Protein AF-A0AAV5CLE2-F1 (afdb_monomer)

Solvent-accessible surface area (backbone atoms only — not comparable to full-atom values): 21535 Å² total; per-residue (Å²): 134,85,81,78,73,83,70,83,76,78,80,53,46,28,32,32,29,35,38,16,73,65,22,66,56,23,38,50,29,52,52,49,49,59,69,63,72,63,48,62,32,37,33,29,28,24,64,65,68,78,72,96,81,70,86,83,71,58,93,36,58,44,81,40,66,35,42,55,84,38,61,68,53,43,37,64,68,43,56,71,22,48,32,38,39,40,46,52,53,86,66,22,74,89,78,46,92,76,43,69,68,51,46,42,49,55,36,42,52,8,49,55,41,46,55,50,30,34,60,76,56,59,30,42,33,38,41,36,38,60,44,45,59,41,48,49,39,56,94,51,90,87,74,97,63,54,62,89,75,55,68,74,45,99,56,63,67,46,72,66,37,45,47,49,41,53,42,48,54,53,47,43,72,41,32,61,53,96,66,17,38,18,31,37,35,18,42,44,50,69,43,59,93,83,54,75,52,64,63,46,49,54,56,50,40,69,72,35,86,64,56,80,61,68,78,81,90,67,76,83,81,81,65,72,36,54,36,67,61,55,33,49,47,52,54,52,48,56,50,35,49,71,79,43,32,93,81,42,43,52,32,72,44,51,60,62,80,54,70,67,58,55,54,50,47,34,40,74,66,56,72,39,58,70,60,24,52,49,52,52,50,51,52,49,51,50,46,42,56,51,70,69,38,99,47,55,62,66,60,44,52,53,48,50,52,50,51,52,51,49,51,53,49,50,57,63,69,50,64,57,63,56,98,88,46,78,54,87,72,78,62,74,78,82,70,73,70,53,73,65,59,53,51,51,53,52,51,51,49,51,51,52,48,52,54,50,52,50,52,53,47,41,47,71,73,63,78,38,64,69,59,52,51,54,54,53,64,72,76,105

pLDDT: mean 77.43, std 15.97, range [35.28, 98.31]

Secondary structure (DSSP, 8-state):
------PPPPPPPEEEEETTTTSHHHHHHHHHHHHTS--SEEEEEESSPPPS--S---TTEEEEE--TT-HHHHHHHHTTEEEEEEE-GGG-TTT--S-HHHHHIIIIIHHHHHHHHHHHHT--EEEEE--GGGS--TTS---S--TTT-PPPSS-SSHHHHHHHHHHHHHHTTTTGGG-EEEEEE--EEE-TT--SHHHHHHHHHHSGGGGPPSTTS-----EEEHHHHHHHHHHHHHHHHH-HHHHTTEEEE-PPPHHHHHHHHHHTTSSHHHHHHHHHHHHHHHIIIIISS--HHHHHHHHHHHHHHHHHHHHHS-SEETTEE-PPPPGGGG---HHHHHHHHHHHHHHHHHHHHHHHHHHTTS-HHHHHHHHHHH-

InterPro domains:
  IPR002225 3-beta hydroxysteroid dehydrogenase/isomerase [PF01073] (20-251)
  IPR003388 Reticulon [PF02453] (265-380)
  IPR036291 NAD(P)-binding domain superfamily [SSF51735] (24-249)
  IPR050425 NAD(P)-dependent dehydratase-like [PTHR10366] (16-247)

Organism: NCBI:txid191504

Radius of gyration: 28.04 Å; Cα contacts (8 Å, |Δi|>4): 487; chains: 1; bounding box: 78×61×86 Å

Sequence (380 aa):
MATTDPGPTPAKPICAVTFGRSTLLGRHLASALAASGRWSAVAVLDPSPSPPNGPSDSPLLRHLAVDLSDPAGLESALSGAAAVFHVDATTAASVSDGSFLSLYRLAVQGTRRLLAACRTVGVGRLVYTGSADVVAAGARDVINVDEDAVPYPDKFGNAVSELRAQVEMMVLSADGMDGMRTCVLRPSNLFGPGDSSLVRFITGYARSPLSKFVIGNGSNMSDFTYVNNVAHANICTEQALCSNAAYVAGKEITWVPTNCIIRAADILLWRDDKRTFSYITVLFLLFYWFLLSDRTFIASAAKILLVTSLALFIHGVLPPQVFGFTFDKVTSDYFEVSHSTLRNSFMCFASAWNGGIHKLRVIAEGDDWSTLLKVSAQLY

Structure (mmCIF, N/CA/C/O backbone):
data_AF-A0AAV5CLE2-F1
#
_entry.id   AF-A0AAV5CLE2-F1
#
loop_
_atom_site.group_PDB
_atom_site.id
_atom_site.type_symbol
_atom_site.label_atom_id
_atom_site.label_alt_id
_atom_site.label_comp_id
_atom_site.label_asym_id
_atom_site.label_entity_id
_atom_site.label_seq_id
_atom_site.pdbx_PDB_ins_code
_atom_site.Cartn_x
_atom_site.Cartn_y
_atom_site.Cartn_z
_atom_site.occupancy
_atom_site.B_iso_or_equiv
_atom_site.auth_seq_id
_atom_site.auth_comp_id
_atom_site.auth_asym_id
_atom_site.auth_atom_id
_atom_site.pdbx_PDB_model_num
ATOM 1 N N . MET A 1 1 ? -47.365 24.277 6.377 1.00 43.19 1 MET A N 1
ATOM 2 C CA . MET A 1 1 ? -46.274 23.450 5.820 1.00 43.19 1 MET A CA 1
ATOM 3 C C . MET A 1 1 ? -45.185 23.382 6.870 1.00 43.19 1 MET A C 1
ATOM 5 O O . MET A 1 1 ? -44.540 24.391 7.111 1.00 43.19 1 MET A O 1
ATOM 9 N N . ALA A 1 2 ? -45.084 22.257 7.578 1.00 38.81 2 ALA A N 1
ATOM 10 C CA . ALA A 1 2 ? -44.044 22.047 8.578 1.00 38.81 2 ALA A CA 1
ATOM 11 C C . ALA A 1 2 ? -42.706 21.847 7.857 1.00 38.81 2 ALA A C 1
ATOM 13 O O . ALA A 1 2 ? -42.580 20.957 7.019 1.00 38.81 2 ALA A O 1
ATOM 14 N N . THR A 1 3 ? -41.745 22.716 8.147 1.00 40.91 3 THR A N 1
ATOM 15 C CA . THR A 1 3 ? -40.355 22.596 7.717 1.00 40.91 3 THR A CA 1
ATOM 16 C C . THR A 1 3 ? -39.729 21.428 8.467 1.00 40.91 3 THR A C 1
ATOM 18 O O . THR A 1 3 ? -39.538 21.495 9.679 1.00 40.91 3 THR A O 1
ATOM 21 N N . THR A 1 4 ? -39.464 20.333 7.763 1.00 44.53 4 THR A N 1
ATOM 22 C CA . THR A 1 4 ? -38.647 19.235 8.275 1.00 44.53 4 THR A CA 1
ATOM 23 C C . THR A 1 4 ? -37.218 19.738 8.428 1.00 44.53 4 THR A C 1
ATOM 25 O O . THR A 1 4 ? -36.547 19.992 7.427 1.00 44.53 4 THR A O 1
ATOM 28 N N . ASP A 1 5 ? -36.780 19.910 9.672 1.00 42.25 5 ASP A N 1
ATOM 29 C CA . ASP A 1 5 ? -35.376 20.130 10.010 1.00 42.25 5 ASP A CA 1
ATOM 30 C C . ASP A 1 5 ? -34.537 18.983 9.413 1.00 42.25 5 ASP A C 1
ATOM 32 O O . ASP A 1 5 ? -34.915 17.813 9.572 1.00 42.25 5 ASP A O 1
ATOM 36 N N . PRO A 1 6 ? -33.426 19.258 8.707 1.00 49.25 6 PRO A N 1
ATOM 37 C CA . PRO A 1 6 ? -32.515 18.205 8.297 1.00 49.25 6 PRO A CA 1
ATOM 38 C C . PRO A 1 6 ? -31.935 17.585 9.571 1.00 49.25 6 PRO A C 1
ATOM 40 O O . PRO A 1 6 ? -31.271 18.260 10.356 1.00 49.25 6 PRO A O 1
ATOM 43 N N . GLY A 1 7 ? -32.233 16.304 9.803 1.00 43.84 7 GLY A N 1
ATOM 44 C CA . GLY A 1 7 ? -31.716 15.562 10.951 1.00 43.84 7 GLY A CA 1
ATOM 45 C C . GLY A 1 7 ? -30.186 15.662 11.065 1.00 43.84 7 GLY A C 1
ATOM 46 O O . GLY A 1 7 ? -29.510 15.963 10.076 1.00 43.84 7 GLY A O 1
ATOM 47 N N . PRO A 1 8 ? -29.621 15.415 12.260 1.00 46.38 8 PRO A N 1
ATOM 48 C CA . PRO A 1 8 ? -28.193 15.580 12.506 1.00 46.38 8 PRO A CA 1
ATOM 49 C C . PRO A 1 8 ? -27.376 14.801 11.472 1.00 46.38 8 PRO A C 1
ATOM 51 O O . PRO A 1 8 ? -27.563 13.596 11.295 1.00 46.38 8 PRO A O 1
ATOM 54 N N . THR A 1 9 ? -26.466 15.493 10.781 1.00 54.78 9 THR A N 1
ATOM 55 C CA . THR A 1 9 ? -25.499 14.850 9.886 1.00 54.78 9 THR A CA 1
ATOM 56 C C . THR A 1 9 ? -24.758 13.759 10.661 1.00 54.78 9 THR A C 1
ATOM 58 O O . THR A 1 9 ? -24.240 14.061 11.742 1.00 54.78 9 THR A O 1
ATOM 61 N N . PRO A 1 10 ? -24.693 12.514 10.153 1.00 63.34 10 PRO A N 1
ATOM 62 C CA . PRO A 1 10 ? -24.039 11.423 10.862 1.00 63.34 10 PRO A CA 1
ATOM 63 C C . PRO A 1 10 ? -22.588 11.798 11.176 1.00 63.34 10 PRO A C 1
ATOM 65 O O . PRO A 1 10 ? -21.881 12.359 10.333 1.00 63.34 10 PRO A O 1
ATOM 68 N N . ALA A 1 11 ? -22.159 11.521 12.408 1.00 77.44 11 ALA A N 1
ATOM 69 C CA . ALA A 1 11 ? -20.804 11.820 12.849 1.00 77.44 11 ALA A CA 1
ATOM 70 C C . ALA A 1 11 ? -19.792 11.116 11.933 1.00 77.44 11 ALA A C 1
ATOM 72 O O . ALA A 1 11 ? -19.913 9.923 11.649 1.00 77.44 11 ALA A O 1
ATOM 73 N N . LYS A 1 12 ? -18.796 11.867 11.451 1.00 87.19 12 LYS A N 1
ATOM 74 C CA . LYS A 1 12 ? -17.763 11.319 10.568 1.00 87.19 12 LYS A CA 1
ATOM 75 C C . LYS A 1 12 ? -16.956 10.247 11.315 1.00 87.19 12 LYS A C 1
ATOM 77 O O . LYS A 1 12 ? -16.539 10.507 12.448 1.00 87.19 12 LYS A O 1
ATOM 82 N N . PRO A 1 13 ? -16.698 9.080 10.707 1.00 93.00 13 PRO A N 1
ATOM 83 C CA . PRO A 1 13 ? -15.938 8.015 11.352 1.00 93.00 13 PRO A CA 1
ATOM 84 C C . PRO A 1 13 ? -14.456 8.379 11.522 1.00 93.00 13 PRO A C 1
ATOM 86 O O . PRO A 1 13 ? -13.963 9.336 10.923 1.00 93.00 13 PRO A O 1
ATOM 89 N N . ILE A 1 14 ? -13.742 7.585 12.320 1.00 95.25 14 ILE A N 1
ATOM 90 C CA . ILE A 1 14 ? -12.280 7.625 12.468 1.00 95.25 14 ILE A CA 1
ATOM 91 C C . ILE A 1 14 ? -11.670 6.521 11.592 1.00 95.25 14 ILE A C 1
ATOM 93 O O . ILE A 1 14 ? -12.281 5.465 11.418 1.00 95.25 14 ILE A O 1
ATOM 97 N N . CYS A 1 15 ? -10.471 6.736 11.052 1.00 97.31 15 CYS A N 1
ATOM 98 C CA . CYS A 1 15 ? -9.659 5.666 10.462 1.00 97.31 15 CYS A CA 1
ATOM 99 C C . CYS A 1 15 ? -8.260 5.624 11.072 1.00 97.31 15 CYS A C 1
ATOM 101 O O . CYS A 1 15 ? -7.803 6.613 11.647 1.00 97.31 15 CYS A O 1
ATOM 103 N N . ALA A 1 16 ? -7.559 4.507 10.888 1.00 97.69 16 ALA A N 1
ATOM 104 C CA . ALA A 1 16 ? -6.160 4.359 11.277 1.00 97.69 16 ALA A CA 1
ATOM 105 C C . ALA A 1 16 ? -5.267 3.991 10.082 1.00 97.69 16 ALA A C 1
ATOM 107 O O . ALA A 1 16 ? -5.701 3.279 9.180 1.00 97.69 16 ALA A O 1
ATOM 108 N N . VAL A 1 17 ? -4.018 4.457 10.088 1.00 97.38 17 VAL A N 1
ATOM 109 C CA . VAL A 1 17 ? -2.975 4.136 9.104 1.00 97.38 17 VAL A CA 1
ATOM 110 C C . VAL A 1 17 ? -1.756 3.611 9.852 1.00 97.38 17 VAL A C 1
ATOM 112 O O . VAL A 1 17 ? -1.193 4.327 10.680 1.00 97.38 17 VAL A O 1
ATOM 115 N N . THR A 1 18 ? -1.329 2.381 9.570 1.00 95.50 18 THR A N 1
ATOM 116 C CA . THR A 1 18 ? -0.093 1.833 10.155 1.00 95.50 18 THR A CA 1
ATOM 117 C C . THR A 1 18 ? 1.126 2.253 9.348 1.00 95.50 18 THR A C 1
ATOM 119 O O . THR A 1 18 ? 1.057 2.306 8.121 1.00 95.50 18 THR A O 1
ATOM 122 N N . PHE A 1 19 ? 2.258 2.452 10.018 1.00 92.56 19 PHE A N 1
ATOM 123 C CA . PHE A 1 19 ? 3.502 2.938 9.416 1.00 92.56 19 PHE A CA 1
ATOM 124 C C . PHE A 1 19 ? 3.304 4.251 8.647 1.00 92.56 19 PHE A C 1
ATOM 126 O O . PHE A 1 19 ? 3.914 4.489 7.596 1.00 92.56 19 PHE A O 1
ATOM 133 N N . GLY A 1 20 ? 2.391 5.081 9.155 1.00 88.31 20 GLY A N 1
ATOM 134 C CA . GLY A 1 20 ? 1.903 6.280 8.491 1.00 88.31 20 GLY A CA 1
ATOM 135 C C . GLY A 1 20 ? 2.921 7.422 8.454 1.00 88.31 20 GLY A C 1
ATOM 136 O O . GLY A 1 20 ? 2.765 8.354 7.674 1.00 88.31 20 GLY A O 1
ATOM 137 N N . ARG A 1 21 ? 4.000 7.351 9.239 1.00 88.44 21 ARG A N 1
ATOM 138 C CA . ARG A 1 21 ? 5.135 8.285 9.189 1.00 88.44 21 ARG A CA 1
ATOM 139 C C . ARG A 1 21 ? 6.376 7.633 8.600 1.00 88.44 21 ARG A C 1
ATOM 141 O O . ARG A 1 21 ? 7.122 8.291 7.867 1.00 88.44 21 ARG A O 1
ATOM 148 N N . SER A 1 22 ? 6.620 6.367 8.935 1.00 86.62 22 SER A N 1
ATOM 149 C CA . SER A 1 22 ? 7.853 5.658 8.587 1.00 86.62 22 SER A CA 1
ATOM 150 C C . SER A 1 22 ? 7.945 5.268 7.111 1.00 86.62 22 SER A C 1
ATOM 152 O O . SER A 1 22 ? 9.054 5.114 6.603 1.00 86.62 22 SER A O 1
ATOM 154 N N . THR A 1 23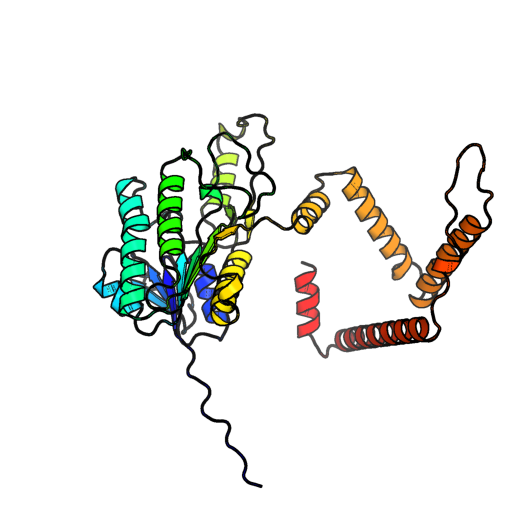 ? 6.820 5.154 6.400 1.00 89.44 23 THR A N 1
ATOM 155 C CA . THR A 1 23 ? 6.796 4.762 4.979 1.00 89.44 23 THR A CA 1
ATOM 156 C C . THR A 1 23 ? 6.430 5.925 4.062 1.00 89.44 23 THR A C 1
ATOM 158 O O . THR A 1 23 ? 5.758 6.877 4.465 1.00 89.44 23 THR A O 1
ATOM 161 N N . LEU A 1 24 ? 6.866 5.852 2.799 1.00 91.12 24 LEU A N 1
ATOM 162 C CA . LEU A 1 24 ? 6.489 6.827 1.774 1.00 91.12 24 LEU A CA 1
ATOM 163 C C . LEU A 1 24 ? 4.966 6.836 1.571 1.00 91.12 24 LEU A C 1
ATOM 165 O O . LEU A 1 24 ? 4.344 7.890 1.682 1.00 91.12 24 LEU A O 1
ATOM 169 N N . LEU A 1 25 ? 4.369 5.662 1.333 1.00 93.62 25 LEU A N 1
ATOM 170 C CA . LEU A 1 25 ? 2.926 5.530 1.134 1.00 93.62 25 LEU A CA 1
ATOM 171 C C . LEU A 1 25 ? 2.136 5.985 2.359 1.00 93.62 25 LEU A C 1
ATOM 173 O O . LEU A 1 25 ? 1.177 6.730 2.199 1.00 93.62 25 LEU A O 1
ATOM 177 N N . GLY A 1 26 ? 2.547 5.585 3.563 1.00 93.88 26 GLY A N 1
ATOM 178 C CA . GLY A 1 26 ? 1.856 5.934 4.800 1.00 93.88 26 GLY A CA 1
ATOM 179 C C . GLY A 1 26 ? 1.679 7.442 4.979 1.00 93.88 26 GLY A C 1
ATOM 180 O O . GLY A 1 26 ? 0.573 7.888 5.280 1.00 93.88 26 GLY A O 1
ATOM 181 N N . ARG A 1 27 ? 2.728 8.234 4.700 1.00 92.50 27 ARG A N 1
ATOM 182 C CA . ARG A 1 27 ? 2.680 9.704 4.815 1.00 92.50 27 ARG A CA 1
ATOM 183 C C . ARG A 1 27 ? 1.691 10.325 3.836 1.00 92.50 27 ARG A C 1
ATOM 185 O O . ARG A 1 27 ? 0.861 11.150 4.220 1.00 92.50 27 ARG A O 1
ATOM 192 N N . HIS A 1 28 ? 1.768 9.912 2.572 1.00 94.69 28 HIS A N 1
ATOM 193 C CA . HIS A 1 28 ? 0.875 10.406 1.521 1.00 94.69 28 HIS A CA 1
ATOM 194 C C . HIS A 1 28 ? -0.569 9.958 1.746 1.00 94.69 28 HIS A C 1
ATOM 196 O O . HIS A 1 28 ? -1.489 10.751 1.565 1.00 94.69 28 HIS A O 1
ATOM 202 N N . LEU A 1 29 ? -0.777 8.727 2.217 1.00 96.06 29 LEU A N 1
ATOM 203 C CA . LEU A 1 29 ? -2.095 8.186 2.527 1.00 96.06 29 LEU A CA 1
ATOM 204 C C . LEU A 1 29 ? -2.737 8.890 3.724 1.00 96.06 29 LEU A C 1
ATOM 206 O O . LEU A 1 29 ? -3.888 9.302 3.624 1.00 96.06 29 LEU A O 1
ATOM 210 N N . ALA A 1 30 ? -2.006 9.094 4.823 1.00 95.38 30 ALA A N 1
ATOM 211 C CA . ALA A 1 30 ? -2.516 9.830 5.979 1.00 95.38 30 ALA A CA 1
ATOM 212 C C . ALA A 1 30 ? -2.931 11.261 5.595 1.00 95.38 30 ALA A C 1
ATOM 214 O O . ALA A 1 30 ? -4.037 11.696 5.925 1.00 95.38 30 ALA A O 1
ATOM 215 N N . SER A 1 31 ? -2.089 11.959 4.825 1.00 94.06 31 SER A N 1
ATOM 216 C CA . SER A 1 31 ? -2.393 13.298 4.307 1.00 94.06 31 SER A CA 1
ATOM 217 C C . SER A 1 31 ? -3.630 13.302 3.397 1.00 94.06 31 SER A C 1
ATOM 219 O O . SER A 1 31 ? -4.551 14.097 3.598 1.00 94.06 31 SER A O 1
ATOM 221 N N . ALA A 1 32 ? -3.717 12.359 2.453 1.00 94.69 32 ALA A N 1
ATOM 222 C CA . ALA A 1 32 ? -4.859 12.231 1.549 1.00 94.69 32 ALA A CA 1
ATOM 223 C C . ALA A 1 32 ? -6.166 11.905 2.296 1.00 94.69 32 ALA A C 1
ATOM 225 O O . ALA A 1 32 ? -7.219 12.462 1.979 1.00 94.69 32 ALA A O 1
ATOM 226 N N . LEU A 1 33 ? -6.113 11.054 3.325 1.00 95.62 33 LEU A N 1
ATOM 227 C CA . LEU A 1 33 ? -7.262 10.740 4.177 1.00 95.62 33 LEU A CA 1
ATOM 228 C C . LEU A 1 33 ? -7.727 11.973 4.957 1.00 95.62 33 LEU A C 1
ATOM 230 O O . LEU A 1 33 ? -8.925 12.262 4.959 1.00 95.62 33 LEU A O 1
ATOM 234 N N . ALA A 1 34 ? -6.808 12.741 5.547 1.00 93.69 34 ALA A N 1
ATOM 235 C CA . ALA A 1 34 ? -7.144 13.988 6.233 1.00 93.69 34 ALA A CA 1
ATOM 236 C C . ALA A 1 34 ? -7.758 15.027 5.278 1.00 93.69 34 ALA A C 1
ATOM 238 O O . ALA A 1 34 ? -8.730 15.694 5.633 1.00 93.69 34 ALA A O 1
ATOM 239 N N . ALA A 1 35 ? -7.247 15.123 4.048 1.00 92.38 35 ALA A N 1
ATOM 240 C CA . ALA A 1 35 ? -7.765 16.026 3.020 1.00 92.38 35 ALA A CA 1
ATOM 241 C C . ALA A 1 35 ? -9.115 15.577 2.424 1.00 92.38 35 ALA A C 1
ATOM 243 O O . ALA A 1 35 ? -9.847 16.400 1.880 1.00 92.38 35 ALA A O 1
ATOM 244 N N . SER A 1 36 ? -9.480 14.295 2.543 1.00 91.00 36 SER A N 1
ATOM 245 C CA . SER A 1 36 ? -10.704 13.743 1.936 1.00 91.00 36 SER A CA 1
ATOM 246 C C . SER A 1 36 ? -12.010 14.304 2.514 1.00 91.00 36 SER A C 1
ATOM 248 O O . SER A 1 36 ? -13.075 14.123 1.926 1.00 91.00 36 SER A O 1
ATOM 250 N N . GLY A 1 37 ? -11.962 14.914 3.705 1.00 89.12 37 GLY A N 1
ATOM 251 C CA . GLY A 1 37 ? -13.137 15.435 4.404 1.00 89.12 37 GLY A CA 1
ATOM 252 C C . GLY A 1 37 ? -14.124 14.368 4.903 1.00 89.12 37 GLY A C 1
ATOM 253 O O . GLY A 1 37 ? -15.157 14.736 5.464 1.00 89.12 37 GLY A O 1
ATOM 254 N N . ARG A 1 38 ? -13.830 13.070 4.733 1.00 91.44 38 ARG A N 1
ATOM 255 C CA . ARG A 1 38 ? -14.688 11.937 5.142 1.00 91.44 38 ARG A CA 1
ATOM 256 C C . ARG A 1 38 ? -14.507 11.522 6.599 1.00 91.44 38 ARG A C 1
ATOM 258 O O . ARG A 1 38 ? -15.430 10.967 7.186 1.00 91.44 38 ARG A O 1
ATOM 265 N N . TRP A 1 39 ? -13.337 11.793 7.167 1.00 94.56 39 TRP A N 1
ATOM 266 C CA . TRP A 1 39 ? -12.934 11.316 8.488 1.00 94.56 39 TRP A CA 1
ATOM 267 C C . TRP A 1 39 ? -12.969 12.448 9.517 1.00 94.56 39 TRP A C 1
ATOM 269 O O . TRP A 1 39 ? -12.668 13.597 9.192 1.00 94.56 39 TRP A O 1
ATOM 279 N N . SER A 1 40 ? -13.346 12.135 10.758 1.00 94.06 40 SER A N 1
ATOM 280 C CA . SER A 1 40 ? -13.245 13.063 11.897 1.00 94.06 40 SER A CA 1
ATOM 281 C C . SER A 1 40 ? -11.848 13.078 12.514 1.00 94.06 40 SER A C 1
ATOM 283 O O . SER A 1 40 ? -11.448 14.082 13.099 1.00 94.06 40 SER A O 1
ATOM 285 N N . ALA A 1 41 ? -11.106 11.980 12.379 1.00 94.62 41 ALA A N 1
ATOM 286 C CA . ALA A 1 41 ? -9.701 11.872 12.740 1.00 94.62 41 ALA A CA 1
ATOM 287 C C . ALA A 1 41 ? -9.033 10.740 11.948 1.00 94.62 41 ALA A C 1
ATOM 289 O O . ALA A 1 41 ? -9.683 9.763 11.566 1.00 94.62 41 ALA A O 1
ATOM 290 N N . VAL A 1 42 ? -7.724 10.868 11.750 1.00 95.94 42 VAL A N 1
ATOM 291 C CA . VAL A 1 42 ? -6.859 9.838 11.170 1.00 95.94 42 VAL A CA 1
ATOM 292 C C . VAL A 1 42 ? -5.790 9.501 12.205 1.00 95.94 42 VAL A C 1
ATOM 294 O O . VAL A 1 42 ? -4.901 10.310 12.472 1.00 95.94 42 VAL A O 1
ATOM 297 N N . ALA A 1 43 ? -5.885 8.323 12.815 1.00 95.44 43 ALA A N 1
ATOM 298 C CA . ALA A 1 43 ? -4.859 7.803 13.708 1.00 95.44 43 ALA A CA 1
ATOM 299 C C . ALA A 1 43 ? -3.664 7.313 12.877 1.00 95.44 43 ALA A C 1
ATOM 301 O O . ALA A 1 43 ? -3.804 6.455 12.012 1.00 95.44 43 ALA A O 1
ATOM 302 N N . VAL A 1 44 ? -2.485 7.870 13.118 1.00 94.50 44 VAL A N 1
ATOM 303 C CA . VAL A 1 44 ? -1.251 7.560 12.394 1.00 94.50 44 VAL A CA 1
ATOM 304 C C . VAL A 1 44 ? -0.350 6.779 13.341 1.00 94.50 44 VAL A C 1
ATOM 306 O O . VAL A 1 44 ? 0.216 7.364 14.264 1.00 94.50 44 VAL A O 1
ATOM 309 N N . LEU A 1 45 ? -0.279 5.462 13.151 1.00 93.94 45 LEU A N 1
ATOM 310 C CA . LEU A 1 45 ? 0.403 4.534 14.051 1.00 93.94 45 LEU A CA 1
ATOM 311 C C . LEU A 1 45 ? 1.815 4.260 13.538 1.00 93.94 45 LEU A C 1
ATOM 313 O O . LEU A 1 45 ? 1.983 3.727 12.441 1.00 93.94 45 LEU A O 1
ATOM 317 N N . ASP A 1 46 ? 2.817 4.546 14.359 1.00 90.50 46 ASP A N 1
ATOM 318 C CA . ASP A 1 46 ? 4.208 4.178 14.104 1.00 90.50 46 ASP A CA 1
ATOM 319 C C . ASP A 1 46 ? 4.878 3.751 15.420 1.00 90.50 46 ASP A C 1
ATOM 321 O O . ASP A 1 46 ? 4.566 4.312 16.468 1.00 90.50 46 ASP A O 1
ATOM 325 N N . PRO A 1 47 ? 5.829 2.801 15.403 1.00 84.75 47 PRO A N 1
ATOM 326 C CA . PRO A 1 47 ? 6.483 2.332 16.627 1.00 84.75 47 PRO A CA 1
ATOM 327 C C . PRO A 1 47 ? 7.410 3.382 17.250 1.00 84.75 47 PRO A C 1
ATOM 329 O O . PRO A 1 47 ? 7.635 3.384 18.458 1.00 84.75 47 PRO A O 1
ATOM 332 N N . SER A 1 48 ? 7.969 4.285 16.441 1.00 77.50 48 SER A N 1
ATOM 333 C CA . SER A 1 48 ? 8.829 5.362 16.934 1.00 77.50 48 SER A CA 1
ATOM 334 C C . SER A 1 48 ? 8.012 6.615 17.264 1.00 77.50 48 SER A C 1
ATOM 336 O O . SER A 1 48 ? 7.166 7.017 16.460 1.00 77.50 48 SER A O 1
ATOM 338 N N . PRO A 1 49 ? 8.288 7.285 18.400 1.00 65.50 49 PRO A N 1
ATOM 339 C CA . PRO A 1 49 ? 7.598 8.515 18.762 1.00 65.50 49 PRO A CA 1
ATOM 340 C C . PRO A 1 49 ? 7.876 9.631 17.751 1.00 65.50 49 PRO A C 1
ATOM 342 O O . PRO A 1 49 ? 8.931 9.687 17.112 1.00 65.50 49 PRO A O 1
ATOM 345 N N . SER A 1 50 ? 6.921 10.550 17.612 1.00 62.72 50 SER A N 1
ATOM 346 C CA . SER A 1 50 ? 7.076 11.715 16.748 1.00 62.72 50 SER A CA 1
ATOM 347 C C . SER A 1 50 ? 8.239 12.600 17.220 1.00 62.72 50 SER A C 1
ATOM 349 O O . SER A 1 50 ? 8.238 12.974 18.396 1.00 62.72 50 SER A O 1
ATOM 351 N N . PRO A 1 51 ? 9.185 13.031 16.357 1.00 59.88 51 PRO A N 1
ATOM 352 C CA . PRO A 1 51 ? 10.009 14.195 16.647 1.00 59.88 51 PRO A CA 1
ATOM 353 C C . PRO A 1 51 ? 9.130 15.371 17.101 1.00 59.88 51 PRO A C 1
ATOM 355 O O . PRO A 1 51 ? 8.098 15.621 16.475 1.00 59.88 51 PRO A O 1
ATOM 358 N N . PRO A 1 52 ? 9.530 16.094 18.160 1.00 46.97 52 PRO A N 1
ATOM 359 C CA . PRO A 1 52 ? 8.672 17.061 18.842 1.00 46.97 52 PRO A CA 1
ATOM 360 C C . PRO A 1 52 ? 8.280 18.298 18.017 1.00 46.97 52 PRO A C 1
ATOM 362 O O . PRO A 1 52 ? 7.487 19.087 18.503 1.00 46.97 52 PRO A O 1
ATOM 365 N N . ASN A 1 53 ? 8.777 18.478 16.789 1.00 45.31 53 ASN A N 1
ATOM 366 C CA . ASN A 1 53 ? 8.423 19.599 15.914 1.00 45.31 53 ASN A CA 1
ATOM 367 C C . ASN A 1 53 ? 8.488 19.165 14.438 1.00 45.31 53 ASN A C 1
ATOM 369 O O . ASN A 1 53 ? 9.553 19.193 13.823 1.00 45.31 53 ASN A O 1
ATOM 373 N N . GLY A 1 54 ? 7.356 18.733 13.878 1.00 48.78 54 GLY A N 1
ATOM 374 C CA . GLY A 1 54 ? 7.152 18.579 12.432 1.00 48.78 54 GLY A CA 1
ATOM 375 C C . GLY A 1 54 ? 6.262 19.713 11.904 1.00 48.78 54 GLY A C 1
ATOM 376 O O . GLY A 1 54 ? 5.412 20.200 12.651 1.00 48.78 54 GLY A O 1
ATOM 377 N N . PRO A 1 55 ? 6.457 20.194 10.665 1.00 47.25 55 PRO A N 1
ATOM 378 C CA . PRO A 1 55 ? 5.686 21.313 10.141 1.00 47.25 55 PRO A CA 1
ATOM 379 C C . PRO A 1 55 ? 4.229 20.901 9.886 1.00 47.25 55 PRO A C 1
ATOM 381 O O . PRO A 1 55 ? 3.976 20.011 9.088 1.00 47.25 55 PRO A O 1
ATOM 384 N N . SER A 1 56 ? 3.301 21.603 10.545 1.00 52.69 56 SER A N 1
ATOM 385 C CA . SER A 1 56 ? 1.871 21.728 10.218 1.00 52.69 56 SER A CA 1
ATOM 386 C C . SER A 1 56 ? 1.185 20.460 9.684 1.00 52.69 56 SER A C 1
ATOM 388 O O . SER A 1 56 ? 0.608 20.471 8.594 1.00 52.69 56 SER A O 1
ATOM 390 N N . ASP A 1 57 ? 1.188 19.390 10.475 1.00 67.00 57 ASP A N 1
ATOM 391 C CA . ASP A 1 57 ? 0.260 18.283 10.257 1.00 67.00 57 ASP A CA 1
ATOM 392 C C . ASP A 1 57 ? -1.178 18.785 10.482 1.00 67.00 57 ASP A C 1
ATOM 394 O O . ASP A 1 57 ? -1.451 19.574 11.391 1.00 67.00 57 ASP A O 1
ATOM 398 N N . SER A 1 58 ? -2.102 18.379 9.605 1.00 76.00 58 SER A N 1
ATOM 399 C CA . SER A 1 58 ? -3.524 18.725 9.726 1.00 76.00 58 SER A CA 1
ATOM 400 C C . SER A 1 58 ? -4.022 18.403 11.142 1.00 76.00 58 SER A C 1
ATOM 402 O O . SER A 1 58 ? -3.678 17.339 11.658 1.00 76.00 58 SER A O 1
ATOM 404 N N . PRO A 1 59 ? -4.888 19.231 11.763 1.00 83.06 59 PRO A N 1
ATOM 405 C CA . PRO A 1 59 ? -5.436 18.948 13.095 1.00 83.06 59 PRO A CA 1
ATOM 406 C C . PRO A 1 59 ? -6.224 17.624 13.166 1.00 83.06 59 PRO A C 1
ATOM 408 O O . PRO A 1 59 ? -6.549 17.151 14.253 1.00 83.06 59 PRO A O 1
ATOM 411 N N . LEU A 1 60 ? -6.540 17.023 12.013 1.00 89.56 60 LEU A N 1
ATOM 412 C CA . LEU A 1 60 ? -7.171 15.708 11.905 1.00 89.56 60 LEU A CA 1
ATOM 413 C C . LEU A 1 60 ? -6.188 14.540 12.086 1.00 89.56 60 LEU A C 1
ATOM 415 O O . LEU A 1 60 ? -6.636 13.430 12.376 1.00 89.56 60 LEU A O 1
ATOM 419 N N . LEU A 1 61 ? -4.880 14.753 11.908 1.00 91.88 61 LEU A N 1
ATOM 420 C CA . LEU A 1 61 ? -3.857 13.720 12.068 1.00 91.88 61 LEU A CA 1
ATOM 421 C C . LEU A 1 61 ? -3.498 13.557 13.547 1.00 91.88 61 LEU A C 1
ATOM 423 O O . LEU A 1 61 ? -3.049 14.490 14.209 1.00 91.88 61 LEU A O 1
ATOM 427 N N . ARG A 1 62 ? -3.672 12.343 14.070 1.00 92.19 62 ARG A N 1
ATOM 428 C CA . ARG A 1 62 ? -3.298 11.978 15.439 1.00 92.19 62 ARG A CA 1
ATOM 429 C C . ARG A 1 62 ? -2.156 10.984 15.391 1.00 92.19 62 ARG A C 1
ATOM 431 O O . ARG A 1 62 ? -2.376 9.806 15.128 1.00 92.19 62 ARG A O 1
ATOM 438 N N . HIS A 1 63 ? -0.939 11.453 15.630 1.00 91.25 63 HIS A N 1
ATOM 439 C CA . HIS A 1 63 ? 0.234 10.584 15.662 1.00 91.25 63 HIS A CA 1
ATOM 440 C C . HIS A 1 63 ? 0.291 9.812 16.977 1.00 91.25 63 HIS A C 1
ATOM 442 O O . HIS A 1 63 ? 0.334 10.413 18.049 1.00 91.25 63 HIS A O 1
ATOM 448 N N . LEU A 1 64 ? 0.298 8.485 16.882 1.00 91.62 64 LEU A N 1
ATOM 449 C CA . LEU A 1 64 ? 0.320 7.572 18.014 1.00 91.62 64 LEU A CA 1
ATOM 450 C C . LEU A 1 64 ? 1.577 6.706 17.929 1.00 91.62 64 LEU A C 1
ATOM 452 O O . LEU A 1 64 ? 1.806 6.027 16.927 1.00 91.62 64 LEU A O 1
ATOM 456 N N . ALA A 1 65 ? 2.381 6.737 18.991 1.00 91.12 65 ALA A N 1
ATOM 457 C CA . ALA A 1 65 ? 3.526 5.851 19.141 1.00 91.12 65 ALA A CA 1
ATOM 458 C C . ALA A 1 65 ? 3.021 4.470 19.582 1.00 91.12 65 ALA A C 1
ATOM 460 O O . ALA A 1 65 ? 2.739 4.265 20.761 1.00 91.12 65 ALA A O 1
ATOM 461 N N . VAL A 1 66 ? 2.833 3.560 18.627 1.00 89.69 66 VAL A N 1
ATOM 462 C CA . VAL A 1 66 ? 2.263 2.226 18.848 1.00 89.69 66 VAL A CA 1
ATOM 463 C C . VAL A 1 66 ? 3.080 1.212 18.066 1.00 89.69 66 VAL A C 1
ATOM 465 O O . VAL A 1 66 ? 3.156 1.266 16.837 1.00 89.69 66 VAL A O 1
ATOM 468 N N . ASP A 1 67 ? 3.682 0.272 18.785 1.00 88.00 67 ASP A N 1
ATOM 469 C CA . ASP A 1 67 ? 4.278 -0.915 18.186 1.00 88.00 67 ASP A CA 1
ATOM 470 C C . ASP A 1 67 ? 3.180 -1.963 17.966 1.00 88.00 67 ASP A C 1
ATOM 472 O O . ASP A 1 67 ? 2.365 -2.223 18.850 1.00 88.00 67 ASP A O 1
ATOM 476 N N . LEU A 1 68 ? 3.176 -2.610 16.798 1.00 89.50 68 LEU A N 1
ATOM 477 C CA . LEU A 1 68 ? 2.272 -3.726 16.525 1.00 89.50 68 LEU A CA 1
ATOM 478 C C . LEU A 1 68 ? 2.516 -4.927 17.461 1.00 89.50 68 LEU A C 1
ATOM 480 O O . LEU A 1 68 ? 1.723 -5.867 17.476 1.00 89.50 68 LEU A O 1
ATOM 484 N N . SER A 1 69 ? 3.621 -4.939 18.212 1.00 87.94 69 SER A N 1
ATOM 485 C CA . SER A 1 69 ? 3.904 -5.916 19.260 1.00 87.94 69 SER A CA 1
ATOM 486 C C . SER A 1 69 ? 3.115 -5.698 20.558 1.00 87.94 69 SER A C 1
ATOM 488 O O . SER A 1 69 ? 3.032 -6.653 21.332 1.00 87.94 69 SER A O 1
ATOM 490 N N . ASP A 1 70 ? 2.498 -4.523 20.758 1.00 91.31 70 ASP A N 1
ATOM 491 C CA . ASP A 1 70 ? 1.694 -4.148 21.931 1.00 91.31 70 ASP A CA 1
ATOM 492 C C . ASP A 1 70 ? 0.178 -4.256 21.643 1.00 91.31 70 ASP A C 1
ATOM 494 O O . ASP A 1 70 ? -0.411 -3.353 21.040 1.00 91.31 70 ASP A O 1
ATOM 498 N N . PRO A 1 71 ? -0.497 -5.338 22.078 1.00 91.06 71 PRO A N 1
ATOM 499 C CA . PRO A 1 71 ? -1.923 -5.525 21.821 1.00 91.06 71 PRO A CA 1
ATOM 500 C C . PRO A 1 71 ? -2.805 -4.466 22.493 1.00 91.06 71 PRO A C 1
ATOM 502 O O . PRO A 1 71 ? -3.784 -4.029 21.895 1.00 91.06 71 PRO A O 1
ATOM 505 N N . ALA A 1 72 ? -2.458 -4.027 23.707 1.00 92.50 72 ALA A N 1
ATOM 506 C CA . ALA A 1 72 ? -3.264 -3.055 24.445 1.00 92.50 72 ALA A CA 1
ATOM 507 C C . ALA A 1 72 ? -3.163 -1.662 23.806 1.00 92.50 72 ALA A C 1
ATOM 509 O O . ALA A 1 72 ? -4.170 -0.967 23.647 1.00 92.50 72 ALA A O 1
ATOM 510 N N . GLY A 1 73 ? -1.954 -1.280 23.380 1.00 93.88 73 GLY A N 1
ATOM 511 C CA . GLY A 1 73 ? -1.726 -0.072 22.591 1.00 93.88 73 GLY A CA 1
ATOM 512 C C . GLY A 1 73 ? -2.492 -0.086 21.268 1.00 93.88 73 GLY A C 1
ATOM 513 O O . GLY A 1 73 ? -3.108 0.919 20.911 1.00 93.88 73 GLY A O 1
ATOM 514 N N . LEU A 1 74 ? -2.526 -1.231 20.575 1.00 95.25 74 LEU A N 1
ATOM 515 C CA . LEU A 1 74 ? -3.299 -1.401 19.341 1.00 95.25 74 LEU A CA 1
ATOM 516 C C . LEU A 1 74 ? -4.803 -1.238 19.558 1.00 95.25 74 LEU A C 1
ATOM 518 O O . LEU A 1 74 ? -5.434 -0.471 18.837 1.00 95.25 74 LEU A O 1
ATOM 522 N N . GLU A 1 75 ? -5.381 -1.923 20.542 1.00 95.31 75 GLU A N 1
ATOM 523 C CA . GLU A 1 75 ? -6.816 -1.821 20.836 1.00 95.31 75 GLU A CA 1
ATOM 524 C C . GLU A 1 75 ? -7.213 -0.385 21.202 1.00 95.31 75 GLU A C 1
ATOM 526 O O . GLU A 1 75 ? -8.206 0.137 20.694 1.00 95.31 75 GLU A O 1
ATOM 531 N N . SER A 1 76 ? -6.392 0.294 22.008 1.00 94.94 76 SER A N 1
ATOM 532 C CA . SER A 1 76 ? -6.592 1.704 22.353 1.00 94.94 76 SER A CA 1
ATOM 533 C C . SER A 1 76 ? -6.534 2.614 21.119 1.00 94.94 76 SER A C 1
ATOM 535 O O . SER A 1 76 ? -7.419 3.446 20.913 1.00 94.94 76 SER A O 1
ATOM 537 N N . ALA A 1 77 ? -5.534 2.424 20.252 1.00 94.25 77 ALA A N 1
ATOM 538 C CA . ALA A 1 77 ? -5.335 3.238 19.054 1.00 94.25 77 ALA A CA 1
ATOM 539 C C . ALA A 1 77 ? -6.403 3.021 17.972 1.00 94.25 77 ALA A C 1
ATOM 541 O O . ALA A 1 77 ? -6.673 3.927 17.182 1.00 94.25 77 ALA A O 1
ATOM 542 N N . LEU A 1 78 ? -6.999 1.828 17.930 1.00 96.75 78 LEU A N 1
ATOM 543 C CA . LEU A 1 78 ? -8.034 1.443 16.972 1.00 96.75 78 LEU A CA 1
ATOM 544 C C . LEU A 1 78 ? -9.459 1.657 17.496 1.00 96.75 78 LEU A C 1
ATOM 546 O O . LEU A 1 78 ? -10.418 1.474 16.745 1.00 96.75 78 LEU A O 1
ATOM 550 N N . SER A 1 79 ? -9.620 2.055 18.759 1.00 94.56 79 SER A N 1
ATOM 551 C CA . SER A 1 79 ? -10.930 2.258 19.373 1.00 94.56 79 SER A CA 1
ATOM 552 C C . SER A 1 79 ? -11.774 3.272 18.590 1.00 94.56 79 SER A C 1
ATOM 554 O O . SER A 1 79 ? -11.384 4.424 18.389 1.00 94.56 79 SER A O 1
ATOM 556 N N . GLY A 1 80 ? -12.939 2.825 18.111 1.00 92.69 80 GLY A N 1
ATOM 557 C CA . GLY A 1 80 ? -13.859 3.631 17.301 1.00 92.69 80 GLY A CA 1
ATOM 558 C C . GLY A 1 80 ? -13.444 3.832 15.836 1.00 92.69 80 GLY A C 1
ATOM 559 O O . GLY A 1 80 ? -14.115 4.577 15.117 1.00 92.69 80 GLY A O 1
ATOM 560 N N . ALA A 1 81 ? -12.368 3.191 15.365 1.00 96.44 81 ALA A N 1
ATOM 561 C CA . ALA A 1 81 ? -11.977 3.240 13.961 1.00 96.44 81 ALA A CA 1
ATOM 562 C C . ALA A 1 81 ? -12.937 2.406 13.096 1.00 96.44 81 ALA A C 1
ATOM 564 O O . ALA A 1 81 ? -13.136 1.215 13.320 1.00 96.44 81 ALA A O 1
ATOM 565 N N . ALA A 1 82 ? -13.504 3.017 12.056 1.00 96.25 82 ALA A N 1
ATOM 566 C CA . ALA A 1 82 ? -14.352 2.310 11.098 1.00 96.25 82 ALA A CA 1
ATOM 567 C C . ALA A 1 82 ? -13.537 1.580 10.018 1.00 96.25 82 ALA A C 1
ATOM 569 O O . ALA A 1 82 ? -14.044 0.636 9.409 1.00 96.25 82 ALA A O 1
ATOM 570 N N . ALA A 1 83 ? -12.305 2.034 9.760 1.00 97.44 83 ALA A N 1
ATOM 571 C CA . ALA A 1 83 ? -11.410 1.438 8.778 1.00 97.44 83 ALA A CA 1
ATOM 572 C C . ALA A 1 83 ? -9.935 1.521 9.196 1.00 97.44 83 ALA A C 1
ATOM 574 O O . ALA A 1 83 ? -9.507 2.497 9.822 1.00 97.44 83 ALA A O 1
ATOM 575 N N . VAL A 1 84 ? -9.157 0.521 8.784 1.00 98.31 84 VAL A N 1
ATOM 576 C CA . VAL A 1 84 ? -7.702 0.453 8.959 1.00 98.31 84 VAL A CA 1
ATOM 577 C C . VAL A 1 84 ? -7.019 0.332 7.600 1.00 98.31 84 VAL A C 1
ATOM 579 O O . VAL A 1 84 ? -7.351 -0.533 6.795 1.00 98.31 84 VAL A O 1
ATOM 582 N N . PHE A 1 85 ? -6.028 1.182 7.362 1.00 98.31 85 PHE A N 1
ATOM 583 C CA . PHE A 1 85 ? -5.135 1.120 6.214 1.00 98.31 85 PHE A CA 1
ATOM 584 C C . PHE A 1 85 ? -3.784 0.574 6.674 1.00 98.31 85 PHE A C 1
ATOM 586 O O . PHE A 1 85 ? -2.991 1.275 7.311 1.00 98.31 85 PHE A O 1
ATOM 593 N N . HIS A 1 86 ? -3.540 -0.700 6.389 1.00 97.56 86 HIS A N 1
ATOM 594 C CA . HIS A 1 86 ? -2.318 -1.385 6.773 1.00 97.56 86 HIS A CA 1
ATOM 595 C C . HIS A 1 86 ? -1.288 -1.307 5.641 1.00 97.56 86 HIS A C 1
ATOM 597 O O . HIS A 1 86 ? -1.468 -1.903 4.584 1.00 97.56 86 HIS A O 1
ATOM 603 N N . VAL A 1 87 ? -0.209 -0.556 5.842 1.00 95.50 87 VAL A N 1
ATOM 604 C CA . VAL A 1 87 ? 0.897 -0.449 4.876 1.00 95.50 87 VAL A CA 1
ATOM 605 C C . VAL A 1 87 ? 1.971 -1.483 5.208 1.00 95.50 87 VAL A C 1
ATOM 607 O O . VAL A 1 87 ? 2.271 -1.700 6.380 1.00 95.50 87 VAL A O 1
ATOM 610 N N . ASP A 1 88 ? 2.564 -2.111 4.193 1.00 91.06 88 ASP A N 1
ATOM 611 C CA . ASP A 1 88 ? 3.644 -3.082 4.370 1.00 91.06 88 ASP A CA 1
ATOM 612 C C . ASP A 1 88 ? 4.837 -2.519 5.171 1.00 91.06 88 ASP A C 1
ATOM 614 O O . ASP A 1 88 ? 5.577 -1.631 4.727 1.00 91.06 88 ASP A O 1
ATOM 618 N N . ALA A 1 89 ? 5.051 -3.113 6.346 1.00 84.38 89 ALA A N 1
ATOM 619 C CA . ALA A 1 89 ? 6.104 -2.772 7.292 1.00 84.38 89 ALA A CA 1
ATOM 620 C C . ALA A 1 89 ? 7.520 -2.957 6.729 1.00 84.38 89 ALA A C 1
ATOM 622 O O . ALA A 1 89 ? 8.449 -2.284 7.171 1.00 84.38 89 ALA A O 1
ATOM 623 N N . THR A 1 90 ? 7.710 -3.857 5.758 1.00 78.94 90 THR A N 1
ATOM 624 C CA . THR A 1 90 ? 9.042 -4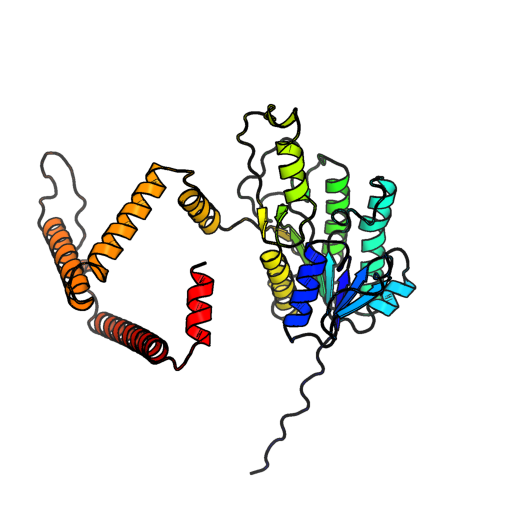.141 5.193 1.00 78.94 90 THR A CA 1
ATOM 625 C C . THR A 1 90 ? 9.609 -2.956 4.407 1.00 78.94 90 THR A C 1
ATOM 627 O O . THR A 1 90 ? 10.816 -2.873 4.191 1.00 78.94 90 THR A O 1
ATOM 630 N N . THR A 1 91 ? 8.756 -2.001 4.024 1.00 73.88 91 THR A N 1
ATOM 631 C CA . THR A 1 91 ? 9.159 -0.748 3.368 1.00 73.88 91 THR A CA 1
ATOM 632 C C . THR A 1 91 ? 9.601 0.336 4.360 1.00 73.88 91 THR A C 1
ATOM 634 O O . THR A 1 91 ? 10.156 1.364 3.965 1.00 73.88 91 THR A O 1
ATOM 637 N N . ALA A 1 92 ? 9.397 0.118 5.664 1.00 66.38 92 ALA A N 1
ATOM 638 C CA . ALA A 1 92 ? 9.781 1.042 6.722 1.00 66.38 92 ALA A CA 1
ATOM 639 C C . ALA A 1 92 ? 11.267 0.861 7.084 1.00 66.38 92 ALA A C 1
ATOM 641 O O . ALA A 1 92 ? 11.619 0.248 8.092 1.00 66.38 92 ALA A O 1
ATOM 642 N N . ALA A 1 93 ? 12.152 1.433 6.262 1.00 55.25 93 ALA A N 1
ATOM 643 C CA . ALA A 1 93 ? 13.610 1.297 6.383 1.00 55.25 93 ALA A CA 1
ATOM 644 C C . ALA A 1 93 ? 14.198 1.713 7.751 1.00 55.25 93 ALA A C 1
ATOM 646 O O . ALA A 1 93 ? 15.317 1.331 8.074 1.00 55.25 93 ALA A O 1
ATOM 647 N N . SER A 1 94 ? 13.472 2.495 8.559 1.00 54.88 94 SER A N 1
ATOM 648 C CA . SER A 1 94 ? 13.911 2.953 9.885 1.00 54.88 94 SER A CA 1
ATOM 649 C C . SER A 1 94 ? 13.477 2.055 11.050 1.00 54.88 94 SER A C 1
ATOM 651 O O . SER A 1 94 ? 13.844 2.344 12.184 1.00 54.88 94 SER A O 1
ATOM 653 N N . VAL A 1 95 ? 12.646 1.034 10.810 1.00 55.41 95 VAL A N 1
ATOM 654 C CA . VAL A 1 95 ? 11.958 0.278 11.878 1.00 55.41 95 VAL A CA 1
ATOM 655 C C . VAL A 1 95 ? 12.577 -1.106 12.115 1.00 55.41 95 VAL A C 1
ATOM 657 O O . VAL A 1 95 ? 12.369 -1.705 13.166 1.00 55.41 95 VAL A O 1
ATOM 660 N N . SER A 1 96 ? 13.376 -1.614 11.175 1.00 59.25 96 SER A N 1
ATOM 661 C CA . SER A 1 96 ? 14.015 -2.927 11.275 1.00 59.25 96 SER A CA 1
ATOM 662 C C . SER A 1 96 ? 15.534 -2.815 11.170 1.00 59.25 96 SER A C 1
ATOM 664 O O . SER A 1 96 ? 16.055 -2.077 10.339 1.00 59.25 96 SER A O 1
ATOM 666 N N . ASP A 1 97 ? 16.242 -3.612 11.972 1.00 68.25 97 ASP A N 1
ATOM 667 C CA . ASP A 1 97 ? 17.688 -3.855 11.859 1.00 68.25 97 ASP A CA 1
ATOM 668 C C . ASP A 1 97 ? 18.076 -4.649 10.592 1.00 68.25 97 ASP A C 1
ATOM 670 O O . ASP A 1 97 ? 19.240 -4.998 10.403 1.00 68.25 97 ASP A O 1
ATOM 674 N N . GLY A 1 98 ? 17.101 -4.957 9.729 1.00 68.38 98 GLY A N 1
ATOM 675 C CA . GLY A 1 98 ? 17.277 -5.732 8.505 1.00 68.38 98 GLY A CA 1
ATOM 676 C C . GLY A 1 98 ? 17.391 -7.237 8.744 1.00 68.38 98 GLY A C 1
ATOM 677 O O . GLY A 1 98 ? 17.501 -7.995 7.780 1.00 68.38 98 GLY A O 1
ATOM 678 N N . SER A 1 99 ? 17.344 -7.700 9.998 1.00 81.88 99 SER A N 1
ATOM 679 C CA . SER A 1 99 ? 17.352 -9.128 10.293 1.00 81.88 99 SER A CA 1
ATOM 680 C C . SER A 1 99 ? 16.006 -9.760 9.946 1.00 81.88 99 SER A C 1
ATOM 682 O O . SER A 1 99 ? 14.932 -9.182 10.144 1.00 81.88 99 SER A O 1
ATOM 684 N N . PHE A 1 100 ? 16.061 -11.004 9.472 1.00 84.75 100 PHE A N 1
ATOM 685 C CA . PHE A 1 100 ? 14.865 -11.785 9.162 1.00 84.75 100 PHE A CA 1
ATOM 686 C C . PHE A 1 100 ? 13.909 -11.877 10.360 1.00 84.75 100 PHE A C 1
ATOM 688 O O . PHE A 1 100 ? 12.702 -11.714 10.205 1.00 84.75 100 PHE A O 1
ATOM 695 N N . LEU A 1 101 ? 14.443 -12.093 11.568 1.00 86.69 101 LEU A N 1
ATOM 696 C CA . LEU A 1 101 ? 13.633 -12.236 12.777 1.00 86.69 101 LEU A CA 1
ATOM 697 C C . LEU A 1 101 ? 12.893 -10.939 13.129 1.00 86.69 101 LEU A C 1
ATOM 699 O O . LEU A 1 101 ? 11.719 -10.992 13.500 1.00 86.69 101 LEU A O 1
ATOM 703 N N . SER A 1 102 ? 13.553 -9.788 13.002 1.00 85.19 102 SER A N 1
ATOM 704 C CA . SER A 1 102 ? 12.924 -8.487 13.237 1.00 85.19 102 SER A CA 1
ATOM 705 C C . SER A 1 102 ? 11.838 -8.201 12.200 1.00 85.19 102 SER A C 1
ATOM 707 O O . SER A 1 102 ? 10.740 -7.797 12.575 1.00 85.19 102 SER A O 1
ATOM 709 N N . LEU A 1 103 ? 12.087 -8.494 10.917 1.00 87.06 103 LEU A N 1
ATOM 710 C CA . LEU A 1 103 ? 11.076 -8.364 9.860 1.00 87.06 103 LEU A CA 1
ATOM 711 C C . LEU A 1 103 ? 9.883 -9.303 10.078 1.00 87.06 103 LEU A C 1
ATOM 713 O O . LEU A 1 103 ? 8.742 -8.871 9.961 1.00 87.06 103 LEU A O 1
ATOM 717 N N . TYR A 1 104 ? 10.119 -10.559 10.459 1.00 91.19 104 TYR A N 1
ATOM 718 C CA . TYR A 1 104 ? 9.055 -11.518 10.765 1.00 91.19 104 TYR A CA 1
ATOM 719 C C . TYR A 1 104 ? 8.197 -11.072 11.959 1.00 91.19 104 TYR A C 1
ATOM 721 O O . TYR A 1 104 ? 6.968 -11.157 11.923 1.00 91.19 104 TYR A O 1
ATOM 729 N N . ARG A 1 105 ? 8.822 -10.565 13.029 1.00 90.25 105 ARG A N 1
ATOM 730 C CA . ARG A 1 105 ? 8.100 -10.041 14.200 1.00 90.25 105 ARG A CA 1
ATOM 731 C C . ARG A 1 105 ? 7.268 -8.811 13.855 1.00 90.25 105 ARG A C 1
ATOM 733 O O . ARG A 1 105 ? 6.131 -8.714 14.311 1.00 90.25 105 ARG A O 1
ATOM 740 N N . LEU A 1 106 ? 7.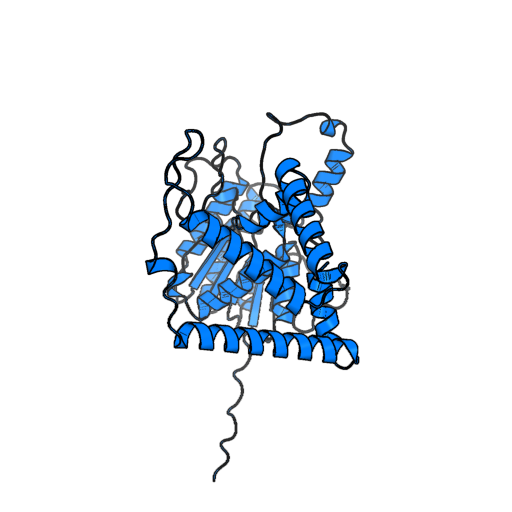829 -7.901 13.064 1.00 88.69 106 LEU A N 1
ATOM 741 C CA . LEU A 1 106 ? 7.188 -6.643 12.703 1.00 88.69 106 LEU A CA 1
ATOM 742 C C . LEU A 1 106 ? 6.058 -6.838 11.688 1.00 88.69 106 LEU A C 1
ATOM 744 O O . LEU A 1 106 ? 4.955 -6.350 11.906 1.00 88.69 106 LEU A O 1
ATOM 748 N N . ALA A 1 107 ? 6.332 -7.548 10.593 1.00 90.50 107 ALA A N 1
ATOM 749 C CA . ALA A 1 107 ? 5.374 -7.779 9.522 1.00 90.50 107 ALA A CA 1
ATOM 750 C C . ALA A 1 107 ? 4.407 -8.904 9.909 1.00 90.50 107 ALA A C 1
ATOM 752 O O . ALA A 1 107 ? 3.269 -8.640 10.263 1.00 90.50 107 ALA A O 1
ATOM 753 N N . VAL A 1 108 ? 4.860 -10.159 9.957 1.00 94.12 108 VAL A N 1
ATOM 754 C CA . VAL A 1 108 ? 3.964 -11.318 10.133 1.00 94.12 108 VAL A CA 1
ATOM 755 C C . VAL A 1 108 ? 3.284 -11.315 11.505 1.00 94.12 108 VAL A C 1
ATOM 757 O O . VAL A 1 108 ? 2.054 -11.315 11.605 1.00 94.12 108 VAL A O 1
ATOM 760 N N . GLN A 1 109 ? 4.056 -11.292 12.596 1.00 95.00 109 GLN A N 1
ATOM 761 C CA . GLN A 1 109 ? 3.441 -11.321 13.928 1.00 95.00 109 GLN A CA 1
ATOM 762 C C . GLN A 1 109 ? 2.699 -10.020 14.253 1.00 95.00 109 GLN A C 1
ATOM 764 O O . GLN A 1 109 ? 1.687 -10.071 14.954 1.00 95.00 109 GLN A O 1
ATOM 769 N N . GLY A 1 110 ? 3.190 -8.879 13.762 1.00 94.56 110 GLY A N 1
ATOM 770 C CA . GLY A 1 110 ? 2.540 -7.581 13.911 1.00 94.56 110 GLY A CA 1
ATOM 771 C C . GLY A 1 110 ? 1.183 -7.541 13.217 1.00 94.56 110 GLY A C 1
ATOM 772 O O . GLY A 1 110 ? 0.193 -7.229 13.871 1.00 94.56 110 GLY A O 1
ATOM 773 N N . THR A 1 111 ? 1.089 -7.962 11.951 1.00 96.44 111 THR A N 1
ATOM 774 C CA . THR A 1 111 ? -0.195 -8.046 11.237 1.00 96.44 111 THR A CA 1
ATOM 775 C C . THR A 1 111 ? -1.156 -9.007 11.926 1.00 96.44 111 THR A C 1
ATOM 777 O O . THR A 1 111 ? -2.331 -8.689 12.078 1.00 96.44 111 THR A O 1
ATOM 780 N N . ARG A 1 112 ? -0.680 -10.154 12.429 1.00 97.00 112 ARG A N 1
ATOM 781 C CA . ARG A 1 112 ? -1.537 -11.083 13.183 1.00 97.00 112 ARG A CA 1
ATOM 782 C C . ARG A 1 112 ? -2.159 -10.424 14.421 1.00 97.00 112 ARG A C 1
ATOM 784 O O . ARG A 1 112 ? -3.340 -10.631 14.693 1.00 97.00 112 ARG A O 1
ATOM 791 N N . ARG A 1 113 ? -1.378 -9.640 15.174 1.00 97.19 113 ARG A N 1
ATOM 792 C CA . ARG A 1 113 ? -1.871 -8.890 16.345 1.00 97.19 113 ARG A CA 1
ATOM 793 C C . ARG A 1 113 ? -2.790 -7.743 15.931 1.00 97.19 113 ARG A C 1
ATOM 795 O O . ARG A 1 113 ? -3.823 -7.561 16.561 1.00 97.19 113 ARG A O 1
ATOM 802 N N . LEU A 1 114 ? -2.463 -7.037 14.849 1.00 97.44 114 LEU A N 1
ATOM 803 C CA . LEU A 1 114 ? -3.302 -5.986 14.276 1.00 97.44 114 LEU A CA 1
ATOM 804 C C . LEU A 1 114 ? -4.683 -6.522 13.885 1.00 97.44 114 LEU A C 1
ATOM 806 O O . LEU A 1 114 ? -5.686 -5.931 14.267 1.00 97.44 114 LEU A O 1
ATOM 810 N N . LEU A 1 115 ? -4.744 -7.652 13.174 1.00 97.56 115 LEU A N 1
ATOM 811 C CA . LEU A 1 115 ? -5.999 -8.303 12.789 1.00 97.56 115 LEU A CA 1
ATOM 812 C C . LEU A 1 115 ? -6.807 -8.736 14.017 1.00 97.56 115 LEU A C 1
ATOM 814 O O . LEU A 1 115 ? -8.019 -8.543 14.047 1.00 97.56 115 LEU A O 1
ATOM 818 N N . ALA A 1 116 ? -6.148 -9.284 15.042 1.00 96.94 116 ALA A N 1
ATOM 819 C CA . ALA A 1 116 ? -6.812 -9.633 16.296 1.00 96.94 116 ALA A CA 1
ATOM 820 C C . ALA A 1 116 ? -7.400 -8.395 16.991 1.00 96.94 116 ALA A C 1
ATOM 822 O O . ALA A 1 116 ? -8.575 -8.409 17.342 1.00 96.94 116 ALA A O 1
ATOM 823 N N . ALA A 1 117 ? -6.629 -7.310 17.109 1.00 97.31 117 ALA A N 1
ATOM 824 C CA . ALA A 1 117 ? -7.101 -6.056 17.686 1.00 97.31 117 ALA A CA 1
ATOM 825 C C . ALA A 1 117 ? -8.277 -5.480 16.883 1.00 97.31 117 ALA A C 1
ATOM 827 O O . ALA A 1 117 ? -9.301 -5.153 17.471 1.00 97.31 117 ALA A O 1
ATOM 828 N N . CYS A 1 118 ? -8.185 -5.446 15.546 1.00 97.31 118 CYS A N 1
ATOM 829 C CA . CYS A 1 118 ? -9.274 -5.007 14.666 1.00 97.31 118 CYS A CA 1
ATOM 830 C C . CYS A 1 118 ? -10.583 -5.747 14.963 1.00 97.31 118 CYS A C 1
ATOM 832 O O . CYS A 1 118 ? -11.633 -5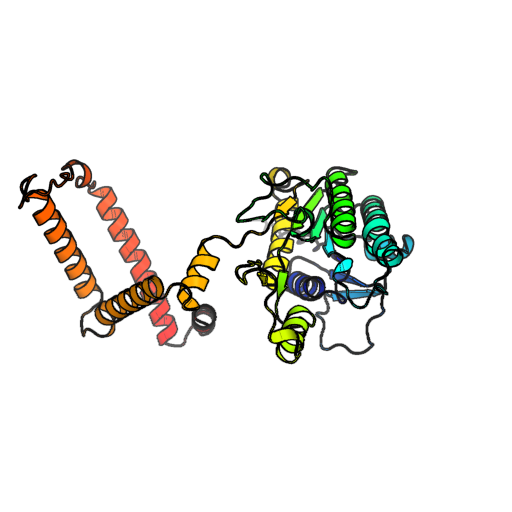.115 15.057 1.00 97.31 118 CYS A O 1
ATOM 834 N N . ARG A 1 119 ? -10.515 -7.067 15.167 1.00 95.50 119 ARG A N 1
ATOM 835 C CA . ARG A 1 119 ? -11.675 -7.892 15.527 1.00 95.50 119 ARG A CA 1
ATOM 836 C C . ARG A 1 119 ? -12.205 -7.558 16.922 1.00 95.50 119 ARG A C 1
ATOM 838 O O . ARG A 1 119 ? -13.410 -7.400 17.074 1.00 95.50 119 ARG A O 1
ATOM 845 N N . THR A 1 120 ? -11.327 -7.387 17.914 1.00 95.56 120 THR A N 1
ATOM 846 C CA . THR A 1 120 ? -11.716 -7.037 19.293 1.00 95.56 120 THR A CA 1
ATOM 847 C C . THR A 1 120 ? -12.472 -5.707 19.369 1.00 95.56 120 THR A C 1
ATOM 849 O O . THR A 1 120 ? -13.500 -5.631 20.038 1.00 95.56 120 THR A O 1
ATOM 852 N N . VAL A 1 121 ? -11.996 -4.660 18.682 1.00 95.88 121 VAL A N 1
ATOM 853 C CA . VAL A 1 121 ? -12.653 -3.333 18.675 1.00 95.88 121 VAL A CA 1
ATOM 854 C C . VAL A 1 121 ? -13.746 -3.176 17.612 1.00 95.88 121 VAL A C 1
ATOM 856 O O . VAL A 1 121 ? -14.427 -2.152 17.597 1.00 95.88 121 VAL A O 1
ATOM 859 N N . GLY A 1 122 ? -13.954 -4.173 16.748 1.00 95.62 122 GLY A N 1
ATOM 860 C CA . GLY A 1 122 ? -15.021 -4.158 15.743 1.00 95.62 122 GLY A CA 1
ATOM 861 C C . GLY A 1 122 ? -14.745 -3.255 14.536 1.00 95.62 122 GLY A C 1
ATOM 862 O O . GLY A 1 122 ? -15.660 -2.616 14.015 1.00 95.62 122 GLY A O 1
ATOM 863 N N . VAL A 1 123 ? -13.493 -3.185 14.076 1.00 97.00 123 VAL A N 1
ATOM 864 C CA . VAL A 1 123 ? -13.133 -2.500 12.825 1.00 97.00 123 VAL A CA 1
ATOM 865 C C . VAL A 1 123 ? -13.826 -3.196 11.652 1.00 97.00 123 VAL A C 1
ATOM 867 O O . VAL A 1 123 ? -13.616 -4.379 11.398 1.00 97.00 123 VAL A O 1
ATOM 870 N N . GLY A 1 124 ? -14.626 -2.446 10.894 1.00 94.50 124 GLY A N 1
ATOM 871 C CA . GLY A 1 124 ? -15.428 -3.020 9.812 1.00 94.50 124 GLY A CA 1
ATOM 872 C C . GLY A 1 124 ? -14.669 -3.257 8.505 1.00 94.50 124 GLY A C 1
ATOM 873 O O . GLY A 1 124 ? -15.091 -4.089 7.703 1.00 94.50 124 GLY A O 1
ATOM 874 N N . ARG A 1 125 ? -13.585 -2.514 8.239 1.00 96.38 125 ARG A N 1
ATOM 875 C CA . ARG A 1 125 ? -12.859 -2.563 6.956 1.00 96.38 125 ARG A CA 1
ATOM 876 C C . ARG A 1 125 ? -11.350 -2.477 7.138 1.00 96.38 125 ARG A C 1
ATOM 878 O O . ARG A 1 125 ? -10.868 -1.614 7.868 1.00 96.38 125 ARG A O 1
ATOM 885 N N . LEU A 1 126 ? -10.608 -3.306 6.412 1.00 98.06 126 LEU A N 1
ATOM 886 C CA . LEU A 1 126 ? -9.150 -3.265 6.380 1.00 98.06 126 LEU A CA 1
ATOM 887 C C . LEU A 1 126 ? -8.632 -3.317 4.941 1.00 98.06 126 LEU A C 1
ATOM 889 O O . LEU A 1 126 ? -8.914 -4.254 4.202 1.00 98.06 126 LEU A O 1
ATOM 893 N N . VAL A 1 127 ? -7.841 -2.321 4.551 1.00 97.62 127 VAL A N 1
ATOM 894 C CA . VAL A 1 127 ? -7.122 -2.322 3.271 1.00 97.62 127 VAL A CA 1
ATOM 895 C C . VAL A 1 127 ? -5.648 -2.543 3.563 1.00 97.62 127 VAL A C 1
ATOM 897 O O . VAL A 1 127 ? -5.027 -1.727 4.244 1.00 97.62 127 VAL A O 1
ATOM 900 N N . TYR A 1 128 ? -5.089 -3.643 3.070 1.00 97.62 128 TYR A N 1
ATOM 901 C CA . TYR A 1 128 ? -3.656 -3.905 3.131 1.00 97.62 128 TYR A CA 1
ATOM 902 C C . TYR A 1 128 ? -3.001 -3.487 1.819 1.00 97.62 128 TYR A C 1
ATOM 904 O O . TYR A 1 128 ? -3.435 -3.908 0.752 1.00 97.62 128 TYR A O 1
ATOM 912 N N . THR A 1 129 ? -1.951 -2.672 1.879 1.00 95.56 129 THR A N 1
ATOM 913 C CA . THR A 1 129 ? -1.110 -2.396 0.710 1.00 95.56 129 THR A CA 1
ATOM 914 C C . THR A 1 129 ? 0.216 -3.126 0.847 1.00 95.56 129 THR A C 1
ATOM 916 O O . THR A 1 129 ? 1.077 -2.710 1.627 1.00 95.56 129 THR A O 1
ATOM 919 N N . GLY A 1 130 ? 0.342 -4.210 0.083 1.00 90.38 130 GLY A N 1
ATOM 920 C CA . GLY A 1 130 ? 1.537 -5.029 -0.069 1.00 90.38 130 GLY A CA 1
ATOM 921 C C . GLY A 1 130 ? 2.359 -4.609 -1.286 1.00 90.38 130 GLY A C 1
ATOM 922 O O . GLY A 1 130 ? 2.595 -3.424 -1.521 1.00 90.38 130 GLY A O 1
ATOM 923 N N . SER A 1 131 ? 2.810 -5.586 -2.068 1.00 88.38 131 SER A N 1
ATOM 924 C CA . SER A 1 131 ? 3.646 -5.368 -3.251 1.00 88.38 131 SER A CA 1
ATOM 925 C C . SER A 1 131 ? 3.391 -6.454 -4.291 1.00 88.38 131 SER A C 1
ATOM 927 O O . SER A 1 131 ? 3.173 -7.607 -3.929 1.00 88.38 131 SER A O 1
ATOM 929 N N . ALA A 1 132 ? 3.481 -6.105 -5.576 1.00 86.50 132 ALA A N 1
ATOM 930 C CA . ALA A 1 132 ? 3.441 -7.073 -6.674 1.00 86.50 132 ALA A CA 1
ATOM 931 C C . ALA A 1 132 ? 4.585 -8.114 -6.617 1.00 86.50 132 ALA A C 1
ATOM 933 O O . ALA A 1 132 ? 4.468 -9.193 -7.192 1.00 86.50 132 ALA A O 1
ATOM 934 N N . ASP A 1 133 ? 5.653 -7.861 -5.852 1.00 82.25 133 ASP A N 1
ATOM 935 C CA . ASP A 1 133 ? 6.785 -8.787 -5.687 1.00 82.25 133 ASP A CA 1
ATOM 936 C C . ASP A 1 133 ? 6.402 -10.132 -5.039 1.00 82.25 133 ASP A C 1
ATOM 938 O O . ASP A 1 133 ? 7.191 -11.079 -5.073 1.00 82.25 133 ASP A O 1
ATOM 942 N N . VAL A 1 134 ? 5.222 -10.232 -4.415 1.00 83.38 134 VAL A N 1
ATOM 943 C CA . VAL A 1 134 ? 4.714 -11.475 -3.799 1.00 83.38 134 VAL A CA 1
ATOM 944 C C . VAL A 1 134 ? 4.441 -12.577 -4.819 1.00 83.38 134 VAL A C 1
ATOM 946 O O . VAL A 1 134 ? 4.544 -13.754 -4.483 1.00 83.38 134 VAL A O 1
ATOM 949 N N . VAL A 1 135 ? 4.139 -12.206 -6.065 1.00 80.38 135 VAL A N 1
ATOM 950 C CA . VAL A 1 135 ? 3.892 -13.151 -7.163 1.00 80.38 135 VAL A CA 1
ATOM 951 C C . VAL A 1 135 ? 5.100 -13.313 -8.091 1.00 80.38 135 VAL A C 1
ATOM 953 O O . VAL A 1 135 ? 5.081 -14.124 -9.015 1.00 80.38 135 VAL A O 1
ATOM 956 N N . ALA A 1 136 ? 6.189 -12.581 -7.837 1.00 72.88 136 ALA A N 1
ATOM 957 C CA . ALA A 1 136 ? 7.417 -12.689 -8.615 1.00 72.88 136 ALA A CA 1
ATOM 958 C C . ALA A 1 136 ? 8.137 -14.019 -8.313 1.00 72.88 136 ALA A C 1
ATOM 960 O O . ALA A 1 136 ? 8.851 -14.182 -7.318 1.00 72.88 136 ALA A O 1
ATOM 961 N N . ALA A 1 137 ? 7.945 -14.996 -9.200 1.00 62.50 137 ALA A N 1
ATOM 962 C CA . ALA A 1 137 ? 8.489 -16.344 -9.090 1.00 62.50 137 ALA A CA 1
ATOM 963 C C . ALA A 1 137 ? 9.942 -16.438 -9.592 1.00 62.50 137 ALA A C 1
ATOM 965 O O . ALA A 1 137 ? 10.215 -17.026 -10.641 1.00 62.50 137 ALA A O 1
ATOM 966 N N . GLY A 1 138 ? 10.899 -15.888 -8.841 1.00 62.59 138 GLY A N 1
ATOM 967 C CA . GLY A 1 138 ? 12.329 -16.079 -9.114 1.00 62.59 138 GLY A CA 1
ATOM 968 C C . GLY A 1 138 ? 12.736 -15.718 -10.552 1.00 62.59 138 GLY A C 1
ATOM 969 O O . GLY A 1 138 ? 12.746 -14.550 -10.910 1.00 62.59 138 GLY A O 1
ATOM 970 N N . ALA A 1 139 ? 13.111 -16.717 -11.361 1.00 57.78 139 ALA A N 1
ATOM 971 C CA . ALA A 1 139 ? 13.670 -16.542 -12.709 1.00 57.78 139 ALA A CA 1
ATOM 972 C C . ALA A 1 139 ? 12.630 -16.446 -13.849 1.00 57.78 139 ALA A C 1
ATOM 974 O O . ALA A 1 139 ? 13.002 -16.606 -15.011 1.00 57.78 139 ALA A O 1
ATOM 975 N N . ARG A 1 140 ? 11.337 -16.268 -13.548 1.00 68.25 140 ARG A N 1
ATOM 976 C CA . ARG A 1 140 ? 10.292 -16.101 -14.570 1.00 68.25 140 ARG A CA 1
ATOM 977 C C . ARG A 1 140 ? 9.851 -14.648 -14.659 1.00 68.25 140 ARG A C 1
ATOM 979 O O . ARG A 1 140 ? 9.519 -14.044 -13.642 1.00 68.25 140 ARG A O 1
ATOM 986 N N . ASP A 1 141 ? 9.796 -14.136 -15.882 1.00 74.31 141 ASP A N 1
ATOM 987 C CA . ASP A 1 141 ? 9.284 -12.798 -16.148 1.00 74.31 141 ASP A CA 1
ATOM 988 C C . ASP A 1 141 ? 7.772 -12.748 -15.888 1.00 74.31 141 ASP A C 1
ATOM 990 O O . ASP A 1 141 ? 7.012 -13.590 -16.371 1.00 74.31 141 ASP A O 1
ATOM 994 N N . VAL A 1 142 ? 7.338 -11.735 -15.138 1.00 75.44 142 VAL A N 1
ATOM 995 C CA . VAL A 1 142 ? 5.926 -11.406 -14.915 1.00 75.44 142 VAL A CA 1
ATOM 996 C C . VAL A 1 142 ? 5.623 -10.181 -15.775 1.00 75.44 142 VAL A C 1
ATOM 998 O O . VAL A 1 142 ? 6.017 -9.069 -15.437 1.00 75.44 142 VAL A O 1
ATOM 1001 N N . ILE A 1 143 ? 4.992 -10.393 -16.933 1.00 75.81 143 ILE A N 1
ATOM 1002 C CA . ILE A 1 143 ? 4.767 -9.352 -17.949 1.00 75.81 143 ILE A CA 1
ATOM 1003 C C . ILE A 1 143 ? 3.265 -9.165 -18.177 1.00 75.81 143 ILE A C 1
ATOM 1005 O O . ILE A 1 143 ? 2.602 -10.097 -18.623 1.00 75.81 143 ILE A O 1
ATOM 1009 N N . ASN A 1 144 ? 2.755 -7.947 -17.947 1.00 71.88 144 ASN A N 1
ATOM 1010 C CA . ASN A 1 144 ? 1.354 -7.558 -18.193 1.00 71.88 144 ASN A CA 1
ATOM 1011 C C . ASN A 1 144 ? 0.327 -8.514 -17.560 1.00 71.88 144 ASN A C 1
ATOM 1013 O O . ASN A 1 144 ? -0.614 -8.949 -18.223 1.00 71.88 144 ASN A O 1
ATOM 1017 N N . VAL A 1 145 ? 0.542 -8.862 -16.294 1.00 67.50 145 VAL A N 1
ATOM 1018 C CA . VAL A 1 145 ? -0.235 -9.877 -15.579 1.00 67.50 145 VAL A CA 1
ATOM 1019 C C . VAL A 1 145 ? -1.252 -9.224 -14.644 1.00 67.50 145 VAL A C 1
ATOM 1021 O O . VAL A 1 145 ? -0.906 -8.277 -13.943 1.00 67.50 145 VAL A O 1
ATOM 1024 N N . ASP A 1 146 ? -2.474 -9.754 -14.610 1.00 69.94 146 ASP A N 1
ATOM 1025 C CA . ASP A 1 146 ? -3.510 -9.419 -13.628 1.00 69.94 146 ASP A CA 1
ATOM 1026 C C . ASP A 1 146 ? -3.533 -10.393 -12.426 1.00 69.94 146 ASP A C 1
ATOM 1028 O O . ASP A 1 146 ? -2.681 -11.265 -12.258 1.00 69.94 146 ASP A O 1
ATOM 1032 N N . GLU A 1 147 ? -4.478 -10.204 -11.516 1.00 69.12 147 GLU A N 1
ATOM 1033 C CA . GLU A 1 147 ? -4.587 -10.958 -10.265 1.00 69.12 147 GLU A CA 1
ATOM 1034 C C . GLU A 1 147 ? -5.016 -12.408 -10.464 1.00 69.12 147 GLU A C 1
ATOM 1036 O O . GLU A 1 147 ? -4.626 -13.275 -9.683 1.00 69.12 147 GLU A O 1
ATOM 1041 N N . ASP A 1 148 ? -5.768 -12.673 -11.530 1.00 65.62 148 ASP A N 1
ATOM 1042 C CA . ASP A 1 148 ? -6.265 -14.004 -11.864 1.00 65.62 148 ASP A CA 1
ATOM 1043 C C . ASP A 1 148 ? -5.191 -14.853 -12.569 1.00 65.62 148 ASP A C 1
ATOM 1045 O O . ASP A 1 148 ? -5.275 -16.085 -12.596 1.00 65.62 148 ASP A O 1
ATOM 1049 N N . ALA A 1 149 ? -4.167 -14.214 -13.145 1.00 61.09 149 ALA A N 1
ATOM 1050 C CA . ALA A 1 149 ? -3.209 -14.878 -14.018 1.00 61.09 149 ALA A CA 1
ATOM 1051 C C . ALA A 1 149 ? -1.962 -15.457 -13.324 1.00 61.09 149 ALA A C 1
ATOM 1053 O O . ALA A 1 149 ? -1.330 -16.340 -13.915 1.00 61.09 149 ALA A O 1
ATOM 1054 N N . VAL A 1 150 ? -1.575 -15.018 -12.114 1.00 70.31 150 VAL A N 1
ATOM 1055 C CA . VAL A 1 150 ? -0.368 -15.547 -11.436 1.00 70.31 150 VAL A CA 1
ATOM 1056 C C . VAL A 1 150 ? -0.620 -15.934 -9.972 1.00 70.31 150 VAL A C 1
ATOM 1058 O O . VAL A 1 150 ? -0.804 -15.059 -9.125 1.00 70.31 150 VAL A O 1
ATOM 1061 N N . PRO A 1 151 ? -0.551 -17.242 -9.642 1.00 78.19 151 PRO A N 1
ATOM 1062 C CA . PRO A 1 151 ? -0.609 -17.706 -8.261 1.00 78.19 151 PRO A CA 1
ATOM 1063 C C . PRO A 1 151 ? 0.689 -17.388 -7.507 1.00 78.19 151 PRO A C 1
ATOM 1065 O O . PRO A 1 151 ? 1.737 -17.130 -8.105 1.00 78.19 151 PRO A O 1
ATOM 1068 N N . TYR A 1 152 ? 0.644 -17.491 -6.177 1.00 84.44 152 TYR A N 1
ATOM 1069 C CA . TYR A 1 152 ? 1.856 -17.451 -5.359 1.00 84.44 152 TYR A CA 1
ATOM 1070 C C . TYR A 1 152 ? 2.876 -18.505 -5.826 1.00 84.44 152 TYR A C 1
ATOM 1072 O O . TYR A 1 152 ? 2.490 -19.630 -6.157 1.00 84.44 152 TYR A O 1
ATOM 1080 N N . PRO A 1 153 ? 4.178 -18.176 -5.844 1.00 82.56 153 PRO A N 1
ATOM 1081 C CA . PRO A 1 153 ? 5.200 -19.111 -6.285 1.00 82.56 153 PRO A CA 1
ATOM 1082 C C . PRO A 1 153 ? 5.411 -20.244 -5.275 1.00 82.56 153 PRO A C 1
ATOM 1084 O O . PRO A 1 153 ? 5.451 -20.007 -4.070 1.00 82.56 153 PRO A O 1
ATOM 1087 N N . ASP A 1 154 ? 5.698 -21.455 -5.767 1.00 81.25 154 ASP A N 1
ATOM 1088 C CA . ASP A 1 154 ? 6.105 -22.592 -4.918 1.00 81.25 154 ASP A CA 1
ATOM 1089 C C . ASP A 1 154 ? 7.392 -22.298 -4.128 1.00 81.25 154 ASP A C 1
ATOM 1091 O O . ASP A 1 154 ? 7.635 -22.848 -3.054 1.00 81.25 154 ASP A O 1
ATOM 1095 N N . LYS A 1 155 ? 8.254 -21.439 -4.688 1.00 82.56 155 LYS A N 1
ATOM 1096 C CA . LYS A 1 155 ? 9.512 -21.012 -4.082 1.00 82.56 155 LYS A CA 1
ATOM 1097 C C . LYS A 1 155 ? 9.745 -19.525 -4.315 1.00 82.56 155 LYS A C 1
ATOM 1099 O O . LYS A 1 155 ? 9.902 -19.082 -5.453 1.00 82.56 155 LYS A O 1
ATOM 1104 N N . PHE A 1 156 ? 9.847 -18.774 -3.225 1.00 83.31 156 PHE A N 1
ATOM 1105 C CA . PHE A 1 156 ? 10.150 -17.348 -3.264 1.00 83.31 156 PHE A CA 1
ATOM 1106 C C . PHE A 1 156 ? 11.622 -17.089 -3.602 1.00 83.31 156 PHE A C 1
ATOM 1108 O O . PHE A 1 156 ? 12.521 -17.821 -3.182 1.00 83.31 156 PHE A O 1
ATOM 1115 N N . GLY A 1 157 ? 11.874 -16.016 -4.360 1.00 75.19 157 GLY A N 1
ATOM 1116 C CA . GLY A 1 157 ? 13.230 -15.595 -4.725 1.00 75.19 157 GLY A CA 1
ATOM 1117 C C . GLY A 1 157 ? 14.015 -14.972 -3.566 1.00 75.19 157 GLY A C 1
ATOM 1118 O O . GLY A 1 157 ? 15.244 -14.950 -3.595 1.00 75.19 157 GLY A O 1
ATOM 1119 N N . ASN A 1 158 ? 13.323 -14.472 -2.540 1.00 82.06 158 ASN A N 1
ATOM 1120 C CA . ASN A 1 158 ? 13.929 -13.905 -1.343 1.00 82.06 158 ASN A CA 1
ATOM 1121 C C . ASN A 1 158 ? 12.975 -14.026 -0.137 1.00 82.06 158 ASN A C 1
ATOM 1123 O O . ASN A 1 158 ? 11.764 -14.181 -0.297 1.00 82.06 158 ASN A O 1
ATOM 1127 N N . ALA A 1 159 ? 13.534 -13.918 1.071 1.00 84.62 159 ALA A N 1
ATOM 1128 C CA . ALA A 1 159 ? 12.785 -14.061 2.318 1.00 84.62 159 ALA A CA 1
ATOM 1129 C C . ALA A 1 159 ? 11.750 -12.942 2.545 1.00 84.62 159 ALA A C 1
ATOM 1131 O O . ALA A 1 159 ? 10.734 -13.168 3.189 1.00 84.62 159 ALA A O 1
ATOM 1132 N N . VAL A 1 160 ? 11.976 -11.734 2.019 1.00 86.38 160 VAL A N 1
ATOM 1133 C CA . VAL A 1 160 ? 11.035 -10.610 2.176 1.00 86.38 160 VAL A CA 1
ATOM 1134 C C . VAL A 1 160 ? 9.744 -10.873 1.398 1.00 86.38 160 VAL A C 1
ATOM 1136 O O . VAL A 1 160 ? 8.663 -10.682 1.949 1.00 86.38 160 VAL A O 1
ATOM 1139 N N . SER A 1 161 ? 9.840 -11.364 0.160 1.00 86.50 161 SER A N 1
ATOM 1140 C CA . SER A 1 161 ? 8.685 -11.762 -0.652 1.00 86.50 161 SER A CA 1
ATOM 1141 C C . SER A 1 161 ? 7.877 -12.871 0.024 1.00 86.50 161 SER A C 1
ATOM 1143 O O . SER A 1 161 ? 6.652 -12.804 0.037 1.00 86.50 161 SER A O 1
ATOM 1145 N N . GLU A 1 162 ? 8.549 -13.842 0.651 1.00 88.69 162 GLU A N 1
ATOM 1146 C CA . GLU A 1 162 ? 7.885 -14.902 1.419 1.00 88.69 162 GLU A CA 1
ATOM 1147 C C . GLU A 1 162 ? 7.109 -14.339 2.622 1.00 88.69 162 GLU A C 1
ATOM 1149 O O . GLU A 1 162 ? 5.947 -14.685 2.836 1.00 88.69 162 GLU A O 1
ATOM 1154 N N . LEU A 1 163 ? 7.715 -13.428 3.393 1.00 91.25 163 LEU A N 1
ATOM 1155 C CA . LEU A 1 163 ? 7.047 -12.776 4.525 1.00 91.25 163 LEU A CA 1
ATOM 1156 C C . LEU A 1 163 ? 5.842 -11.939 4.077 1.00 91.25 163 LEU A C 1
ATOM 1158 O O . LEU A 1 163 ? 4.798 -11.976 4.727 1.00 91.25 163 LEU A O 1
ATOM 1162 N N . ARG A 1 164 ? 5.969 -11.203 2.967 1.00 91.25 164 ARG A N 1
ATOM 1163 C CA . ARG A 1 164 ? 4.868 -10.423 2.384 1.00 91.25 164 ARG A CA 1
ATOM 1164 C C . ARG A 1 164 ? 3.710 -11.321 1.959 1.00 91.25 164 ARG A C 1
ATOM 1166 O O . ARG A 1 164 ? 2.572 -11.012 2.294 1.00 91.25 164 ARG A O 1
ATOM 1173 N N . ALA A 1 165 ? 3.991 -12.451 1.310 1.00 91.38 165 ALA A N 1
ATOM 1174 C CA . ALA A 1 165 ? 2.959 -13.415 0.936 1.00 91.38 165 ALA A CA 1
ATOM 1175 C C . ALA A 1 165 ? 2.237 -13.992 2.166 1.00 91.38 165 ALA A C 1
ATOM 1177 O O . ALA A 1 165 ? 1.013 -14.089 2.167 1.00 91.38 165 ALA A O 1
ATOM 1178 N N . GLN A 1 166 ? 2.959 -14.293 3.254 1.00 93.56 166 GLN A N 1
ATOM 1179 C CA . GLN A 1 166 ? 2.333 -14.720 4.515 1.00 93.56 166 GLN A CA 1
ATOM 1180 C C . GLN A 1 166 ? 1.398 -13.647 5.091 1.00 93.56 166 GLN A C 1
ATOM 1182 O O . GLN A 1 166 ? 0.282 -13.961 5.506 1.00 93.56 166 GLN A O 1
ATOM 1187 N N . VAL A 1 167 ? 1.837 -12.383 5.121 1.00 95.25 167 VAL A N 1
ATOM 1188 C CA . VAL A 1 167 ? 1.010 -11.248 5.570 1.00 95.25 167 VAL A CA 1
ATOM 1189 C C . VAL A 1 167 ? -0.247 -11.124 4.718 1.00 95.25 167 VAL A C 1
ATOM 1191 O O . VAL A 1 167 ? -1.348 -11.001 5.253 1.00 95.25 167 VAL A O 1
ATOM 1194 N N . GLU A 1 168 ? -0.087 -11.208 3.405 1.00 94.56 168 GLU A N 1
ATOM 1195 C CA . GLU A 1 168 ? -1.178 -11.095 2.455 1.00 94.56 168 GLU A CA 1
ATOM 1196 C C . GLU A 1 168 ? -2.227 -12.197 2.632 1.00 94.56 168 GLU A C 1
ATOM 1198 O O . GLU A 1 168 ? -3.408 -11.904 2.821 1.00 94.56 168 GLU A O 1
ATOM 1203 N N . MET A 1 169 ? -1.789 -13.458 2.675 1.00 94.12 169 MET A N 1
ATOM 1204 C CA . MET A 1 169 ? -2.663 -14.606 2.913 1.00 94.12 169 MET A CA 1
ATOM 1205 C C . MET A 1 169 ? -3.416 -14.482 4.242 1.00 94.12 169 MET A C 1
ATOM 1207 O O . MET A 1 169 ? -4.599 -14.817 4.309 1.00 94.12 169 MET A O 1
ATOM 1211 N N . MET A 1 170 ? -2.767 -13.973 5.298 1.00 96.38 170 MET A N 1
ATOM 1212 C CA . MET A 1 170 ? -3.428 -13.729 6.586 1.00 96.38 170 MET A CA 1
ATOM 1213 C C . MET A 1 170 ? -4.520 -12.659 6.491 1.00 96.38 170 MET A C 1
ATOM 1215 O O . MET A 1 170 ? -5.574 -12.821 7.104 1.00 96.38 170 MET A O 1
ATOM 1219 N N . VAL A 1 171 ? -4.289 -11.578 5.740 1.00 96.75 171 VAL A N 1
ATOM 1220 C CA . VAL A 1 171 ? -5.285 -10.514 5.542 1.00 96.75 171 VAL A CA 1
ATOM 1221 C C . VAL A 1 171 ? -6.467 -11.010 4.711 1.00 96.75 171 VAL A C 1
ATOM 1223 O O . VAL A 1 171 ? -7.613 -10.759 5.084 1.00 96.75 171 VAL A O 1
ATOM 1226 N N . LEU A 1 172 ? -6.210 -11.740 3.623 1.00 93.88 172 LEU A N 1
ATOM 1227 C CA . LEU A 1 172 ? -7.259 -12.328 2.782 1.00 93.88 172 LEU A CA 1
ATOM 1228 C C . LEU A 1 172 ? -8.104 -13.332 3.574 1.00 93.88 172 LEU A C 1
ATOM 1230 O O . LEU A 1 172 ? -9.330 -13.277 3.538 1.00 93.88 172 LEU A O 1
ATOM 1234 N N . SER A 1 173 ? -7.460 -14.178 4.382 1.00 95.44 173 SER A N 1
ATOM 1235 C CA . SER A 1 173 ? -8.147 -15.147 5.252 1.00 95.44 173 SER A CA 1
ATOM 1236 C C . SER A 1 173 ? -8.990 -14.491 6.351 1.00 95.44 173 SER A C 1
ATOM 1238 O O . SER A 1 173 ? -9.798 -15.165 6.986 1.00 95.44 173 SER A O 1
ATOM 1240 N N . ALA A 1 174 ? -8.787 -13.197 6.610 1.00 95.50 174 ALA A N 1
ATOM 1241 C CA . ALA A 1 174 ? -9.557 -12.445 7.586 1.00 95.50 174 ALA A CA 1
ATOM 1242 C C . ALA A 1 174 ? -10.823 -11.790 7.026 1.00 95.50 174 ALA A C 1
ATOM 1244 O O . ALA A 1 174 ? -11.587 -11.229 7.815 1.00 95.50 174 ALA A O 1
ATOM 1245 N N . ASP A 1 175 ? -11.083 -11.881 5.717 1.00 94.50 175 ASP A N 1
ATOM 1246 C CA . ASP A 1 175 ? -12.341 -11.393 5.155 1.00 94.50 175 ASP A CA 1
ATOM 1247 C C . ASP A 1 175 ? -13.544 -12.168 5.709 1.00 94.50 175 ASP A C 1
ATOM 1249 O O . ASP A 1 175 ? -13.542 -13.393 5.825 1.00 94.50 175 ASP A O 1
ATOM 1253 N N . GLY A 1 176 ? -14.595 -11.437 6.071 1.00 90.81 176 GLY A N 1
ATOM 1254 C CA . GLY A 1 176 ? -15.846 -11.984 6.584 1.00 90.81 176 GLY A CA 1
ATOM 1255 C C . GLY A 1 176 ? -15.797 -12.425 8.048 1.00 90.81 176 GLY A C 1
ATOM 1256 O O . GLY A 1 176 ? -16.858 -12.598 8.651 1.00 90.81 176 GLY A O 1
ATOM 1257 N N . MET A 1 177 ? -14.612 -12.556 8.654 1.00 92.12 177 MET A N 1
ATOM 1258 C CA . MET A 1 177 ? -14.484 -12.877 10.076 1.00 92.12 177 MET A CA 1
ATOM 1259 C C . MET A 1 177 ? -15.014 -11.722 10.931 1.00 92.12 177 MET A C 1
ATOM 1261 O O . MET A 1 177 ? -14.573 -10.584 10.790 1.00 92.12 177 MET A O 1
ATOM 1265 N N . ASP A 1 178 ? -15.971 -12.012 11.816 1.00 92.00 178 ASP A N 1
ATOM 1266 C CA . ASP A 1 178 ? -16.618 -11.028 12.701 1.00 92.00 178 ASP A CA 1
ATOM 1267 C C . ASP A 1 178 ? -17.193 -9.801 11.959 1.00 92.00 178 ASP A C 1
ATOM 1269 O O . ASP A 1 178 ? -17.313 -8.711 12.512 1.00 92.00 178 ASP A O 1
ATOM 1273 N N . GLY A 1 179 ? -17.554 -9.973 10.680 1.00 89.81 179 GLY A N 1
ATOM 1274 C CA . GLY A 1 179 ? -18.091 -8.905 9.833 1.00 89.81 179 GLY A CA 1
ATOM 1275 C C . GLY A 1 179 ? -17.045 -7.941 9.259 1.00 89.81 179 GLY A C 1
ATOM 1276 O O . GLY A 1 179 ? -17.421 -7.041 8.507 1.00 89.81 179 GLY A O 1
ATOM 1277 N N . MET A 1 180 ? -15.755 -8.134 9.553 1.00 95.06 180 MET A N 1
ATOM 1278 C CA . MET A 1 180 ? -14.671 -7.347 8.965 1.00 95.06 180 MET A CA 1
ATOM 1279 C C . MET A 1 180 ? -14.509 -7.695 7.483 1.00 95.06 180 MET A C 1
ATOM 1281 O O . MET A 1 180 ? -14.481 -8.865 7.109 1.00 95.06 180 MET A O 1
ATOM 1285 N N . ARG A 1 181 ? -14.383 -6.681 6.626 1.00 95.50 181 ARG A N 1
ATOM 1286 C CA . ARG A 1 181 ? -14.079 -6.858 5.201 1.00 95.50 181 ARG A CA 1
ATOM 1287 C C . ARG A 1 181 ? -12.660 -6.440 4.883 1.00 95.50 181 ARG A C 1
ATOM 1289 O O . ARG A 1 181 ? -12.239 -5.361 5.303 1.00 95.50 181 ARG A O 1
ATOM 1296 N N . THR A 1 182 ? -11.941 -7.263 4.132 1.00 95.62 182 THR A N 1
ATOM 1297 C CA . THR A 1 182 ? -10.540 -7.012 3.795 1.00 95.62 182 THR A CA 1
ATOM 1298 C C . THR A 1 182 ? -10.330 -6.906 2.288 1.00 95.62 182 THR A C 1
ATOM 1300 O O . THR A 1 182 ? -11.087 -7.460 1.497 1.00 95.62 182 THR A O 1
ATOM 1303 N N . CYS A 1 183 ? -9.319 -6.147 1.876 1.00 93.44 183 CYS A N 1
ATOM 1304 C CA . CYS A 1 183 ? -8.840 -6.104 0.496 1.00 93.44 183 CYS A CA 1
ATOM 1305 C C . CYS A 1 183 ? -7.331 -5.894 0.502 1.00 93.44 183 CYS A C 1
ATOM 1307 O O . CYS A 1 183 ? -6.801 -5.179 1.360 1.00 93.44 183 CYS A O 1
ATOM 1309 N N . VAL A 1 184 ? -6.653 -6.482 -0.475 1.00 93.69 184 VAL A N 1
ATOM 1310 C CA . VAL A 1 184 ? -5.216 -6.341 -0.675 1.00 93.69 184 VAL A CA 1
ATOM 1311 C C . VAL A 1 184 ? -4.942 -5.555 -1.950 1.00 93.69 184 VAL A C 1
ATOM 1313 O O . VAL A 1 184 ? -5.532 -5.821 -2.990 1.00 93.69 184 VAL A O 1
ATOM 1316 N N . LEU A 1 185 ? -3.999 -4.620 -1.886 1.00 91.62 185 LEU A N 1
ATOM 1317 C CA . LEU A 1 185 ? -3.432 -3.933 -3.041 1.00 91.62 185 LEU A CA 1
ATOM 1318 C C . LEU A 1 185 ? -1.978 -4.371 -3.241 1.00 91.62 185 LEU A C 1
ATOM 1320 O O . LEU A 1 185 ? -1.183 -4.318 -2.301 1.00 91.62 185 LEU A O 1
ATOM 1324 N N . ARG A 1 186 ? -1.622 -4.739 -4.473 1.00 90.00 186 ARG A N 1
ATOM 1325 C CA . ARG A 1 186 ? -0.274 -5.121 -4.917 1.00 90.00 186 ARG A CA 1
ATOM 1326 C C . ARG A 1 186 ? 0.279 -4.059 -5.887 1.00 90.00 186 ARG A C 1
ATOM 1328 O O . ARG A 1 186 ? 0.275 -4.267 -7.101 1.00 90.00 186 ARG A O 1
ATOM 1335 N N . PRO A 1 187 ? 0.701 -2.877 -5.401 1.00 89.50 187 PRO A N 1
ATOM 1336 C CA . PRO A 1 187 ? 1.375 -1.898 -6.243 1.00 89.50 187 PRO A CA 1
ATOM 1337 C C . PRO A 1 187 ? 2.780 -2.365 -6.643 1.00 89.50 187 PRO A C 1
ATOM 1339 O O . PRO A 1 187 ? 3.430 -3.139 -5.932 1.00 89.50 187 PRO A O 1
ATOM 1342 N N . SER A 1 188 ? 3.257 -1.821 -7.760 1.00 86.88 188 SER A N 1
ATOM 1343 C CA . SER A 1 188 ? 4.648 -1.926 -8.210 1.00 86.88 188 SER A CA 1
ATOM 1344 C C . SER A 1 188 ? 5.534 -0.899 -7.483 1.00 86.88 188 SER A C 1
ATOM 1346 O O . SER A 1 188 ? 5.101 -0.265 -6.515 1.00 86.88 188 SER A O 1
ATOM 1348 N N . ASN A 1 189 ? 6.789 -0.721 -7.909 1.00 86.50 189 ASN A N 1
ATOM 1349 C CA . ASN A 1 189 ? 7.747 0.134 -7.202 1.00 86.50 189 ASN A CA 1
ATOM 1350 C C . ASN A 1 189 ? 7.226 1.565 -7.022 1.00 86.50 189 ASN A C 1
ATOM 1352 O O . ASN A 1 189 ? 6.938 2.271 -7.989 1.00 86.50 189 ASN A O 1
ATOM 1356 N N . LEU A 1 190 ? 7.124 2.016 -5.774 1.00 88.69 190 LEU A N 1
ATOM 1357 C CA . LEU A 1 190 ? 6.583 3.336 -5.469 1.00 88.69 190 LEU A CA 1
ATOM 1358 C C . LEU A 1 190 ? 7.626 4.432 -5.686 1.00 88.69 190 LEU A C 1
ATOM 1360 O O . LEU A 1 190 ? 8.774 4.302 -5.265 1.00 88.69 190 LEU A O 1
ATOM 1364 N N . PHE A 1 191 ? 7.202 5.553 -6.267 1.00 90.38 191 PHE A N 1
ATOM 1365 C CA . PHE A 1 191 ? 8.016 6.766 -6.349 1.00 90.38 191 PHE A CA 1
ATOM 1366 C C . PHE A 1 191 ? 7.176 8.024 -6.107 1.00 90.38 191 PHE A C 1
ATOM 1368 O O . PHE A 1 191 ? 5.960 8.036 -6.312 1.00 90.38 191 PHE A O 1
ATOM 1375 N N . GLY A 1 192 ? 7.825 9.105 -5.675 1.00 89.94 192 GLY A N 1
ATOM 1376 C CA . GLY A 1 192 ? 7.186 10.408 -5.512 1.00 89.94 192 GLY A CA 1
ATOM 1377 C C . GLY A 1 192 ? 7.894 11.321 -4.508 1.00 89.94 192 GLY A C 1
ATOM 1378 O O . GLY A 1 192 ? 8.958 10.975 -3.993 1.00 89.94 192 GLY A O 1
ATOM 1379 N N . PRO A 1 193 ? 7.322 12.503 -4.217 1.00 89.56 193 PRO A N 1
ATOM 1380 C CA . PRO A 1 193 ? 7.893 13.452 -3.267 1.00 89.56 193 PRO A CA 1
ATOM 1381 C C . PRO A 1 193 ? 8.136 12.825 -1.891 1.00 89.56 193 PRO A C 1
ATOM 1383 O O . PRO A 1 193 ? 7.269 12.147 -1.344 1.00 89.56 193 PRO A O 1
ATOM 1386 N N . GLY A 1 194 ? 9.314 13.068 -1.316 1.00 85.19 194 GLY A N 1
ATOM 1387 C CA . GLY A 1 194 ? 9.710 12.484 -0.032 1.00 85.19 194 GLY A CA 1
ATOM 1388 C C . GLY A 1 194 ? 10.177 11.027 -0.111 1.00 85.19 194 GLY A C 1
ATOM 1389 O O . GLY A 1 194 ? 10.388 10.415 0.939 1.00 85.19 194 GLY A O 1
ATOM 1390 N N . ASP A 1 195 ? 10.342 10.471 -1.316 1.00 85.44 195 ASP A N 1
ATOM 1391 C CA . ASP A 1 195 ? 11.072 9.221 -1.510 1.00 85.44 195 ASP A CA 1
ATOM 1392 C C . ASP A 1 195 ? 12.558 9.415 -1.176 1.00 85.44 195 ASP A C 1
ATOM 1394 O O . ASP A 1 195 ? 13.259 10.242 -1.761 1.00 85.44 195 ASP A O 1
ATOM 1398 N N . SER A 1 196 ? 13.038 8.630 -0.219 1.00 78.69 196 SER A N 1
ATOM 1399 C CA . SER A 1 196 ? 14.436 8.592 0.210 1.00 78.69 196 SER A CA 1
ATOM 1400 C C . SER A 1 196 ? 15.164 7.323 -0.240 1.00 78.69 196 SER A C 1
ATOM 1402 O O . SER A 1 196 ? 16.341 7.152 0.089 1.00 78.69 196 SER A O 1
ATOM 1404 N N . SER A 1 197 ? 14.478 6.444 -0.977 1.00 81.00 197 SER A N 1
ATOM 1405 C CA . SER A 1 197 ? 14.928 5.100 -1.329 1.00 81.00 197 SER A CA 1
ATOM 1406 C C . SER A 1 197 ? 15.299 4.982 -2.807 1.00 81.00 197 SER A C 1
ATOM 1408 O O . SER A 1 197 ? 16.488 4.889 -3.107 1.00 81.00 197 SER A O 1
ATOM 1410 N N . LEU A 1 198 ? 14.342 5.057 -3.737 1.00 83.50 198 LEU A N 1
ATOM 1411 C CA . LEU A 1 198 ? 14.571 4.810 -5.162 1.00 83.50 198 LEU A CA 1
ATOM 1412 C C . LEU A 1 198 ? 15.464 5.891 -5.775 1.00 83.50 198 LEU A C 1
ATOM 1414 O O . LEU A 1 198 ? 16.481 5.575 -6.393 1.00 83.50 198 LEU A O 1
ATOM 1418 N N . VAL A 1 199 ? 15.153 7.171 -5.550 1.00 82.12 199 VAL A N 1
ATOM 1419 C CA . VAL A 1 199 ? 15.989 8.274 -6.065 1.00 82.12 199 VAL A CA 1
ATOM 1420 C C . VAL A 1 199 ? 17.410 8.198 -5.496 1.00 82.12 199 VAL A C 1
ATOM 1422 O O . VAL A 1 199 ? 18.396 8.405 -6.210 1.00 82.12 199 VAL A O 1
ATOM 1425 N N . ARG A 1 200 ? 17.549 7.852 -4.211 1.00 82.25 200 ARG A N 1
ATOM 1426 C CA . ARG A 1 200 ? 18.858 7.695 -3.563 1.00 82.25 200 ARG A CA 1
ATOM 1427 C C . ARG A 1 200 ? 19.626 6.495 -4.113 1.00 82.25 200 ARG A C 1
ATOM 1429 O O . ARG A 1 200 ? 20.832 6.601 -4.319 1.00 82.25 200 ARG A O 1
ATOM 1436 N N . PHE A 1 201 ? 18.938 5.389 -4.373 1.00 83.69 201 PHE A N 1
ATOM 1437 C CA . PHE A 1 201 ? 19.508 4.199 -4.991 1.00 83.69 201 PHE A CA 1
ATOM 1438 C C . PHE A 1 201 ? 20.035 4.513 -6.395 1.00 83.69 201 PHE A C 1
ATOM 1440 O O . PHE A 1 201 ? 21.215 4.293 -6.658 1.00 83.69 201 PHE A O 1
ATOM 1447 N N . ILE A 1 202 ? 19.213 5.121 -7.256 1.00 84.50 202 ILE A N 1
ATOM 1448 C CA . ILE A 1 202 ? 19.596 5.472 -8.632 1.00 84.50 202 ILE A CA 1
ATOM 1449 C C . ILE A 1 202 ? 20.770 6.456 -8.634 1.00 84.50 202 ILE A C 1
ATOM 1451 O O . ILE A 1 202 ? 21.771 6.233 -9.313 1.00 84.50 202 ILE A O 1
ATOM 1455 N N . THR A 1 203 ? 20.690 7.533 -7.848 1.00 85.69 203 THR A N 1
ATOM 1456 C CA . THR A 1 203 ? 21.758 8.547 -7.798 1.00 85.69 203 THR A CA 1
ATOM 1457 C C . THR A 1 203 ? 23.044 8.021 -7.161 1.00 85.69 203 THR A C 1
ATOM 1459 O O . THR A 1 203 ? 24.137 8.411 -7.574 1.00 85.69 203 THR A O 1
ATOM 1462 N N . GLY A 1 204 ? 22.943 7.134 -6.169 1.00 86.56 204 GLY A N 1
ATOM 1463 C CA . GLY A 1 204 ? 24.085 6.447 -5.571 1.00 86.56 204 GLY A CA 1
ATOM 1464 C C . GLY A 1 204 ? 24.753 5.493 -6.557 1.00 86.56 204 GLY A C 1
ATOM 1465 O O . GLY A 1 204 ? 25.974 5.509 -6.699 1.00 86.56 204 GLY A O 1
ATOM 1466 N N . TYR A 1 205 ? 23.955 4.722 -7.294 1.00 85.75 205 TYR A N 1
ATOM 1467 C CA . TYR A 1 205 ? 24.448 3.810 -8.316 1.00 85.75 205 TYR A CA 1
ATOM 1468 C C . TYR A 1 205 ? 25.112 4.556 -9.476 1.00 85.75 205 TYR A C 1
ATOM 1470 O O . TYR A 1 205 ? 26.234 4.221 -9.839 1.00 85.75 205 TYR A O 1
ATOM 1478 N N . ALA A 1 206 ? 24.498 5.631 -9.981 1.00 86.31 206 ALA A N 1
ATOM 1479 C CA . ALA A 1 206 ? 25.061 6.464 -11.047 1.00 86.31 206 ALA A CA 1
ATOM 1480 C C . ALA A 1 206 ? 26.433 7.070 -10.688 1.00 86.31 206 ALA A C 1
ATOM 1482 O O . ALA A 1 206 ? 27.268 7.277 -11.563 1.00 86.31 206 ALA A O 1
ATOM 1483 N N . ARG A 1 207 ? 26.685 7.338 -9.399 1.00 88.56 207 ARG A N 1
ATOM 1484 C CA . ARG A 1 207 ? 27.981 7.830 -8.894 1.00 88.56 207 ARG A CA 1
ATOM 1485 C C . ARG A 1 207 ? 28.985 6.716 -8.594 1.00 88.56 207 ARG A C 1
ATOM 1487 O O . ARG A 1 207 ? 30.163 6.998 -8.391 1.00 88.56 207 ARG A O 1
ATOM 1494 N N . SER A 1 208 ? 28.533 5.468 -8.526 1.00 90.81 208 SER A N 1
ATOM 1495 C CA . SER A 1 208 ? 29.368 4.315 -8.206 1.00 90.81 208 SER A CA 1
ATOM 1496 C C . SER A 1 208 ? 30.152 3.848 -9.438 1.00 90.81 208 SER A C 1
ATOM 1498 O O . SER A 1 208 ? 29.617 3.890 -10.550 1.00 90.81 208 SER A O 1
ATOM 1500 N N . PRO A 1 209 ? 31.380 3.309 -9.282 1.00 88.75 209 PRO A N 1
ATOM 1501 C CA . PRO A 1 209 ? 32.069 2.605 -10.367 1.00 88.75 209 PRO A CA 1
ATOM 1502 C C . PRO A 1 209 ? 31.261 1.413 -10.906 1.00 88.75 209 PRO A C 1
ATOM 1504 O O . PRO A 1 209 ? 31.512 0.967 -12.025 1.00 88.75 209 PRO A O 1
ATOM 1507 N N . LEU A 1 210 ? 30.272 0.930 -10.140 1.00 85.62 210 LEU A N 1
ATOM 1508 C CA . LEU A 1 210 ? 29.366 -0.133 -10.557 1.00 85.62 210 LEU A CA 1
ATOM 1509 C C . LEU A 1 210 ? 28.413 0.278 -11.689 1.00 85.62 210 LEU A C 1
ATOM 1511 O O . LEU A 1 210 ? 27.931 -0.606 -12.387 1.00 85.62 210 LEU A O 1
ATOM 1515 N N . SER A 1 211 ? 28.192 1.580 -11.920 1.00 84.00 211 SER A N 1
ATOM 1516 C CA . SER A 1 211 ? 27.338 2.099 -13.009 1.00 84.00 211 SER A CA 1
ATOM 1517 C C . SER A 1 211 ? 27.754 1.652 -14.412 1.00 84.00 211 SER A C 1
ATOM 1519 O O . SER A 1 211 ? 26.963 1.730 -15.346 1.00 84.00 211 SER A O 1
ATOM 1521 N N . LYS A 1 212 ? 28.995 1.179 -14.570 1.00 84.38 212 LYS A N 1
ATOM 1522 C CA . LYS A 1 212 ? 29.537 0.667 -15.835 1.00 84.38 212 LYS A CA 1
ATOM 1523 C C . LYS A 1 212 ? 29.081 -0.756 -16.159 1.00 84.38 212 LYS A C 1
ATOM 1525 O O . LYS A 1 212 ? 29.320 -1.220 -17.270 1.00 84.38 212 LYS A O 1
ATOM 1530 N N . PHE A 1 213 ? 28.485 -1.459 -15.199 1.00 85.25 213 PHE A N 1
ATOM 1531 C CA . PHE A 1 213 ? 28.063 -2.843 -15.365 1.00 85.25 213 PHE A CA 1
ATOM 1532 C C . PHE A 1 213 ? 26.560 -2.910 -15.593 1.00 85.25 213 PHE A C 1
ATOM 1534 O O . PHE A 1 213 ? 25.778 -2.360 -14.827 1.00 85.25 213 PHE A O 1
ATOM 1541 N N . VAL A 1 214 ? 26.155 -3.635 -16.629 1.00 84.12 214 VAL A N 1
ATOM 1542 C CA . VAL A 1 214 ? 24.751 -3.953 -16.887 1.00 84.12 214 VAL A CA 1
ATOM 1543 C C . VAL A 1 214 ? 24.495 -5.372 -16.394 1.00 84.12 214 VAL A C 1
ATOM 1545 O O . VAL A 1 214 ? 25.227 -6.295 -16.745 1.00 84.12 214 VAL A O 1
ATOM 1548 N N . ILE A 1 215 ? 23.473 -5.546 -15.555 1.00 80.94 215 ILE A N 1
ATOM 1549 C CA . ILE A 1 215 ? 23.050 -6.872 -15.096 1.00 80.94 215 ILE A CA 1
ATOM 1550 C C . ILE A 1 215 ? 22.173 -7.503 -16.183 1.00 80.94 215 ILE A C 1
ATOM 1552 O O . ILE A 1 215 ? 21.146 -6.941 -16.567 1.00 80.94 215 ILE A O 1
ATOM 1556 N N . GLY A 1 216 ? 22.566 -8.684 -16.662 1.00 85.38 216 GLY A N 1
ATOM 1557 C CA . GLY A 1 216 ? 21.866 -9.382 -17.741 1.00 85.38 216 GLY A CA 1
ATOM 1558 C C . GLY A 1 216 ? 22.096 -8.721 -19.102 1.00 85.38 216 GLY A C 1
ATOM 1559 O O . GLY A 1 216 ? 23.198 -8.280 -19.412 1.00 85.38 216 GLY A O 1
ATOM 1560 N N . ASN A 1 217 ? 21.052 -8.665 -19.926 1.00 85.44 217 ASN A N 1
ATOM 1561 C CA . ASN A 1 217 ? 21.094 -8.098 -21.280 1.00 85.44 217 ASN A CA 1
ATOM 1562 C C . ASN A 1 217 ? 20.699 -6.606 -21.339 1.00 85.44 217 ASN A C 1
ATOM 1564 O O . ASN A 1 217 ? 20.642 -6.032 -22.423 1.00 85.44 217 ASN A O 1
ATOM 1568 N N . GLY A 1 218 ? 20.390 -5.985 -20.194 1.00 82.25 218 GLY A N 1
ATOM 1569 C CA . GLY A 1 218 ? 19.950 -4.589 -20.119 1.00 82.25 218 GLY A CA 1
ATOM 1570 C C . GLY A 1 218 ? 18.509 -4.330 -20.568 1.00 82.25 218 GLY A C 1
ATOM 1571 O O . GLY A 1 218 ? 18.100 -3.173 -20.598 1.00 82.25 218 GLY A O 1
ATOM 1572 N N . SER A 1 219 ? 17.727 -5.368 -20.880 1.00 83.00 219 SER A N 1
ATOM 1573 C CA . SER A 1 219 ? 16.312 -5.246 -21.254 1.00 83.00 219 SER A CA 1
ATOM 1574 C C . SER A 1 219 ? 15.353 -5.526 -20.093 1.00 83.00 219 SER A C 1
ATOM 1576 O O . SER A 1 219 ? 14.169 -5.758 -20.328 1.00 83.00 219 SER A O 1
ATOM 1578 N N . ASN A 1 220 ? 15.848 -5.541 -18.852 1.00 81.94 220 ASN A N 1
ATOM 1579 C CA . ASN A 1 220 ? 15.018 -5.771 -17.671 1.00 81.94 220 ASN A CA 1
ATOM 1580 C C . ASN A 1 220 ? 13.981 -4.648 -17.550 1.00 81.94 220 ASN A C 1
ATOM 1582 O O . ASN A 1 220 ? 14.332 -3.465 -17.533 1.00 81.94 220 ASN A O 1
ATOM 1586 N N . MET A 1 221 ? 12.710 -5.021 -17.459 1.00 82.44 221 MET A N 1
ATOM 1587 C CA . MET A 1 221 ? 11.610 -4.086 -17.255 1.00 82.44 221 MET A CA 1
ATOM 1588 C C . MET A 1 221 ? 11.192 -4.090 -15.788 1.00 82.44 221 MET A C 1
ATOM 1590 O O . MET A 1 221 ? 11.266 -5.111 -15.109 1.00 82.44 221 MET A O 1
ATOM 1594 N N . SER A 1 222 ? 10.771 -2.931 -15.293 1.00 81.56 222 SER A N 1
ATOM 1595 C CA . SER A 1 222 ? 10.206 -2.801 -13.957 1.00 81.56 222 SER A CA 1
ATOM 1596 C C . SER A 1 222 ? 9.133 -1.728 -13.974 1.00 81.56 222 SER A C 1
ATOM 1598 O O . SER A 1 222 ? 9.333 -0.660 -14.560 1.00 81.56 222 SER A O 1
ATOM 1600 N N . ASP A 1 223 ? 8.008 -2.025 -13.336 1.00 84.06 223 ASP A N 1
ATOM 1601 C CA . ASP A 1 223 ? 6.904 -1.090 -13.210 1.00 84.06 223 ASP A CA 1
ATOM 1602 C C . ASP A 1 223 ? 7.114 -0.161 -12.019 1.00 84.06 223 ASP A C 1
ATOM 1604 O O . ASP A 1 223 ? 7.559 -0.566 -10.939 1.00 84.06 223 ASP A O 1
ATOM 1608 N N . PHE A 1 224 ? 6.743 1.101 -12.223 1.00 85.94 224 PHE A N 1
ATOM 1609 C CA . PHE A 1 224 ? 6.782 2.140 -11.206 1.00 85.94 224 PHE A CA 1
ATOM 1610 C C . PHE A 1 224 ? 5.408 2.785 -11.079 1.00 85.94 224 PHE A C 1
ATOM 1612 O O . PHE A 1 224 ? 4.754 3.095 -12.075 1.00 85.94 224 PHE A O 1
ATOM 1619 N N . THR A 1 225 ? 4.966 3.022 -9.849 1.00 88.50 225 THR A N 1
ATOM 1620 C CA . THR A 1 225 ? 3.664 3.624 -9.565 1.00 88.50 225 THR A CA 1
ATOM 1621 C C . THR A 1 225 ? 3.836 4.861 -8.696 1.00 88.50 225 THR A C 1
ATOM 1623 O O . THR A 1 225 ? 4.504 4.840 -7.662 1.00 88.50 225 THR A O 1
ATOM 1626 N N . TYR A 1 226 ? 3.224 5.967 -9.120 1.00 91.69 226 TYR A N 1
ATOM 1627 C CA . TYR A 1 226 ? 3.274 7.211 -8.362 1.00 91.69 226 TYR A CA 1
ATOM 1628 C C . TYR A 1 226 ? 2.517 7.065 -7.037 1.00 91.69 226 TYR A C 1
ATOM 1630 O O . TYR A 1 226 ? 1.364 6.629 -7.019 1.00 91.69 226 TYR A O 1
ATOM 1638 N N . VAL A 1 227 ? 3.144 7.453 -5.926 1.00 92.31 227 VAL A N 1
ATOM 1639 C CA . VAL A 1 227 ? 2.621 7.204 -4.572 1.00 92.31 227 VAL A CA 1
ATOM 1640 C C . VAL A 1 227 ? 1.220 7.779 -4.338 1.00 92.31 227 VAL A C 1
ATOM 1642 O O . VAL A 1 227 ? 0.393 7.113 -3.715 1.00 92.31 227 VAL A O 1
ATOM 1645 N N . ASN A 1 228 ? 0.897 8.959 -4.877 1.00 92.88 228 ASN A N 1
ATOM 1646 C CA . ASN A 1 228 ? -0.437 9.543 -4.683 1.00 92.88 228 ASN A CA 1
ATOM 1647 C C . ASN A 1 228 ? -1.526 8.742 -5.396 1.00 92.88 228 ASN A C 1
ATOM 1649 O O . ASN A 1 228 ? -2.654 8.698 -4.911 1.00 92.88 228 ASN A O 1
ATOM 1653 N N . ASN A 1 229 ? -1.197 8.069 -6.503 1.00 92.88 229 ASN A N 1
ATOM 1654 C CA . ASN A 1 229 ? -2.151 7.197 -7.184 1.00 92.88 229 ASN A CA 1
ATOM 1655 C C . ASN A 1 229 ? -2.471 5.981 -6.310 1.00 92.88 229 ASN A C 1
ATOM 1657 O O . ASN A 1 229 ? -3.629 5.593 -6.207 1.00 92.88 229 ASN A O 1
ATOM 1661 N N . VAL A 1 230 ? -1.472 5.432 -5.613 1.00 93.12 230 VAL A N 1
ATOM 1662 C CA . VAL A 1 230 ? -1.663 4.308 -4.681 1.00 93.12 230 VAL A CA 1
ATOM 1663 C C . VAL A 1 230 ? -2.405 4.742 -3.415 1.00 93.12 230 VAL A C 1
ATOM 1665 O O . VAL A 1 230 ? -3.276 4.019 -2.930 1.00 93.12 230 VAL A O 1
ATOM 1668 N N . ALA A 1 231 ? -2.135 5.946 -2.902 1.00 94.62 231 ALA A N 1
ATOM 1669 C CA . ALA A 1 231 ? -2.910 6.528 -1.807 1.00 94.62 231 ALA 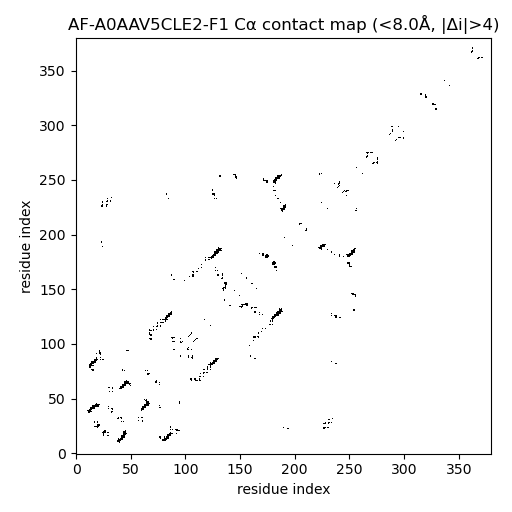A CA 1
ATOM 1670 C C . ALA A 1 231 ? -4.385 6.727 -2.204 1.00 94.62 231 ALA A C 1
ATOM 1672 O O . ALA A 1 231 ? -5.292 6.367 -1.455 1.00 94.62 231 ALA A O 1
ATOM 1673 N N . HIS A 1 232 ? -4.635 7.233 -3.413 1.00 92.69 232 HIS A N 1
ATOM 1674 C CA . HIS A 1 232 ? -5.983 7.356 -3.958 1.00 92.69 232 HIS A CA 1
ATOM 1675 C C . HIS A 1 232 ? -6.652 5.984 -4.138 1.00 92.69 232 HIS A C 1
ATOM 1677 O O . HIS A 1 232 ? -7.802 5.809 -3.742 1.00 92.69 232 HIS A O 1
ATOM 1683 N N . ALA A 1 233 ? -5.919 4.984 -4.638 1.00 91.19 233 ALA A N 1
ATOM 1684 C CA . ALA A 1 233 ? -6.409 3.615 -4.779 1.00 91.19 233 ALA A CA 1
ATOM 1685 C C . ALA A 1 233 ? -6.852 3.016 -3.437 1.00 91.19 233 ALA A C 1
ATOM 1687 O O . ALA A 1 233 ? -7.919 2.412 -3.366 1.00 91.19 233 ALA A O 1
ATOM 1688 N N . ASN A 1 234 ? -6.094 3.240 -2.359 1.00 94.56 234 ASN A N 1
ATOM 1689 C CA . ASN A 1 234 ? -6.482 2.835 -1.005 1.00 94.56 234 ASN A CA 1
ATOM 1690 C C . ASN A 1 234 ? -7.833 3.439 -0.598 1.00 94.56 234 ASN A C 1
ATOM 1692 O O . ASN A 1 234 ? -8.721 2.723 -0.135 1.00 94.56 234 ASN A O 1
ATOM 1696 N N . ILE A 1 235 ? -8.015 4.744 -0.817 1.00 93.50 235 ILE A N 1
ATOM 1697 C CA . ILE A 1 235 ? -9.265 5.449 -0.501 1.00 93.50 235 ILE A CA 1
ATOM 1698 C C . ILE A 1 235 ? -10.433 4.891 -1.326 1.00 93.50 235 ILE A C 1
ATOM 1700 O O . ILE A 1 235 ? -11.498 4.622 -0.772 1.00 93.50 235 ILE A O 1
ATOM 1704 N N . CYS A 1 236 ? -10.245 4.686 -2.632 1.00 91.31 236 CYS A N 1
ATOM 1705 C CA . CYS A 1 236 ? -11.260 4.084 -3.499 1.00 91.31 236 CYS A CA 1
ATOM 1706 C C . CYS A 1 236 ? -11.598 2.647 -3.083 1.00 91.31 236 CYS A C 1
ATOM 1708 O O . CYS A 1 236 ? -12.759 2.251 -3.131 1.00 91.31 236 CYS A O 1
ATOM 1710 N N . THR A 1 237 ? -10.603 1.884 -2.637 1.00 89.50 237 THR A N 1
ATOM 1711 C CA . THR A 1 237 ? -10.779 0.501 -2.181 1.00 89.50 237 THR A CA 1
ATOM 1712 C C . THR A 1 237 ? -11.598 0.450 -0.897 1.00 89.50 237 THR A C 1
ATOM 1714 O O . THR A 1 237 ? -12.572 -0.290 -0.829 1.00 89.50 237 THR A O 1
ATOM 1717 N N . GLU A 1 238 ? -11.294 1.293 0.096 1.00 93.75 238 GLU A N 1
ATOM 1718 C CA . GLU A 1 238 ? -12.110 1.405 1.317 1.00 93.75 238 GLU A CA 1
ATOM 1719 C C . GLU A 1 238 ? -13.553 1.804 1.000 1.00 93.75 238 GLU A C 1
ATOM 1721 O O . GLU A 1 238 ? -14.499 1.249 1.563 1.00 93.75 238 GLU A O 1
ATOM 1726 N N . GLN A 1 239 ? -13.729 2.731 0.059 1.00 89.62 239 GLN A N 1
ATOM 1727 C CA . GLN A 1 239 ? -15.045 3.142 -0.414 1.00 89.62 239 GLN A CA 1
ATOM 1728 C C . GLN A 1 239 ? -15.805 1.990 -1.060 1.00 89.62 239 GLN A C 1
ATOM 1730 O O . GLN A 1 239 ? -16.979 1.798 -0.753 1.00 89.62 239 GLN A O 1
ATOM 1735 N N . ALA A 1 240 ? -15.142 1.215 -1.915 1.00 85.06 240 ALA A N 1
ATOM 1736 C CA . ALA A 1 240 ? -15.737 0.060 -2.564 1.00 85.06 240 ALA A CA 1
ATOM 1737 C C . ALA A 1 240 ? -16.042 -1.066 -1.567 1.00 85.06 240 ALA A C 1
ATOM 1739 O O . ALA A 1 240 ? -17.086 -1.696 -1.682 1.00 85.06 240 ALA A O 1
ATOM 1740 N N . LEU A 1 241 ? -15.222 -1.267 -0.532 1.00 86.12 241 LEU A N 1
ATOM 1741 C CA . LEU A 1 241 ? -15.546 -2.173 0.575 1.00 86.12 241 LEU A CA 1
ATOM 1742 C C . LEU A 1 241 ? -16.787 -1.717 1.359 1.00 86.12 241 LEU A C 1
ATOM 1744 O O . LEU A 1 241 ? -17.482 -2.545 1.940 1.00 86.12 241 LEU A O 1
ATOM 1748 N N . CYS A 1 242 ? -17.077 -0.415 1.383 1.00 86.44 242 CYS A N 1
ATOM 1749 C CA . CYS A 1 242 ? -18.265 0.135 2.029 1.00 86.44 242 CYS A CA 1
ATOM 1750 C C . CYS A 1 242 ? -19.526 0.014 1.152 1.00 86.44 242 CYS A C 1
ATOM 1752 O O . CYS A 1 242 ? -20.580 -0.375 1.647 1.00 86.44 242 CYS A O 1
ATOM 1754 N N . SER A 1 243 ? -19.434 0.336 -0.144 1.00 79.50 243 SER A N 1
ATOM 1755 C CA . SER A 1 243 ? -20.598 0.416 -1.044 1.00 79.50 243 SER A CA 1
ATOM 1756 C C . SER A 1 243 ? -20.835 -0.829 -1.902 1.00 79.50 243 SER A C 1
ATOM 1758 O O . SER A 1 243 ? -21.973 -1.108 -2.261 1.00 79.50 243 SER A O 1
ATOM 1760 N N . ASN A 1 244 ? -19.781 -1.577 -2.226 1.00 80.88 244 ASN A N 1
ATOM 1761 C CA . ASN A 1 244 ? -19.757 -2.652 -3.221 1.00 80.88 244 ASN A CA 1
ATOM 1762 C C . ASN A 1 244 ? -18.898 -3.843 -2.752 1.00 80.88 244 ASN A C 1
ATOM 1764 O O . ASN A 1 244 ? -18.145 -4.425 -3.536 1.00 80.88 244 ASN A O 1
ATOM 1768 N N . ALA A 1 245 ? -19.015 -4.220 -1.472 1.00 73.00 245 ALA A N 1
ATOM 1769 C CA . ALA A 1 245 ? -18.177 -5.251 -0.851 1.00 73.00 245 ALA A CA 1
ATOM 1770 C C . ALA A 1 245 ? -18.134 -6.564 -1.651 1.00 73.00 245 ALA A C 1
ATOM 1772 O O . ALA A 1 245 ? -17.077 -7.169 -1.760 1.00 73.00 245 ALA A O 1
ATOM 1773 N N . ALA A 1 246 ? -19.240 -6.965 -2.289 1.00 72.00 246 ALA A N 1
ATOM 1774 C CA . ALA A 1 246 ? -19.312 -8.186 -3.097 1.00 72.00 246 ALA A CA 1
ATOM 1775 C C . ALA A 1 246 ? -18.282 -8.254 -4.246 1.00 72.00 246 ALA A C 1
ATOM 1777 O O . ALA A 1 246 ? -17.936 -9.347 -4.685 1.00 72.00 246 ALA A O 1
ATOM 1778 N N . TYR A 1 247 ? -17.792 -7.111 -4.737 1.00 71.81 247 TYR A N 1
ATOM 1779 C CA . TYR A 1 247 ? -16.854 -7.058 -5.861 1.00 71.81 247 TYR A CA 1
ATOM 1780 C C . TYR A 1 247 ? -15.387 -6.956 -5.447 1.00 71.81 247 TYR A C 1
ATOM 1782 O O . TYR A 1 247 ? -14.530 -7.293 -6.263 1.00 71.81 247 TYR A O 1
ATOM 1790 N N . VAL A 1 248 ? -15.104 -6.484 -4.229 1.00 71.75 248 VAL A N 1
ATOM 1791 C CA . VAL A 1 248 ? -13.755 -6.072 -3.790 1.00 71.75 248 VAL A CA 1
ATOM 1792 C C . VAL A 1 248 ? -13.297 -6.796 -2.520 1.00 71.75 248 VAL A C 1
ATOM 1794 O O . VAL A 1 248 ? -12.101 -6.954 -2.308 1.00 71.75 248 VAL A O 1
ATOM 1797 N N . ALA A 1 249 ? -14.223 -7.258 -1.678 1.00 61.56 249 ALA A N 1
ATOM 1798 C CA . ALA A 1 249 ? -13.886 -7.955 -0.442 1.00 61.56 249 ALA A CA 1
ATOM 1799 C C . ALA A 1 249 ? -13.220 -9.312 -0.714 1.00 61.56 249 ALA A C 1
ATOM 1801 O O . ALA A 1 249 ? -13.640 -10.045 -1.610 1.00 61.56 249 ALA A O 1
ATOM 1802 N N . GLY A 1 250 ? -12.193 -9.628 0.076 1.00 67.62 250 GLY A N 1
ATOM 1803 C CA . GLY A 1 250 ? -11.433 -10.872 -0.015 1.00 67.62 250 GLY A CA 1
ATOM 1804 C C . GLY A 1 250 ? -10.581 -11.001 -1.279 1.00 67.62 250 GLY A C 1
ATOM 1805 O O . GLY A 1 250 ? -10.217 -12.119 -1.628 1.00 67.62 250 GLY A O 1
ATOM 1806 N N . LYS A 1 251 ? -10.289 -9.893 -1.973 1.00 76.31 251 LYS A N 1
ATOM 1807 C CA . LYS A 1 251 ? -9.500 -9.895 -3.211 1.00 76.31 251 LYS A CA 1
ATOM 1808 C C . LYS A 1 251 ? -8.152 -9.207 -3.063 1.00 76.31 251 LYS A C 1
ATOM 1810 O O . LYS A 1 251 ? -8.013 -8.205 -2.355 1.00 76.31 251 LYS A O 1
ATOM 1815 N N . GLU A 1 252 ? -7.183 -9.718 -3.804 1.00 76.75 252 GLU A N 1
ATOM 1816 C CA . GLU A 1 252 ? -6.017 -8.986 -4.277 1.00 76.75 252 GLU A CA 1
ATOM 1817 C C . GLU A 1 252 ? -6.351 -8.105 -5.489 1.00 76.75 252 GLU A C 1
ATOM 1819 O O . GLU A 1 252 ? -7.183 -8.457 -6.322 1.00 76.75 252 GLU A O 1
ATOM 1824 N N . ILE A 1 253 ? -5.697 -6.944 -5.578 1.00 75.00 253 ILE A N 1
ATOM 1825 C CA . ILE A 1 253 ? -5.733 -6.050 -6.742 1.00 75.00 253 ILE A CA 1
ATOM 1826 C C . ILE A 1 253 ? -4.292 -5.628 -7.083 1.00 75.00 253 ILE A C 1
ATOM 1828 O O . ILE A 1 253 ? -3.675 -4.834 -6.366 1.00 75.00 253 ILE A O 1
ATOM 1832 N N . THR A 1 254 ? -3.749 -6.167 -8.168 1.00 71.75 254 THR A N 1
ATOM 1833 C CA . THR A 1 254 ? -2.475 -5.850 -8.811 1.00 71.75 254 THR A CA 1
ATOM 1834 C C . THR A 1 254 ? -2.620 -4.628 -9.704 1.00 71.75 254 THR A C 1
ATOM 1836 O O . THR A 1 254 ? -3.404 -4.571 -10.648 1.00 71.75 254 THR A O 1
ATOM 1839 N N . TRP A 1 255 ? -1.786 -3.627 -9.442 1.00 62.31 255 TRP A N 1
ATOM 1840 C CA . TRP A 1 255 ? -1.725 -2.451 -10.298 1.00 62.31 255 TRP A CA 1
ATOM 1841 C C . TRP A 1 255 ? -0.814 -2.701 -11.495 1.00 62.31 255 TRP A C 1
ATOM 1843 O O . TRP A 1 255 ? 0.396 -2.498 -11.419 1.00 62.31 255 TRP A O 1
ATOM 1853 N N . VAL A 1 256 ? -1.416 -3.053 -12.628 1.00 53.16 256 VAL A N 1
ATOM 1854 C CA . VAL A 1 256 ? -0.759 -2.932 -13.932 1.00 53.16 256 VAL A CA 1
ATOM 1855 C C . VAL A 1 256 ? -0.956 -1.494 -14.416 1.00 53.16 256 VAL A C 1
ATOM 1857 O O . VAL A 1 256 ? -2.100 -1.024 -14.466 1.00 53.16 256 VAL A O 1
ATOM 1860 N N . PRO A 1 257 ? 0.102 -0.747 -14.785 1.00 47.47 257 PRO A N 1
ATOM 1861 C CA . PRO A 1 257 ? -0.095 0.511 -15.484 1.00 47.47 257 PRO A CA 1
ATOM 1862 C C . PRO A 1 257 ? -0.933 0.226 -16.731 1.00 47.47 257 PRO A C 1
ATOM 1864 O O . PRO A 1 257 ? -0.521 -0.533 -17.605 1.00 47.47 257 PRO A O 1
ATOM 1867 N N . THR A 1 258 ? -2.125 0.820 -16.826 1.00 40.69 258 THR A N 1
A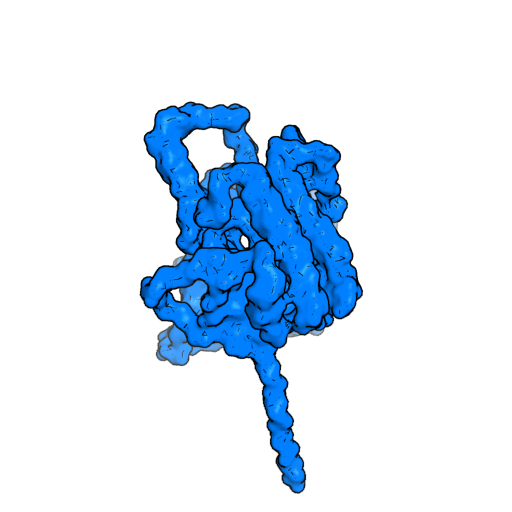TOM 1868 C CA . THR A 1 258 ? -2.954 0.717 -18.034 1.00 40.69 258 THR A CA 1
ATOM 1869 C C . THR A 1 258 ? -2.084 0.965 -19.265 1.00 40.69 258 THR A C 1
ATOM 1871 O O . THR A 1 258 ? -1.358 1.961 -19.298 1.00 40.69 258 THR A O 1
ATOM 1874 N N . ASN A 1 259 ? -2.193 0.109 -20.288 1.00 40.84 259 ASN A N 1
ATOM 1875 C CA . ASN A 1 259 ? -1.453 0.198 -21.559 1.00 40.84 259 ASN A CA 1
ATOM 1876 C C . ASN A 1 259 ? -1.372 1.628 -22.141 1.00 40.84 259 ASN A C 1
ATOM 1878 O O . ASN A 1 259 ? -0.428 1.961 -22.853 1.00 40.84 259 ASN A O 1
ATOM 1882 N N . CYS A 1 260 ? -2.346 2.490 -21.842 1.00 35.88 260 CYS A N 1
ATOM 1883 C CA . CYS A 1 260 ? -2.359 3.901 -22.221 1.00 35.88 260 CYS A CA 1
ATOM 1884 C C . CYS A 1 260 ? -1.204 4.730 -21.628 1.00 35.88 260 CYS A C 1
ATOM 1886 O O . CYS A 1 260 ? -0.658 5.566 -22.339 1.00 35.88 260 CYS A O 1
ATOM 1888 N N . ILE A 1 261 ? -0.809 4.505 -20.369 1.00 44.97 261 ILE A N 1
ATOM 1889 C CA . ILE A 1 261 ? 0.282 5.250 -19.713 1.00 44.97 261 ILE A CA 1
ATOM 1890 C C . ILE A 1 261 ? 1.633 4.812 -20.281 1.00 44.97 261 ILE A C 1
ATOM 1892 O O . ILE A 1 261 ? 2.465 5.663 -20.578 1.00 44.97 261 ILE A O 1
ATOM 1896 N N . ILE A 1 262 ? 1.820 3.508 -20.512 1.00 47.00 262 ILE A N 1
ATOM 1897 C CA . ILE A 1 262 ? 3.032 2.962 -21.141 1.00 47.00 262 ILE A CA 1
ATOM 1898 C C . ILE A 1 262 ? 3.167 3.501 -22.569 1.00 47.00 262 ILE A C 1
ATOM 1900 O O . ILE A 1 262 ? 4.209 4.036 -22.925 1.00 47.00 262 ILE A O 1
ATOM 1904 N N . ARG A 1 263 ? 2.084 3.487 -23.361 1.00 44.06 263 ARG A N 1
ATOM 1905 C CA . ARG A 1 263 ? 2.082 4.061 -24.718 1.00 44.06 263 ARG A CA 1
ATOM 1906 C C . ARG A 1 263 ? 2.355 5.563 -24.728 1.00 44.06 263 ARG A C 1
ATOM 1908 O O . ARG A 1 263 ? 3.076 6.035 -25.600 1.00 44.06 263 ARG A O 1
ATOM 1915 N N . ALA A 1 264 ? 1.784 6.317 -23.789 1.00 44.38 264 ALA A N 1
ATOM 1916 C CA . ALA A 1 264 ? 2.052 7.746 -23.667 1.00 44.38 264 ALA A CA 1
ATOM 1917 C C . ALA A 1 264 ? 3.510 8.010 -23.260 1.00 44.38 264 ALA A C 1
ATOM 1919 O O . ALA A 1 264 ? 4.141 8.895 -23.827 1.00 44.38 264 ALA A O 1
ATOM 1920 N N . ALA A 1 265 ? 4.066 7.219 -22.339 1.00 45.38 265 ALA A N 1
ATOM 1921 C CA . ALA A 1 265 ? 5.461 7.314 -21.924 1.00 45.38 265 ALA A CA 1
ATOM 1922 C C . ALA A 1 265 ? 6.430 6.926 -23.052 1.00 45.38 265 ALA A C 1
ATOM 1924 O O . ALA A 1 265 ? 7.408 7.635 -23.260 1.00 45.38 265 ALA A O 1
ATOM 1925 N N . ASP A 1 266 ? 6.144 5.878 -23.830 1.00 48.41 266 ASP A N 1
ATOM 1926 C CA . ASP A 1 266 ? 6.956 5.479 -24.989 1.00 48.41 266 ASP A CA 1
ATOM 1927 C C . ASP A 1 266 ? 7.015 6.578 -26.063 1.00 48.41 266 ASP A C 1
ATOM 1929 O O . ASP A 1 266 ? 8.056 6.771 -26.695 1.00 48.41 266 ASP A O 1
ATOM 1933 N N . ILE A 1 267 ? 5.914 7.321 -26.236 1.00 51.66 267 ILE A N 1
ATOM 1934 C CA . ILE A 1 267 ? 5.823 8.478 -27.137 1.00 51.66 267 ILE A CA 1
ATOM 1935 C C . ILE A 1 267 ? 6.544 9.698 -26.539 1.00 51.66 267 ILE A C 1
ATOM 1937 O O . ILE A 1 267 ? 7.312 10.362 -27.224 1.00 51.66 267 ILE A O 1
ATOM 1941 N N . LEU A 1 268 ? 6.324 10.023 -25.263 1.00 47.03 268 LEU A N 1
ATOM 1942 C CA . LEU A 1 268 ? 6.892 11.228 -24.643 1.00 47.03 268 LEU A CA 1
ATOM 1943 C C . LEU A 1 268 ? 8.396 11.110 -24.364 1.00 47.03 268 LEU A C 1
ATOM 1945 O O . LEU A 1 268 ? 9.104 12.113 -24.412 1.00 47.03 268 LEU A O 1
ATOM 1949 N N . LEU A 1 269 ? 8.891 9.899 -24.105 1.00 51.53 269 LEU A N 1
ATOM 1950 C CA . LEU A 1 269 ? 10.302 9.619 -23.829 1.00 51.53 269 LEU A CA 1
ATOM 1951 C C . LEU A 1 269 ? 11.102 9.239 -25.083 1.00 51.53 269 LEU A C 1
ATOM 1953 O O . LEU A 1 269 ? 12.245 8.812 -24.941 1.00 51.53 269 LEU A O 1
ATOM 1957 N N . TRP A 1 270 ? 10.533 9.387 -26.290 1.00 53.56 270 TRP A N 1
ATOM 1958 C CA . TRP A 1 270 ? 11.224 9.074 -27.552 1.00 53.56 270 TRP A CA 1
ATOM 1959 C C . TRP A 1 270 ? 11.760 7.629 -27.601 1.00 53.56 270 TRP A C 1
ATOM 1961 O O . TRP A 1 270 ? 12.844 7.353 -28.100 1.00 53.56 270 TRP A O 1
ATOM 1971 N N . ARG A 1 271 ? 11.016 6.665 -27.045 1.00 57.78 271 ARG A N 1
ATOM 1972 C CA . ARG A 1 271 ? 11.463 5.261 -27.009 1.00 57.78 271 ARG A CA 1
ATOM 1973 C C . ARG A 1 271 ? 11.168 4.520 -28.316 1.00 57.78 271 ARG A C 1
ATOM 1975 O O . ARG A 1 271 ? 11.849 3.555 -28.649 1.00 57.78 271 ARG A O 1
ATOM 1982 N N . ASP A 1 272 ? 10.170 5.001 -29.062 1.00 68.69 272 ASP A N 1
ATOM 1983 C CA . ASP A 1 272 ? 9.869 4.620 -30.446 1.00 68.69 272 ASP A CA 1
ATOM 1984 C C . ASP A 1 272 ? 9.894 5.880 -31.326 1.00 68.69 272 ASP A C 1
ATOM 1986 O O . ASP A 1 272 ? 8.881 6.571 -31.490 1.00 68.69 272 ASP A O 1
ATOM 1990 N N . ASP A 1 273 ? 11.072 6.196 -31.872 1.00 72.62 273 ASP A N 1
ATOM 1991 C CA . ASP A 1 273 ? 11.326 7.406 -32.667 1.00 72.62 273 ASP A CA 1
ATOM 1992 C C . ASP A 1 273 ? 10.327 7.570 -33.820 1.00 72.62 273 ASP A C 1
ATOM 1994 O O . ASP A 1 273 ? 9.840 8.670 -34.089 1.00 72.62 273 ASP A O 1
ATOM 1998 N N . LYS A 1 274 ? 9.959 6.469 -34.490 1.00 72.62 274 LYS A N 1
ATOM 1999 C CA . LYS A 1 274 ? 9.075 6.501 -35.665 1.00 72.62 274 LYS A CA 1
ATOM 2000 C C . LYS A 1 274 ? 7.646 6.858 -35.281 1.00 72.62 274 LYS A C 1
ATOM 2002 O O . LYS A 1 274 ? 7.019 7.689 -35.947 1.00 72.62 274 LYS A O 1
ATOM 2007 N N . ARG A 1 275 ? 7.117 6.244 -34.219 1.00 68.50 275 ARG A N 1
ATOM 2008 C CA . ARG A 1 275 ? 5.769 6.566 -33.727 1.00 68.50 275 ARG A CA 1
ATOM 2009 C C . ARG A 1 275 ? 5.724 7.960 -33.136 1.00 68.50 275 ARG A C 1
ATOM 2011 O O . ARG A 1 275 ? 4.813 8.718 -33.457 1.00 68.50 275 ARG A O 1
ATOM 2018 N N . THR A 1 276 ? 6.720 8.310 -32.332 1.00 70.12 276 THR A N 1
ATOM 2019 C CA . THR A 1 276 ? 6.814 9.618 -31.684 1.00 70.12 276 THR A CA 1
ATOM 2020 C C . THR A 1 276 ? 6.840 10.741 -32.713 1.00 70.12 276 THR A C 1
ATOM 2022 O O . THR A 1 276 ? 6.025 11.662 -32.650 1.00 70.12 276 THR A O 1
ATOM 2025 N N . PHE A 1 277 ? 7.692 10.613 -33.733 1.00 77.50 277 PHE A N 1
ATOM 2026 C CA . PHE A 1 277 ? 7.775 11.581 -34.819 1.00 77.50 277 PHE A CA 1
ATOM 2027 C C . PHE A 1 277 ? 6.462 11.681 -35.601 1.00 77.50 277 PHE A C 1
ATOM 2029 O O . PHE A 1 277 ? 6.010 12.783 -35.908 1.00 77.50 277 PHE A O 1
ATOM 2036 N N . SER A 1 278 ? 5.805 10.551 -35.874 1.00 76.06 278 SER A N 1
ATOM 2037 C CA . SER A 1 278 ? 4.511 10.523 -36.566 1.00 76.06 278 SER A CA 1
ATOM 2038 C C . SER A 1 278 ? 3.422 11.253 -35.773 1.00 76.06 278 SER A C 1
ATOM 2040 O O . SER A 1 278 ? 2.737 12.109 -36.329 1.00 76.06 278 SER A O 1
ATOM 2042 N N . TYR A 1 279 ? 3.281 10.980 -34.472 1.00 75.75 279 TYR A N 1
ATOM 2043 C CA . TYR A 1 279 ? 2.270 11.632 -33.634 1.00 75.75 279 TYR A CA 1
ATOM 2044 C C . TYR A 1 279 ? 2.537 13.125 -33.440 1.00 75.75 279 TYR A C 1
ATOM 2046 O O . TYR A 1 279 ? 1.603 13.916 -33.554 1.00 75.75 279 TYR A O 1
ATOM 2054 N N . ILE A 1 280 ? 3.793 13.526 -33.214 1.00 78.75 280 ILE A N 1
ATOM 2055 C CA . ILE A 1 280 ? 4.170 14.945 -33.119 1.00 78.75 280 ILE A CA 1
ATOM 2056 C C . ILE A 1 280 ? 3.888 15.654 -34.444 1.00 78.75 280 ILE A C 1
ATOM 2058 O O . ILE A 1 280 ? 3.321 16.743 -34.445 1.00 78.75 280 ILE A O 1
ATOM 2062 N N . THR A 1 281 ? 4.210 15.021 -35.575 1.00 81.06 281 THR A N 1
ATOM 2063 C CA . THR A 1 281 ? 3.941 15.579 -36.906 1.00 81.06 281 THR A CA 1
ATOM 2064 C C . THR A 1 281 ? 2.439 15.737 -37.138 1.00 81.06 281 THR A C 1
ATOM 2066 O O . THR A 1 281 ? 2.000 16.797 -37.572 1.00 81.06 281 THR A O 1
ATOM 2069 N N . VAL A 1 282 ? 1.625 14.732 -36.798 1.00 84.44 282 VAL A N 1
ATOM 2070 C CA . VAL A 1 282 ? 0.159 14.808 -36.917 1.00 84.44 282 VAL A CA 1
ATOM 2071 C C . VAL A 1 282 ? -0.415 15.896 -36.011 1.00 84.44 282 VAL A C 1
ATOM 2073 O O . VAL A 1 282 ? -1.240 16.687 -36.462 1.00 84.44 282 VAL A O 1
ATOM 2076 N N . LEU A 1 283 ? 0.034 15.979 -34.758 1.00 80.00 283 LEU A N 1
ATOM 2077 C CA . LEU A 1 283 ? -0.418 17.002 -33.818 1.00 80.00 283 LEU A CA 1
ATOM 2078 C C . LEU A 1 283 ? -0.029 18.407 -34.293 1.00 80.00 283 LEU A C 1
ATOM 2080 O O . LEU A 1 283 ? -0.854 19.315 -34.246 1.00 80.00 283 LEU A O 1
ATOM 2084 N N . PHE A 1 284 ? 1.189 18.574 -34.812 1.00 81.12 284 PHE A N 1
ATOM 2085 C CA . PHE A 1 284 ? 1.665 19.828 -35.390 1.00 81.12 284 PHE A CA 1
ATOM 2086 C C . PHE A 1 284 ? 0.867 20.220 -36.639 1.00 81.12 284 PHE A C 1
ATOM 2088 O O . PHE A 1 284 ? 0.475 21.376 -36.775 1.00 81.12 284 PHE A O 1
ATOM 2095 N N . LEU A 1 285 ? 0.559 19.268 -37.524 1.00 80.31 285 LEU A N 1
ATOM 2096 C CA . LEU A 1 285 ? -0.281 19.502 -38.701 1.00 80.31 285 LEU A CA 1
ATOM 2097 C C . LEU A 1 285 ? -1.711 19.889 -38.309 1.00 80.31 285 LEU A C 1
ATOM 2099 O O . LEU A 1 285 ? -2.268 20.816 -38.894 1.00 80.31 285 LEU A O 1
ATOM 2103 N N . LEU A 1 286 ? -2.294 19.230 -37.303 1.00 76.12 286 LEU A N 1
ATOM 2104 C CA . LEU A 1 286 ? -3.611 19.583 -36.766 1.00 76.12 286 LEU A CA 1
ATOM 2105 C C . LEU A 1 286 ? -3.599 20.976 -36.131 1.00 76.12 286 LEU A C 1
ATOM 2107 O O . LEU A 1 286 ? -4.472 21.789 -36.428 1.00 76.12 286 LEU A O 1
ATOM 2111 N N . PHE A 1 287 ? -2.590 21.279 -35.313 1.00 73.94 287 PHE A N 1
ATOM 2112 C CA . PHE A 1 287 ? -2.401 22.597 -34.714 1.00 73.94 287 PHE A CA 1
ATOM 2113 C C . PHE A 1 287 ? -2.260 23.676 -35.795 1.00 73.94 287 PHE A C 1
ATOM 2115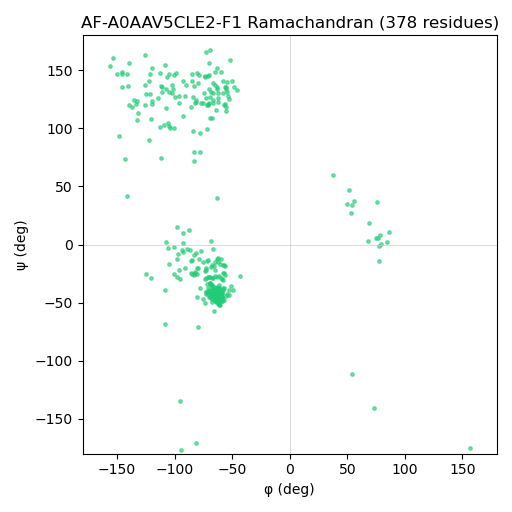 O O . PHE A 1 287 ? -2.964 24.682 -35.766 1.00 73.94 287 PHE A O 1
ATOM 2122 N N . TYR A 1 288 ? -1.433 23.437 -36.813 1.00 74.00 288 TYR A N 1
ATOM 2123 C CA . TYR A 1 288 ? -1.253 24.363 -37.927 1.00 74.00 288 TYR A CA 1
ATOM 2124 C C . TYR A 1 288 ? -2.551 24.581 -38.724 1.00 74.00 288 TYR A C 1
ATOM 2126 O O . TYR A 1 288 ? -2.906 25.712 -39.066 1.00 74.00 288 TYR A O 1
ATOM 2134 N N . TRP A 1 289 ? -3.292 23.504 -38.993 1.00 71.62 289 TRP A N 1
ATOM 2135 C CA . TRP A 1 289 ? -4.532 23.536 -39.768 1.00 71.62 289 TRP A CA 1
ATOM 2136 C C . TRP A 1 289 ? -5.686 24.247 -39.048 1.00 71.62 289 TRP A C 1
ATOM 2138 O O . TRP A 1 289 ? -6.511 24.900 -39.695 1.00 71.62 289 TRP A O 1
ATOM 2148 N N . PHE A 1 290 ? -5.766 24.115 -37.721 1.00 65.44 290 PHE A N 1
ATOM 2149 C CA . PHE A 1 290 ? -6.852 24.687 -36.925 1.00 65.44 290 PHE A CA 1
ATOM 2150 C C . PHE A 1 290 ? -6.539 26.050 -36.304 1.00 65.44 290 PHE A C 1
ATOM 2152 O O . PHE A 1 290 ? -7.480 26.809 -36.088 1.00 65.44 290 PHE A O 1
ATOM 2159 N N . LEU A 1 291 ? -5.274 26.352 -35.993 1.00 61.41 291 LEU A N 1
ATOM 2160 C CA . LEU A 1 291 ? -4.916 27.512 -35.164 1.00 61.41 291 LEU A CA 1
ATOM 2161 C C . LEU A 1 291 ? -3.985 28.525 -35.848 1.00 61.41 291 LEU A C 1
ATOM 2163 O O . LEU A 1 291 ? -4.071 29.702 -35.521 1.00 61.41 291 LEU A O 1
ATOM 2167 N N . LEU A 1 292 ? -3.122 28.109 -36.785 1.00 60.97 292 LEU A N 1
ATOM 2168 C CA . LEU A 1 292 ? -2.213 29.025 -37.511 1.00 60.97 292 LEU A CA 1
ATOM 2169 C C . LEU A 1 292 ? -2.695 29.403 -38.908 1.00 60.97 292 LEU A C 1
ATOM 2171 O O . LEU A 1 292 ? -2.305 30.436 -39.442 1.00 60.97 292 LEU A O 1
ATOM 2175 N N . SER A 1 293 ? -3.516 28.564 -39.529 1.00 61.22 293 SER A N 1
ATOM 2176 C CA . SER A 1 293 ? -4.233 28.972 -40.729 1.00 61.22 293 SER A CA 1
ATOM 2177 C C . SER A 1 293 ? -5.275 30.004 -40.299 1.00 61.22 293 SER A C 1
ATOM 2179 O O . SER A 1 293 ? -6.062 29.679 -39.417 1.00 61.22 293 SER A O 1
ATOM 2181 N N . ASP A 1 294 ? -5.322 31.190 -40.921 1.00 62.22 294 ASP A N 1
ATOM 2182 C CA . ASP A 1 294 ? -6.313 32.276 -40.702 1.00 62.22 294 ASP A CA 1
ATOM 2183 C C . ASP A 1 294 ? -7.766 31.869 -41.060 1.00 62.22 294 ASP A C 1
ATOM 2185 O O . ASP A 1 294 ? -8.539 32.586 -41.697 1.00 62.22 294 ASP A O 1
ATOM 2189 N N . ARG A 1 295 ? -8.148 30.642 -40.727 1.00 66.56 295 ARG A N 1
ATOM 2190 C CA . ARG A 1 295 ? -9.419 30.006 -41.014 1.00 66.56 295 ARG A CA 1
ATOM 2191 C C . ARG A 1 295 ? -10.153 29.852 -39.701 1.00 66.56 295 ARG A C 1
ATOM 2193 O O . ARG A 1 295 ? -9.606 29.399 -38.704 1.00 66.56 295 ARG A O 1
ATOM 2200 N N . THR A 1 296 ?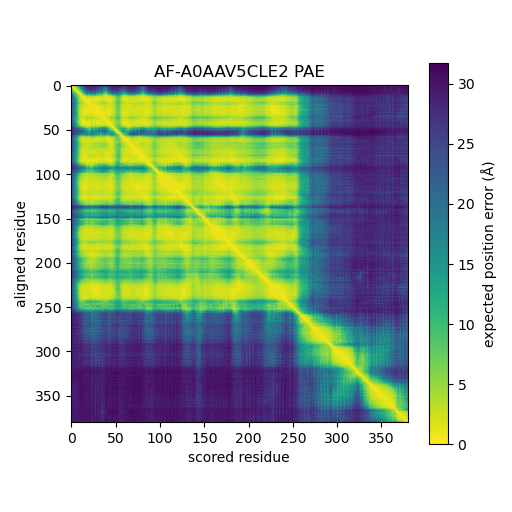 -11.436 30.174 -39.717 1.00 72.19 296 THR A N 1
ATOM 2201 C CA . THR A 1 296 ? -12.296 29.859 -38.582 1.00 72.19 296 THR A CA 1
ATOM 2202 C C . THR A 1 296 ? -12.406 28.341 -38.430 1.00 72.19 296 THR A C 1
ATOM 2204 O O . THR A 1 296 ? -12.399 27.602 -39.419 1.00 72.19 296 THR A O 1
ATOM 2207 N N . PHE A 1 297 ? -12.559 27.867 -37.193 1.00 66.38 297 PHE A N 1
ATOM 2208 C CA . PHE A 1 297 ? -12.743 26.443 -36.891 1.00 66.38 297 PHE A CA 1
ATOM 2209 C C . PHE A 1 297 ? -13.834 25.796 -37.767 1.00 66.38 297 PHE A C 1
ATOM 2211 O O . PHE A 1 297 ? -13.653 24.695 -38.281 1.00 66.38 297 PHE A O 1
ATOM 2218 N N . ILE A 1 298 ? -14.926 26.530 -38.016 1.00 70.25 298 ILE A N 1
ATOM 2219 C CA . ILE A 1 298 ? -16.043 26.112 -38.875 1.00 70.25 298 ILE A CA 1
ATOM 2220 C C . ILE A 1 298 ? -15.577 25.880 -40.320 1.00 70.25 298 ILE A C 1
ATOM 2222 O O . ILE A 1 298 ? -15.911 24.857 -40.916 1.00 70.25 298 ILE A O 1
ATOM 2226 N N . ALA A 1 299 ? -14.769 26.783 -40.883 1.00 71.88 299 ALA A N 1
ATOM 2227 C CA . ALA A 1 299 ? -14.243 26.641 -42.240 1.00 71.88 299 ALA A CA 1
ATOM 2228 C C . ALA A 1 299 ? -13.253 25.468 -42.361 1.00 71.88 299 ALA A C 1
ATOM 2230 O O . ALA A 1 299 ? -13.236 24.775 -43.382 1.00 71.88 299 ALA A O 1
ATOM 2231 N N . SER A 1 300 ? -12.449 25.216 -41.324 1.00 71.00 300 SER A N 1
ATOM 2232 C CA . SER A 1 300 ? -11.523 24.077 -41.283 1.00 71.00 300 SER A CA 1
ATOM 2233 C C . SER A 1 300 ? -12.255 22.740 -41.129 1.00 71.00 300 SER A C 1
ATOM 2235 O O . SER A 1 300 ? -11.942 21.799 -41.860 1.00 71.00 300 SER A O 1
ATOM 2237 N N . ALA A 1 301 ? -13.275 22.666 -40.268 1.00 71.69 301 ALA A N 1
ATOM 2238 C CA . ALA A 1 301 ? -14.116 21.481 -40.102 1.00 71.69 301 ALA A CA 1
ATOM 2239 C C . ALA A 1 301 ? -14.925 21.164 -41.372 1.00 71.69 301 ALA A C 1
ATOM 2241 O O . ALA A 1 301 ? -14.953 20.016 -41.813 1.00 71.69 301 ALA A O 1
ATOM 2242 N N . ALA A 1 302 ? -15.508 22.180 -42.018 1.00 73.88 302 ALA A N 1
ATOM 2243 C CA . ALA A 1 302 ? -16.238 22.015 -43.275 1.00 73.88 302 ALA A CA 1
ATOM 2244 C C . ALA A 1 302 ? -15.339 21.497 -44.410 1.00 73.88 302 ALA A C 1
ATOM 2246 O O . ALA A 1 302 ? -15.762 20.648 -45.190 1.00 73.88 302 ALA A O 1
ATOM 2247 N N . LYS A 1 303 ? -14.081 21.952 -44.488 1.00 71.31 303 LYS A N 1
ATOM 2248 C CA . LYS A 1 303 ? -13.113 21.447 -45.475 1.00 71.31 303 LYS A CA 1
ATOM 2249 C C . LYS A 1 303 ? -12.671 20.017 -45.193 1.00 71.31 303 LYS A C 1
ATOM 2251 O O . LYS A 1 303 ? -12.533 19.255 -46.141 1.00 71.31 303 LYS A O 1
ATOM 2256 N N . ILE A 1 304 ? -12.474 19.644 -43.928 1.00 76.88 304 ILE A N 1
ATOM 2257 C CA . ILE A 1 304 ? -12.179 18.250 -43.568 1.00 76.88 304 ILE A CA 1
ATOM 2258 C C . ILE A 1 304 ? -13.351 17.358 -43.975 1.00 76.88 304 ILE A C 1
ATOM 2260 O O . ILE A 1 304 ? -13.126 16.366 -44.656 1.00 76.88 304 ILE A O 1
ATOM 2264 N N . LEU A 1 305 ? -14.587 17.755 -43.656 1.00 76.56 305 LEU A N 1
ATOM 2265 C CA . LEU A 1 305 ? -15.797 17.038 -44.070 1.00 76.56 305 LEU A CA 1
ATOM 2266 C C . LEU A 1 305 ? -15.941 16.945 -45.594 1.00 76.56 305 LEU A C 1
ATOM 2268 O O . LEU A 1 305 ? -16.355 15.913 -46.113 1.00 76.56 305 LEU A O 1
ATOM 2272 N N . LEU A 1 306 ? -15.580 18.001 -46.325 1.00 76.31 306 LEU A N 1
ATOM 2273 C CA . LEU A 1 306 ? -15.586 17.990 -47.786 1.00 76.31 306 LEU A CA 1
ATOM 2274 C C . LEU A 1 306 ? -14.542 17.015 -48.345 1.00 76.31 306 LEU A C 1
ATOM 2276 O O . LEU A 1 306 ? -14.848 16.261 -49.260 1.00 76.31 306 LEU A O 1
ATOM 2280 N N . VAL A 1 307 ? -13.324 17.009 -47.794 1.00 76.88 307 VAL A N 1
ATOM 2281 C CA . VAL A 1 307 ? -12.244 16.110 -48.227 1.00 76.88 307 VAL A CA 1
ATOM 2282 C C . VAL A 1 307 ? -12.566 14.660 -47.883 1.00 76.88 307 VAL A C 1
ATOM 2284 O O . VAL A 1 307 ? -12.360 13.789 -48.722 1.00 76.88 307 VAL A O 1
ATOM 2287 N N . THR A 1 308 ? -13.107 14.383 -46.693 1.00 77.31 308 THR A N 1
ATOM 2288 C CA . THR A 1 308 ? -13.522 13.026 -46.318 1.00 77.31 308 THR A CA 1
ATOM 2289 C C . THR A 1 308 ? -14.693 12.554 -47.171 1.00 77.31 308 THR A C 1
ATOM 2291 O O . THR A 1 308 ? -14.654 11.434 -47.667 1.00 77.31 308 THR A O 1
ATOM 2294 N N . SER A 1 309 ? -15.684 13.413 -47.428 1.00 75.06 309 SER A N 1
ATOM 2295 C CA . SER A 1 309 ? -16.791 13.115 -48.344 1.00 75.06 309 SER A CA 1
ATOM 2296 C C . SER A 1 309 ? -16.298 12.836 -49.768 1.00 75.06 309 SER A C 1
ATOM 2298 O O . SER A 1 309 ? -16.685 11.838 -50.370 1.00 75.06 309 SER A O 1
ATOM 2300 N N . LEU A 1 310 ? -15.369 13.647 -50.287 1.00 75.94 310 LEU A N 1
ATOM 2301 C CA . LEU A 1 310 ? -14.772 13.444 -51.606 1.00 75.94 310 LEU A CA 1
ATOM 2302 C C . LEU A 1 310 ? -13.953 12.147 -51.669 1.00 75.94 310 LEU A C 1
ATOM 2304 O O . LEU A 1 310 ? -14.051 11.416 -52.648 1.00 75.94 310 LEU A O 1
ATOM 2308 N N . ALA A 1 311 ? -13.178 11.833 -50.629 1.00 77.12 311 ALA A N 1
ATOM 2309 C CA . ALA A 1 311 ? -12.413 10.591 -50.547 1.00 77.12 311 ALA A CA 1
ATOM 2310 C C . ALA A 1 311 ? -13.332 9.362 -50.520 1.00 77.12 311 ALA A C 1
ATOM 2312 O O . ALA A 1 311 ? -13.087 8.401 -51.245 1.00 77.12 311 ALA A O 1
ATOM 2313 N N . LEU A 1 312 ? -14.418 9.413 -49.743 1.00 73.81 312 LEU A N 1
ATOM 2314 C CA . LEU A 1 312 ? -15.431 8.357 -49.689 1.00 73.81 312 LEU A CA 1
ATOM 2315 C C . LEU A 1 312 ? -16.184 8.223 -51.020 1.00 73.81 312 LEU A C 1
ATOM 2317 O O . LEU A 1 312 ? -16.428 7.107 -51.471 1.00 73.81 312 LEU A O 1
ATOM 2321 N N . PHE A 1 313 ? -16.488 9.337 -51.691 1.00 72.69 313 PHE A N 1
ATOM 2322 C CA . PHE A 1 313 ? -17.095 9.343 -53.024 1.00 72.69 313 PHE A CA 1
ATOM 2323 C C . PHE A 1 313 ? -16.169 8.716 -54.072 1.00 72.69 313 PHE A C 1
ATOM 2325 O O . PHE A 1 313 ? -16.588 7.835 -54.819 1.00 72.69 313 PHE A O 1
ATOM 2332 N N . ILE A 1 314 ? -14.892 9.110 -54.090 1.00 75.25 314 ILE A N 1
ATOM 2333 C CA . ILE A 1 314 ? -13.877 8.521 -54.970 1.00 75.25 314 ILE A CA 1
ATOM 2334 C C . ILE A 1 314 ? -13.754 7.017 -54.689 1.00 75.25 314 ILE A C 1
ATOM 2336 O O . ILE A 1 314 ? -13.783 6.226 -55.628 1.00 75.25 314 ILE A O 1
ATOM 2340 N N . HIS A 1 315 ? -13.706 6.612 -53.417 1.00 69.56 315 HIS A N 1
ATOM 2341 C CA . HIS A 1 315 ? -13.669 5.205 -53.012 1.00 69.56 315 HIS A CA 1
ATOM 2342 C C . HIS A 1 315 ? -14.917 4.419 -53.458 1.00 69.56 315 HIS A C 1
ATOM 2344 O O . HIS A 1 315 ? -14.806 3.264 -53.860 1.00 69.56 315 HIS A O 1
ATOM 2350 N N . GLY A 1 316 ? -16.105 5.031 -53.433 1.00 66.00 316 GLY A N 1
ATOM 2351 C CA . GLY A 1 316 ? -17.348 4.407 -53.902 1.00 66.00 316 GLY A CA 1
ATOM 2352 C C . GLY A 1 316 ? -17.440 4.265 -55.429 1.00 66.00 316 GLY A C 1
ATOM 2353 O O . GLY A 1 316 ? -17.991 3.281 -55.934 1.00 66.00 316 GLY A O 1
ATOM 2354 N N . VAL A 1 317 ? -16.877 5.224 -56.171 1.00 70.19 317 VAL A N 1
ATOM 2355 C CA . VAL A 1 317 ? -16.904 5.268 -57.645 1.00 70.19 317 VAL A CA 1
ATOM 2356 C C . VAL A 1 317 ? -15.762 4.462 -58.280 1.00 70.19 317 VAL A C 1
ATOM 2358 O O . VAL A 1 317 ? -15.910 3.989 -59.408 1.00 70.19 317 VAL A O 1
ATOM 2361 N N . LEU A 1 318 ? -14.649 4.251 -57.568 1.00 69.31 318 LEU A N 1
ATOM 2362 C CA . LEU A 1 318 ? -13.503 3.482 -58.058 1.00 69.31 318 LEU A CA 1
ATOM 2363 C C . LEU A 1 318 ? -13.920 2.061 -58.509 1.00 69.31 318 LEU A C 1
ATOM 2365 O O . LEU A 1 318 ? -14.699 1.381 -57.825 1.00 69.31 318 LEU A O 1
ATOM 2369 N N . PRO A 1 319 ? -13.428 1.583 -59.671 1.00 68.56 319 PRO A N 1
ATOM 2370 C CA . PRO A 1 319 ? -13.601 0.196 -60.081 1.00 68.56 319 PRO A CA 1
ATOM 2371 C C . PRO A 1 319 ? -12.971 -0.748 -59.044 1.00 68.56 319 PRO A C 1
ATOM 2373 O O . PRO A 1 319 ? -11.951 -0.401 -58.451 1.00 68.56 319 PRO A O 1
ATOM 2376 N N . PRO A 1 320 ? -13.511 -1.963 -58.852 1.00 65.31 320 PRO A N 1
ATOM 2377 C CA . PRO A 1 320 ? -12.979 -2.923 -57.877 1.00 65.31 320 PRO A CA 1
ATOM 2378 C C . PRO A 1 320 ? -11.541 -3.384 -58.180 1.00 65.31 320 PRO A C 1
ATOM 2380 O O . PRO A 1 320 ? -10.898 -3.985 -57.322 1.00 65.31 320 PRO A O 1
ATOM 2383 N N . GLN A 1 321 ? -11.025 -3.096 -59.381 1.00 59.09 321 GLN A N 1
ATOM 2384 C CA . GLN A 1 321 ? -9.636 -3.322 -59.767 1.00 59.09 321 GLN A CA 1
ATOM 2385 C C . GLN A 1 321 ? -9.075 -2.094 -60.479 1.00 59.09 321 GLN A C 1
ATOM 2387 O O . GLN A 1 321 ? -9.573 -1.688 -61.530 1.00 59.09 321 GLN A O 1
ATOM 2392 N N . VAL A 1 322 ? -8.007 -1.527 -59.922 1.00 63.22 322 VAL A N 1
ATOM 2393 C CA . VAL A 1 322 ? -7.256 -0.417 -60.517 1.00 63.22 322 VAL A CA 1
ATOM 2394 C C . VAL A 1 322 ? -5.766 -0.734 -60.389 1.00 63.22 322 VAL A C 1
ATOM 2396 O O . VAL A 1 322 ? -5.285 -1.025 -59.298 1.00 63.22 322 VAL A O 1
ATOM 2399 N N . PHE A 1 323 ? -5.044 -0.742 -61.516 1.00 56.25 323 PHE A N 1
ATOM 2400 C CA . PHE A 1 323 ? -3.607 -1.071 -61.597 1.00 56.25 323 PHE A CA 1
ATOM 2401 C C . PHE A 1 323 ? -3.190 -2.382 -60.887 1.00 56.25 323 PHE A C 1
ATOM 2403 O O . PHE A 1 323 ? -2.100 -2.470 -60.333 1.00 56.25 323 PHE A O 1
ATOM 2410 N N . GLY A 1 324 ? -4.045 -3.413 -60.904 1.00 63.91 324 GLY A N 1
ATOM 2411 C CA . GLY A 1 324 ? -3.732 -4.738 -60.343 1.00 63.91 324 GLY A CA 1
ATOM 2412 C C . GLY A 1 324 ? -3.967 -4.896 -58.835 1.00 63.91 324 GLY A C 1
ATOM 2413 O O . GLY A 1 324 ? -3.740 -5.983 -58.312 1.00 63.91 324 GLY A O 1
ATOM 2414 N N . PHE A 1 325 ? -4.464 -3.864 -58.146 1.00 54.16 325 PHE A N 1
ATOM 2415 C CA . PHE A 1 325 ? -4.862 -3.935 -56.738 1.00 54.16 325 PHE A CA 1
ATOM 2416 C C . PHE A 1 325 ? -6.389 -4.047 -56.609 1.00 54.16 325 PHE A C 1
ATOM 2418 O O . PHE A 1 325 ? -7.130 -3.325 -57.284 1.00 54.16 325 PHE A O 1
ATOM 2425 N N . THR A 1 326 ? -6.858 -4.963 -55.758 1.00 62.53 326 THR A N 1
ATOM 2426 C CA . THR A 1 326 ? -8.279 -5.170 -55.431 1.00 62.53 326 THR A CA 1
ATOM 2427 C C . THR A 1 326 ? -8.683 -4.321 -54.229 1.00 62.53 326 THR A C 1
ATOM 2429 O O . THR A 1 326 ? -8.036 -4.405 -53.186 1.00 62.53 326 THR A O 1
ATOM 2432 N N . PHE A 1 327 ? -9.754 -3.537 -54.360 1.00 62.41 327 PHE A N 1
ATOM 2433 C CA . PHE A 1 327 ? -10.300 -2.707 -53.280 1.00 62.41 327 PHE A CA 1
ATOM 2434 C C . PHE A 1 327 ? -11.699 -3.201 -52.884 1.00 62.41 327 PHE A C 1
ATOM 2436 O O . PHE A 1 327 ? -12.581 -3.303 -53.740 1.00 62.41 327 PHE A O 1
ATOM 2443 N N . ASP A 1 328 ? -11.911 -3.485 -51.595 1.00 59.00 328 ASP A N 1
ATOM 2444 C CA . ASP A 1 328 ? -13.224 -3.862 -51.061 1.00 59.00 328 ASP A CA 1
ATOM 2445 C C . ASP A 1 328 ? -14.158 -2.644 -51.047 1.00 59.00 328 ASP A C 1
ATOM 2447 O O . ASP A 1 328 ? -13.874 -1.623 -50.417 1.00 59.00 328 ASP A O 1
ATOM 2451 N N . LYS A 1 329 ? -15.287 -2.726 -51.762 1.00 61.88 329 LYS A N 1
ATOM 2452 C CA . LYS A 1 329 ? -16.263 -1.630 -51.824 1.00 61.88 329 LYS A CA 1
ATOM 2453 C C . LYS A 1 329 ? -17.064 -1.532 -50.530 1.00 61.88 329 LYS A C 1
ATOM 2455 O O . LYS A 1 329 ? -17.663 -2.504 -50.083 1.00 61.88 329 LYS A O 1
ATOM 2460 N N . VAL A 1 330 ? -17.150 -0.318 -49.988 1.00 61.66 330 VAL A N 1
ATOM 2461 C CA . VAL A 1 330 ? -18.063 0.013 -48.887 1.00 61.66 330 VAL A CA 1
ATOM 2462 C C . VAL A 1 330 ? -19.499 0.022 -49.426 1.00 61.66 330 VAL A C 1
ATOM 2464 O O . VAL A 1 330 ? -19.801 0.754 -50.369 1.00 61.66 330 VAL A O 1
ATOM 2467 N N . THR A 1 331 ? -20.374 -0.810 -48.862 1.00 56.41 331 THR A N 1
ATOM 2468 C CA . THR A 1 331 ? -21.792 -0.936 -49.241 1.00 56.41 331 THR A CA 1
ATOM 2469 C C . THR A 1 331 ? -22.607 0.298 -48.829 1.00 56.41 331 THR A C 1
ATOM 2471 O O . THR A 1 331 ? -22.343 0.906 -47.792 1.00 56.41 331 THR A O 1
ATOM 2474 N N . SER A 1 332 ? -23.618 0.661 -49.633 1.00 56.09 332 SER A N 1
ATOM 2475 C CA . SER A 1 332 ? -24.441 1.879 -49.465 1.00 56.09 332 SER A CA 1
ATOM 2476 C C . SER A 1 332 ? -25.154 1.979 -48.108 1.00 56.09 332 SER A C 1
ATOM 2478 O O . SER A 1 332 ? -25.434 3.084 -47.648 1.00 56.09 332 SER A O 1
ATOM 2480 N N . ASP A 1 333 ? -25.396 0.849 -47.446 1.00 56.72 333 ASP A N 1
ATOM 2481 C CA . ASP A 1 333 ? -26.126 0.767 -46.175 1.00 56.72 333 ASP A CA 1
ATOM 2482 C C . ASP A 1 333 ? -25.395 1.468 -45.013 1.00 56.72 333 ASP A C 1
ATOM 2484 O O . ASP A 1 333 ? -26.023 1.905 -44.053 1.00 56.72 333 ASP A O 1
ATOM 2488 N N . TYR A 1 334 ? -24.073 1.665 -45.111 1.00 55.53 334 TYR A N 1
ATOM 2489 C CA . TYR A 1 334 ? -23.296 2.426 -44.121 1.00 55.53 334 TYR A CA 1
ATOM 2490 C C . TYR A 1 334 ? -23.568 3.941 -44.146 1.00 55.53 334 TYR A C 1
ATOM 2492 O O . TYR A 1 334 ? -23.163 4.647 -43.220 1.00 55.53 334 TYR A O 1
ATOM 2500 N N . PHE A 1 335 ? -24.234 4.454 -45.186 1.00 55.44 335 PHE A N 1
ATOM 2501 C CA . PHE A 1 335 ? -24.485 5.886 -45.379 1.00 55.44 335 PHE A CA 1
ATOM 2502 C C . PHE A 1 335 ? -25.935 6.314 -45.096 1.00 55.44 335 PHE A C 1
ATOM 2504 O O . PHE A 1 335 ? -26.222 7.514 -45.116 1.00 55.44 335 PHE A O 1
ATOM 2511 N N . GLU A 1 336 ? -26.844 5.387 -44.771 1.00 53.62 336 GLU A N 1
ATOM 2512 C CA . GLU A 1 336 ? -28.209 5.717 -44.341 1.00 53.62 336 GLU A CA 1
ATOM 2513 C C . GLU A 1 336 ? -28.235 6.168 -42.873 1.00 53.62 336 GLU A C 1
ATOM 2515 O O . GLU A 1 336 ? -28.577 5.432 -41.947 1.00 53.62 336 GLU A O 1
ATOM 2520 N N . VAL A 1 337 ? -27.864 7.425 -42.631 1.00 58.84 337 VAL A N 1
ATOM 2521 C CA . VAL A 1 337 ? -28.012 8.033 -41.305 1.00 58.84 337 VAL A CA 1
ATOM 2522 C C . VAL A 1 337 ? -29.417 8.615 -41.178 1.00 58.84 337 VAL A C 1
ATOM 2524 O O . VAL A 1 337 ? -29.789 9.531 -41.912 1.00 58.84 337 VAL A O 1
ATOM 2527 N N . SER A 1 338 ? -30.205 8.115 -40.220 1.00 65.94 338 SER A N 1
ATOM 2528 C CA . SER A 1 338 ? -31.558 8.630 -39.990 1.00 65.94 338 SER A CA 1
ATOM 2529 C C . SER A 1 338 ? -31.536 10.135 -39.675 1.00 65.94 338 SER A C 1
ATOM 2531 O O . SER A 1 338 ? -30.671 10.630 -38.942 1.00 65.94 338 SER A O 1
ATOM 2533 N N . HIS A 1 339 ? -32.513 10.877 -40.200 1.00 64.69 339 HIS A N 1
ATOM 2534 C CA . HIS A 1 339 ? -32.593 12.331 -40.024 1.00 64.69 339 HIS A CA 1
ATOM 2535 C C . HIS A 1 339 ? -32.666 12.744 -38.538 1.00 64.69 339 HIS A C 1
ATOM 2537 O O . HIS A 1 339 ? -32.180 13.810 -38.156 1.00 64.69 339 HIS A O 1
ATOM 2543 N N . SER A 1 340 ? -33.236 11.898 -37.672 1.00 65.50 340 SER A N 1
ATOM 2544 C CA . SER A 1 340 ? -33.270 12.126 -36.223 1.00 65.50 340 SER A CA 1
ATOM 2545 C C . SER A 1 340 ? -31.899 11.916 -35.573 1.00 65.50 340 SER A C 1
ATOM 2547 O O . SER A 1 340 ? -31.501 12.737 -34.748 1.00 65.50 340 SER A O 1
ATOM 2549 N N . THR A 1 341 ? -31.142 10.893 -35.983 1.00 67.62 341 THR A N 1
ATOM 2550 C CA . THR A 1 341 ? -29.765 10.658 -35.515 1.00 67.62 341 THR A CA 1
ATOM 2551 C C . THR A 1 341 ? -28.854 11.820 -35.898 1.00 67.62 341 THR A C 1
ATOM 2553 O O . THR A 1 341 ? -28.122 12.339 -35.058 1.00 67.62 341 THR A O 1
ATOM 2556 N N . LEU A 1 342 ? -28.947 12.284 -37.145 1.00 66.12 342 LEU A N 1
ATOM 2557 C CA . LEU A 1 342 ? -28.148 13.398 -37.650 1.00 66.12 342 LEU A CA 1
ATOM 2558 C C . LEU A 1 342 ? -28.474 14.692 -36.882 1.00 66.12 342 LEU A C 1
ATOM 2560 O O . LEU A 1 342 ? -27.576 15.350 -36.358 1.00 66.12 342 LEU A O 1
ATOM 2564 N N . ARG A 1 343 ? -29.767 15.008 -36.712 1.00 67.44 343 ARG A N 1
ATOM 2565 C CA . ARG A 1 343 ? -30.234 16.173 -35.940 1.00 67.44 343 ARG A CA 1
ATOM 2566 C C . ARG A 1 343 ? -29.786 16.129 -34.476 1.00 67.44 343 ARG A C 1
ATOM 2568 O O . ARG A 1 343 ? -29.351 17.154 -33.956 1.00 67.44 343 ARG A O 1
ATOM 2575 N N . ASN A 1 344 ? -29.862 14.972 -33.819 1.00 67.88 344 ASN A N 1
ATOM 2576 C CA . ASN A 1 344 ? -29.435 14.821 -32.426 1.00 67.88 344 ASN A CA 1
ATOM 2577 C C . ASN A 1 344 ? -27.919 15.005 -32.275 1.00 67.88 344 ASN A C 1
ATOM 2579 O O . ASN A 1 344 ? -27.483 15.710 -31.366 1.00 67.88 344 ASN A O 1
ATOM 2583 N N . SER A 1 345 ? -27.124 14.460 -33.197 1.00 65.62 345 SER A N 1
ATOM 2584 C CA . SER A 1 345 ? -25.670 14.652 -33.216 1.00 65.62 345 SER A CA 1
ATOM 2585 C C . SER A 1 345 ? -25.284 16.117 -33.432 1.00 65.62 345 SER A C 1
ATOM 2587 O O . SER A 1 345 ? -24.438 16.638 -32.705 1.00 65.62 345 SER A O 1
ATOM 2589 N N . PHE A 1 346 ? -25.948 16.820 -34.359 1.00 68.50 346 PHE A N 1
ATOM 2590 C CA . PHE A 1 346 ? -25.728 18.255 -34.568 1.00 68.50 346 PHE A CA 1
ATOM 2591 C C . PHE A 1 346 ? -26.108 19.089 -33.340 1.00 68.50 346 PHE A C 1
ATOM 2593 O O . PHE A 1 346 ? -25.350 19.978 -32.954 1.00 68.50 346 PHE A O 1
ATOM 2600 N N . MET A 1 347 ? -27.234 18.784 -32.687 1.00 69.31 347 MET A N 1
ATOM 2601 C CA . MET A 1 347 ? -27.637 19.470 -31.454 1.00 69.31 347 MET A CA 1
ATOM 2602 C C . MET A 1 347 ? -26.662 19.209 -30.300 1.00 69.31 347 MET A C 1
ATOM 2604 O O . MET A 1 347 ? -26.322 20.136 -29.566 1.00 69.31 347 MET A O 1
ATOM 2608 N N . CYS A 1 348 ? -26.167 17.978 -30.160 1.00 66.50 348 CYS A N 1
ATOM 2609 C CA . CYS A 1 348 ? -25.189 17.626 -29.133 1.00 66.50 348 CYS A CA 1
ATOM 2610 C C . CYS A 1 348 ? -23.850 18.339 -29.371 1.00 66.50 348 CYS A C 1
ATOM 2612 O O . CYS A 1 348 ? -23.271 18.893 -28.438 1.00 66.50 348 CYS A O 1
ATOM 2614 N N . PHE A 1 349 ? -23.393 18.393 -30.625 1.00 64.00 349 PHE A N 1
ATOM 2615 C CA . PHE A 1 349 ? -22.176 19.109 -31.000 1.00 64.00 349 PHE A CA 1
ATOM 2616 C C . PHE A 1 349 ? -22.311 20.619 -30.774 1.00 64.00 349 PHE A C 1
ATOM 2618 O O . PHE A 1 349 ? -21.434 21.232 -30.170 1.00 64.00 349 PHE A O 1
ATOM 2625 N N . ALA A 1 350 ? -23.433 21.219 -31.185 1.00 65.62 350 ALA A N 1
ATOM 2626 C CA . ALA A 1 350 ? -23.705 22.636 -30.958 1.00 65.62 350 ALA A CA 1
ATOM 2627 C C . ALA A 1 350 ? -23.788 22.975 -29.460 1.00 65.62 350 ALA A C 1
ATOM 2629 O O . ALA A 1 350 ? -23.249 23.992 -29.029 1.00 65.62 350 ALA A O 1
ATOM 2630 N N . SER A 1 351 ? -24.411 22.113 -28.650 1.00 67.44 351 SER A N 1
ATOM 2631 C CA . SER A 1 351 ? -24.480 22.274 -27.193 1.00 67.44 351 SER A CA 1
ATOM 2632 C C . SER A 1 351 ? -23.096 22.191 -26.541 1.00 67.44 351 SER A C 1
ATOM 2634 O O . SER A 1 351 ? -22.730 23.081 -25.771 1.00 67.44 351 SER A O 1
ATOM 2636 N N . ALA A 1 352 ? -22.293 21.186 -26.903 1.00 64.12 352 ALA A N 1
ATOM 2637 C CA . ALA A 1 352 ? -20.930 21.030 -26.402 1.00 64.12 352 ALA A CA 1
ATOM 2638 C C . ALA A 1 352 ? -20.030 22.209 -26.808 1.00 64.12 352 ALA A C 1
ATOM 2640 O O . ALA A 1 352 ? -19.281 22.729 -25.980 1.00 64.12 352 ALA A O 1
ATOM 2641 N N . TRP A 1 353 ? -20.149 22.679 -28.053 1.00 67.81 353 TRP A N 1
ATOM 2642 C CA . TRP A 1 353 ? -19.405 23.829 -28.567 1.00 67.81 353 TRP A CA 1
ATOM 2643 C C . TRP A 1 353 ? -19.785 25.127 -27.855 1.00 67.81 353 TRP A C 1
ATOM 2645 O O . TRP A 1 353 ? -18.910 25.849 -27.382 1.00 67.81 353 TRP A O 1
ATOM 2655 N N . ASN A 1 354 ? -21.083 25.405 -27.714 1.00 71.62 354 ASN A N 1
ATOM 2656 C CA . ASN A 1 354 ? -21.556 26.596 -27.010 1.00 71.62 354 ASN A CA 1
ATOM 2657 C C . ASN A 1 354 ? -21.153 26.565 -25.529 1.00 71.62 354 ASN A C 1
ATOM 2659 O O . ASN A 1 354 ? -20.738 27.590 -24.993 1.00 71.62 354 ASN A O 1
ATOM 2663 N N . GLY A 1 355 ? -21.187 25.391 -24.890 1.00 70.50 355 GLY A N 1
ATOM 2664 C CA . GLY A 1 355 ? -20.668 25.205 -23.534 1.00 70.50 355 GLY A CA 1
ATOM 2665 C C . GLY A 1 355 ? -19.159 25.453 -23.435 1.00 70.50 355 GLY A C 1
ATOM 2666 O O . GLY A 1 355 ? -18.704 26.112 -22.500 1.00 70.50 355 GLY A O 1
ATOM 2667 N N . GLY A 1 356 ? -18.381 24.980 -24.413 1.00 64.06 356 GLY A N 1
ATOM 2668 C CA . GLY A 1 356 ? -16.937 25.209 -24.495 1.00 64.06 356 GLY A CA 1
ATOM 2669 C C . GLY A 1 356 ? -16.573 26.680 -24.710 1.00 64.06 356 GLY A C 1
ATOM 2670 O O . GLY A 1 356 ? -15.758 27.224 -23.969 1.00 64.06 356 GLY A O 1
ATOM 2671 N N . ILE A 1 357 ? -17.219 27.353 -25.667 1.00 66.38 357 ILE A N 1
ATOM 2672 C CA . ILE A 1 357 ? -17.004 28.780 -25.954 1.00 66.38 357 ILE A CA 1
ATOM 2673 C C . ILE A 1 357 ? -17.435 29.659 -24.782 1.00 66.38 357 ILE A C 1
ATOM 2675 O O . ILE A 1 357 ? -16.745 30.626 -24.473 1.00 66.38 357 ILE A O 1
ATOM 2679 N N . HIS A 1 358 ? -18.535 29.327 -24.103 1.00 70.38 358 HIS A N 1
ATOM 2680 C CA . HIS A 1 358 ? -18.954 30.059 -22.912 1.00 70.38 358 HIS A CA 1
ATOM 2681 C C . HIS A 1 358 ? -17.898 29.967 -21.805 1.00 70.38 358 HIS A C 1
ATOM 2683 O O . HIS A 1 358 ? -17.489 30.996 -21.277 1.00 70.38 358 HIS A O 1
ATOM 2689 N N . LYS A 1 359 ? -17.369 28.767 -21.530 1.00 64.94 359 LYS A N 1
ATOM 2690 C CA . LYS A 1 359 ? -16.266 28.591 -20.571 1.00 64.94 359 LYS A CA 1
ATOM 2691 C C . LYS A 1 359 ? -15.006 29.347 -20.990 1.00 64.94 359 LYS A C 1
ATOM 2693 O O . LYS A 1 359 ? -14.397 30.002 -20.156 1.00 64.94 359 LYS A O 1
ATOM 2698 N N . LEU A 1 360 ? -14.634 29.306 -22.270 1.00 60.56 360 LEU A N 1
ATOM 2699 C CA . LEU A 1 360 ? -13.474 30.044 -22.784 1.00 60.56 360 LEU A CA 1
ATOM 2700 C C . LEU A 1 360 ? -13.652 31.564 -22.685 1.00 60.56 360 LEU A C 1
ATOM 2702 O O . LEU A 1 360 ? -12.691 32.262 -22.383 1.00 60.56 360 LEU A O 1
ATOM 2706 N N . ARG A 1 361 ? -14.867 32.079 -22.898 1.00 61.91 361 ARG A N 1
ATOM 2707 C CA . ARG A 1 361 ? -15.177 33.505 -22.746 1.00 61.91 361 ARG A CA 1
ATOM 2708 C C . ARG A 1 361 ? -15.126 33.943 -21.281 1.00 61.91 361 ARG A C 1
ATOM 2710 O O . ARG A 1 361 ? -14.472 34.934 -20.996 1.00 61.91 361 ARG A O 1
ATOM 2717 N N . VAL A 1 362 ? -15.709 33.162 -20.367 1.00 63.81 362 VAL A N 1
ATOM 2718 C CA . VAL A 1 362 ? -15.626 33.394 -18.908 1.00 63.81 362 VAL A CA 1
ATOM 2719 C C . VAL A 1 362 ? -14.169 33.401 -18.428 1.00 63.81 362 VAL A C 1
ATOM 2721 O O . VAL A 1 362 ? -13.784 34.208 -17.586 1.00 63.81 362 VAL A O 1
ATOM 2724 N N . ILE A 1 363 ? -13.331 32.540 -19.008 1.00 58.38 363 ILE A N 1
ATOM 2725 C CA . ILE A 1 363 ? -11.891 32.508 -18.734 1.00 58.38 363 ILE A CA 1
ATOM 2726 C C . ILE A 1 363 ? -11.176 33.749 -19.301 1.00 58.38 363 ILE A C 1
ATOM 2728 O O . ILE A 1 363 ? -10.312 34.309 -18.631 1.00 58.38 363 ILE A O 1
ATOM 2732 N N . ALA A 1 364 ? -11.524 34.191 -20.512 1.00 58.53 364 ALA A N 1
ATOM 2733 C CA . ALA A 1 364 ? -10.904 35.346 -21.167 1.00 58.53 364 ALA A CA 1
ATOM 2734 C C . ALA A 1 364 ? -11.308 36.697 -20.546 1.00 58.53 364 ALA A C 1
ATOM 2736 O O . ALA A 1 364 ? -10.519 37.638 -20.576 1.00 58.53 364 ALA A O 1
ATOM 2737 N N . GLU A 1 365 ? -12.510 36.788 -19.974 1.00 69.12 365 GLU A N 1
ATOM 2738 C CA . GLU A 1 365 ? -13.016 37.972 -19.261 1.00 69.12 365 GLU A CA 1
ATOM 2739 C C . GLU A 1 365 ? -12.503 38.047 -17.805 1.00 69.12 365 GLU A C 1
ATOM 2741 O O . GLU A 1 365 ? -12.646 39.080 -17.157 1.00 69.12 365 GLU A O 1
ATOM 2746 N N . GLY A 1 366 ? -11.812 37.003 -17.322 1.00 55.75 366 GLY A N 1
ATOM 2747 C CA . GLY A 1 366 ? -11.123 36.990 -16.026 1.00 55.75 366 GLY A CA 1
ATOM 2748 C C . GLY A 1 366 ? -11.989 36.590 -14.827 1.00 55.75 366 GLY A C 1
ATOM 2749 O O . GLY A 1 366 ? -11.532 36.714 -13.690 1.00 55.75 366 GLY A O 1
ATOM 2750 N N . ASP A 1 367 ? -13.201 36.084 -15.064 1.00 58.06 367 ASP A N 1
ATOM 2751 C CA . ASP A 1 367 ? -14.199 35.824 -14.017 1.00 58.06 367 ASP A CA 1
ATOM 2752 C C . ASP A 1 367 ? -14.036 34.463 -13.310 1.00 58.06 367 ASP A C 1
ATOM 2754 O O . ASP A 1 367 ? -14.618 34.253 -12.246 1.00 58.06 367 ASP A O 1
ATOM 2758 N N . ASP A 1 368 ? -13.225 33.531 -13.836 1.00 61.91 368 ASP A N 1
ATOM 2759 C CA . ASP A 1 368 ? -13.026 32.214 -13.203 1.00 61.91 368 ASP A CA 1
ATOM 2760 C C . ASP A 1 368 ? -11.589 31.667 -13.302 1.00 61.91 368 ASP A C 1
ATOM 2762 O O . ASP A 1 368 ? -11.270 30.700 -14.008 1.00 61.91 368 ASP A O 1
ATOM 2766 N N . TRP A 1 369 ? -10.705 32.278 -12.511 1.00 57.12 369 TRP A N 1
ATOM 2767 C CA . TRP A 1 369 ? -9.309 31.864 -12.313 1.00 57.12 369 TRP A CA 1
ATOM 2768 C C . TRP A 1 369 ? -9.151 30.417 -11.829 1.00 57.12 369 TRP A C 1
ATOM 2770 O O . TRP A 1 369 ? -8.126 29.786 -12.092 1.00 57.12 369 TRP A O 1
ATOM 2780 N N . SER A 1 370 ? -10.161 29.864 -11.150 1.00 57.03 370 SER A N 1
ATOM 2781 C CA . SER A 1 370 ? -10.118 28.496 -10.626 1.00 57.03 370 SER A CA 1
ATOM 2782 C C . SER A 1 370 ? -10.162 27.451 -11.746 1.00 57.03 370 SER A C 1
ATOM 2784 O O . SER A 1 370 ? -9.497 26.414 -11.670 1.00 57.03 370 SER A O 1
ATOM 2786 N N . THR A 1 371 ? -10.893 27.751 -12.820 1.00 57.69 371 THR A N 1
ATOM 2787 C CA . THR A 1 371 ? -11.006 26.885 -13.994 1.00 57.69 371 THR A CA 1
ATOM 2788 C C . THR A 1 371 ? -9.766 27.001 -14.883 1.00 57.69 371 THR A C 1
ATOM 2790 O O . THR A 1 371 ? -9.265 25.981 -15.357 1.00 57.69 371 THR A O 1
ATOM 2793 N N . LEU A 1 372 ? -9.191 28.203 -15.027 1.00 53.41 372 LEU A N 1
ATOM 2794 C CA . LEU A 1 372 ? -7.927 28.404 -15.748 1.00 53.41 372 LEU A CA 1
ATOM 2795 C C . LEU A 1 372 ? -6.757 27.673 -15.067 1.00 53.41 372 LEU A C 1
ATOM 2797 O O . LEU A 1 372 ? -5.986 27.002 -15.754 1.00 53.41 372 LEU A O 1
ATOM 2801 N N . LEU A 1 373 ? -6.669 27.712 -13.731 1.00 56.62 373 LEU A N 1
ATOM 2802 C CA . LEU A 1 373 ? -5.669 26.962 -12.956 1.00 56.62 373 LEU A CA 1
ATOM 2803 C C . LEU A 1 373 ? -5.844 25.443 -13.071 1.00 56.62 373 LEU A C 1
ATOM 2805 O O . LEU A 1 373 ? -4.857 24.728 -13.192 1.00 56.62 373 LEU A O 1
ATOM 2809 N N . LYS A 1 374 ? -7.081 24.931 -13.097 1.00 58.50 374 LYS A N 1
ATOM 2810 C CA . LYS A 1 374 ? -7.333 23.491 -13.293 1.00 58.50 374 LYS A CA 1
ATOM 2811 C C . LYS A 1 374 ? -6.941 23.001 -14.686 1.00 58.50 374 LYS A C 1
ATOM 2813 O O . LYS A 1 374 ? -6.427 21.897 -14.804 1.00 58.50 374 LYS A O 1
ATOM 2818 N N . VAL A 1 375 ? -7.177 23.803 -15.725 1.00 52.50 375 VAL A N 1
ATOM 2819 C CA 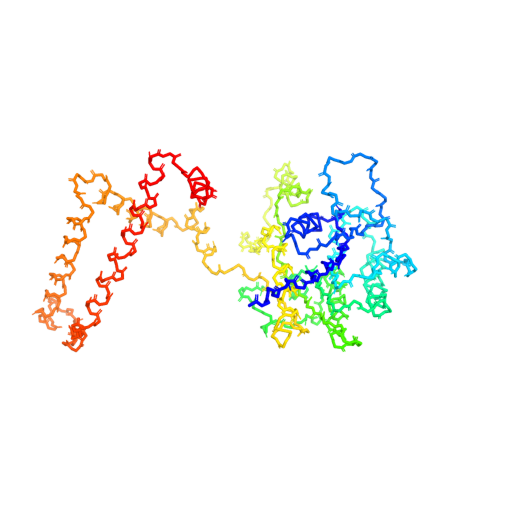. VAL A 1 375 ? -6.808 23.450 -17.106 1.00 52.50 375 VAL A CA 1
ATOM 2820 C C . VAL A 1 375 ? -5.294 23.539 -17.307 1.00 52.50 375 VAL A C 1
ATOM 2822 O O . VAL A 1 375 ? -4.702 22.636 -17.891 1.00 52.50 375 VAL A O 1
ATOM 2825 N N . SER A 1 376 ? -4.644 24.580 -16.781 1.00 49.66 376 SER A N 1
ATOM 2826 C CA . SER A 1 376 ? -3.184 24.729 -16.878 1.00 49.66 376 SER A CA 1
ATOM 2827 C C . SER A 1 376 ? -2.417 23.705 -16.031 1.00 49.66 376 SER A C 1
ATOM 2829 O O . SER A 1 376 ? -1.390 23.215 -16.484 1.00 49.66 376 SER A O 1
ATOM 2831 N N . ALA A 1 377 ? -2.955 23.287 -14.881 1.00 48.16 377 ALA A N 1
ATOM 2832 C CA . ALA A 1 377 ? -2.395 22.209 -14.058 1.00 48.16 377 ALA A CA 1
ATOM 2833 C C . ALA A 1 377 ? -2.664 20.785 -14.589 1.00 48.16 377 ALA A C 1
ATOM 2835 O O . ALA A 1 377 ? -2.196 19.826 -13.991 1.00 48.16 377 ALA A O 1
ATOM 2836 N N . GLN A 1 378 ? -3.450 20.623 -15.661 1.00 43.38 378 GLN A N 1
ATOM 2837 C CA . GLN A 1 378 ? -3.576 19.347 -16.386 1.00 43.38 378 GLN A CA 1
ATOM 2838 C C . GLN A 1 378 ? -2.694 19.291 -17.643 1.00 43.38 378 GLN A C 1
ATOM 2840 O O . GLN A 1 378 ? -2.543 18.227 -18.240 1.00 43.38 378 GLN A O 1
ATOM 2845 N N . LEU A 1 379 ? -2.144 20.435 -18.060 1.00 37.78 379 LEU A N 1
ATOM 2846 C CA . LEU A 1 379 ? -1.245 20.580 -19.208 1.00 37.78 379 LEU A CA 1
ATOM 2847 C C . LEU A 1 379 ? 0.243 20.590 -18.809 1.00 37.78 379 LEU A C 1
ATOM 2849 O O . LEU A 1 379 ? 1.098 20.511 -19.690 1.00 37.78 379 LEU A O 1
ATOM 2853 N N . TYR A 1 380 ? 0.530 20.644 -17.507 1.00 35.28 380 TYR A N 1
ATOM 2854 C CA . TYR A 1 380 ? 1.825 20.410 -16.862 1.00 35.28 380 TYR A CA 1
ATOM 2855 C C . TYR A 1 380 ? 1.679 19.261 -15.872 1.00 35.28 380 TYR A C 1
ATOM 2857 O O . TYR A 1 380 ? 2.662 18.502 -15.717 1.00 35.28 380 TYR A O 1
#

Nearest PDB structures (foldseek):
  6wjb-assembly1_A  TM=7.963E-01  e=4.190E-13  Pseudomonas protegens Pf-5
  6wja-assembly1_B  TM=7.919E-01  e=3.105E-13  Pseudomonas protegens Pf-5
  6nbr-assembly1_A  TM=7.552E-01  e=2.444E-13  Piper methysticum
  8vr2-assembly1_D  TM=7.397E-01  e=4.889E-12  Psychrobacter cryohalolentis K5
  6nbr-assembly1_C  TM=7.526E-01  e=2.187E-11  Piper methysticum

Foldseek 3Di:
DDDDDDPDDPDQFEEEEECLPLAPLSVLLLQVVLVVPRHQAYEYEDLDDDDPDDPDDDPRYHYANDQLLDLVSLLVSCARHQEYEYEAPVRRPPQDPPDLVSSCCRQVVSLVSNLVSCLVNVHQEYEYEFAPLLQVAAPDDDPPDWQVRTDGHPDHNDSNSVSSNNSLVVQLVSDPPNNHFYFYEHEWAEDDPPDPDPVVVVVVCCPDPVVVDDDDPNPDDGDYDYSNVVSVVSVVLRVCCVVPVVVGTSYYGYDDPPPVVVVVCCLVVCVPVVVVVVVVVVVVVVCCLDPVPPDDNVRSVVVVVVVVVVVLVCLQPDDCDDPRDGDDHDDPVVVPDDPVNVVVVVVVVVVVVVVVVVVVVCVVVPNCPPVVVVVVVVVD

Mean predicted aligned error: 16.32 Å